Protein AF-0000000080790167 (afdb_homodimer)

Organism: Sulfurisphaera tokodaii (strain DSM 16993 / JCM 10545 / NBRC 100140 / 7) (NCBI:txid273063)

Secondary structure (DSSP, 8-state):
--EEEEEETTEEEEEETTT-SEEEE--SSSHHHHHHHHHHHHHHHHHHPPP--S---SSHHHHHHHHHHHHHHHHHHHHHHHHT---EEEEEEE-SSEEEEEEEETTEEEEEEEES---SSPPSTHHHHHHHHHHHHTT----EEEEE-TTHHHHHHHHGGGSB--SSS--S--GGGTHHHHHHHH-PBPTT-EEEETTEEEEE-TTT--EEETTEEGGGS-HHHHHHHHHHHHHHS--TTEEEEEE-TTTT--HHHHHHHHHHHHH-SSEEEEE-S-S--/--EEEEEETTEEEEEETTT-SEEEE--SSSHHHHHHHHHHHHHHHHHHPPP--S---SSHHHHHHHHHHHHHHHHHHHHHHHHT---EEEEEEE-SSEEEEEEEETTEEEEEEEES---SSPPSTHHHHHHHHHHHHHH---PEEEEE-TTHHHHHHHHGGGSB--SSS--S--GGGTHHHHHHHH-PBPTT-EEEETTEEEEE-TTT--EEETTEEGGGS-HHHHHHHHHHHHHHS--TTEEEEEE-TTTT--HHHHHHHHHHHHH-SSEEEEE-S-S--

pLDDT: mean 92.47, std 6.76, range [54.75, 98.5]

Sequence (562 aa):
MMIIKINVNQSEKVLDITNAKKIIISEKGENKYYTVRLLYYLMKSIYNIPRLYGYLKGDPIESWRQNFEKYFLQLLKSDLEISSTFFKGDFEIDQPSINISGKIDNLNISVKVILKEKPINISQGIQGNFQVDSFYFSKLERIKPYIIPSSRAGLLYAFSKFLVYQYEGAPGIPKAFGIAAEFINSMLLPQGFTDEINNHKIWVNQENNYVYVDDNILYNATSDVLSLLSLKLFLTRGTEKELLMIEDPEAHLDEEEKELVKKWINETKSKIIIVSNEKNWMMIIKINVNQSEKVLDITNAKKIIISEKGENKYYTVRLLYYLMKSIYNIPRLYGYLKGDPIESWRQNFEKYFLQLLKSDLEISSTFFKGDFEIDQPSINISGKIDNLNISVKVILKEKPINISQGIQGNFQVDSFYFSKLERIKPYIIPSSRAGLLYAFSKFLVYQYEGAPGIPKAFGIAAEFINSMLLPQGFTDEINNHKIWVNQENNYVYVDDNILYNATSDVLSLLSLKLFLTRGTEKELLMIEDPEAHLDEEEKELVKKWINETKSKIIIVSNEKNW

Radius of gyration: 27.98 Å; Cα contacts (8 Å, |Δi|>4): 1082; chains: 2; bounding box: 47×103×58 Å

Nearest PDB structures (foldseek):
  3s5u-assembly1_H  TM=6.378E-01  e=2.944E-02  Enterococcus faecalis ATCC 4200
  8v47-assembly1_A  TM=4.969E-01  e=2.181E-02  Escherichia coli B185
  3s5u-assembly2_E  TM=3.791E-01  e=3.743E-02  Enterococcus faecalis ATCC 4200
  3s5u-assembly2_B  TM=3.345E-01  e=9.205E-02  Enterococcus faecalis ATCC 4200
  8q72-assembly1_B  TM=5.142E-01  e=4.548E+00  Escherichia coli

Solvent-accessible surface area (backbone atoms only — not comparable to full-atom values): 29976 Å² total; per-residue (Å²): 100,39,38,38,36,38,28,39,84,87,46,76,44,78,44,54,62,62,80,42,54,68,46,77,47,59,54,84,72,67,57,59,58,56,44,53,52,50,49,43,48,53,38,43,25,60,45,64,56,70,87,66,40,60,96,55,66,77,56,51,67,63,29,42,50,54,48,51,40,50,50,41,49,49,46,41,49,49,54,31,58,52,24,58,51,69,49,51,35,38,41,36,39,38,40,65,45,37,35,40,34,35,39,35,51,48,90,49,67,47,73,48,65,46,74,72,63,75,89,75,89,71,53,75,68,67,62,16,25,44,52,52,38,49,57,53,58,72,50,52,85,63,46,47,59,46,51,42,56,59,32,42,26,11,39,45,39,72,46,42,68,42,23,40,65,46,93,74,66,82,71,39,59,63,60,59,52,29,67,56,18,58,31,48,52,66,51,64,38,54,85,76,38,69,50,75,56,97,90,34,44,33,34,43,39,84,87,77,49,39,42,24,44,64,93,33,46,46,58,73,52,54,43,40,58,44,33,48,51,55,50,47,56,54,32,73,66,34,41,73,59,26,34,40,36,34,30,36,83,56,49,60,47,54,74,71,54,42,53,52,51,50,51,39,62,71,66,28,51,28,27,38,37,39,34,28,86,60,77,89,115,100,40,38,38,35,39,29,36,83,88,45,76,45,78,41,54,64,62,79,42,56,68,45,78,49,58,56,84,71,67,57,60,57,56,44,53,52,50,48,45,48,53,37,41,26,60,47,65,56,69,88,66,40,61,95,55,68,78,58,51,68,61,30,42,50,52,49,51,42,50,50,41,50,49,46,41,48,49,54,31,59,53,24,57,52,70,51,49,35,38,39,34,39,39,39,66,44,37,35,42,35,36,39,33,51,49,90,50,67,49,74,46,66,45,74,73,62,75,89,75,88,72,54,76,67,67,62,14,25,42,50,53,39,49,58,53,56,74,51,53,85,63,46,46,59,45,54,42,58,58,33,41,26,10,39,44,40,72,45,42,68,40,24,40,64,47,92,75,66,83,70,40,58,62,60,58,51,28,67,58,18,57,31,48,50,67,49,65,37,54,84,76,38,70,50,74,55,97,89,33,44,34,35,43,40,85,87,79,50,38,43,24,44,64,94,31,45,46,60,74,54,54,44,41,60,45,34,48,50,55,50,48,54,54,31,73,68,34,41,74,60,27,33,41,34,34,30,34,82,56,47,59,48,54,74,69,54,44,53,52,52,50,50,39,64,71,66,28,52,29,27,37,37,38,33,28,87,58,79,89,118

Foldseek 3Di:
DKWKWKAFPRDIDIDDQQPAQEAEDADDDDVLVVRVLLVQLLLQLLQPDDQDLPDFPDDLQVSSQVSSQVSSLVSSLVLCVLQVPATFIKMWMDFPFKIKIWTGGGNDIHIHMDGNDFDDDADDDSRSSVVRSCVVVVRRQRFAEAEAALCQLVLCLVCQLLQEDDPDDDGFDGSNNRNSRRLSRVRHAYAADWDDDPNWIWHADPVRRFIDTHPHTSSPDASLRRLLVSLCRPLVPAAQRHEYEYEASCRRHDPVSVVVSVVSSVPGNYRYYYYHNDPPD/DKWKWKAFPRDIDIDDQQPAQEAEDADDDDVLVVRVLLVQLLLQLLQPDDQDLPDFPDDLQVSSQVVSQVSSLVSSLVLCVLQVPATFTKMWMDFPFKIKIWTGGGNDIHIDMDGNDADDDADDDSRSSVVRSCVVVVRRQRFAEAEAALCQLVLCLVCQLLQEDDPDDDGFDGSNNRNSRRLSRVRHAYAADWDDDPNWIWGADPVRRFIDTHPHTSSPDASLRRLLVSLCRPLVPDAQRHEYEYEASCRRHDPVSVVVSVVSSVPGNYRYYYYHNDDPD

Structure (mmCIF, N/CA/C/O backbone):
data_AF-0000000080790167-model_v1
#
loop_
_entity.id
_entity.type
_entity.pdbx_description
1 polymer 'Uncharacterized protein'
#
loop_
_atom_site.group_PDB
_atom_site.id
_atom_site.type_symbol
_atom_site.label_atom_id
_atom_site.label_alt_id
_atom_site.label_comp_id
_atom_site.label_asym_id
_atom_site.label_entity_id
_atom_site.label_seq_id
_atom_site.pdbx_PDB_ins_code
_atom_site.Cartn_x
_atom_site.Cartn_y
_atom_site.Cartn_z
_atom_site.occupancy
_atom_site.B_iso_or_equiv
_atom_site.auth_seq_id
_atom_site.auth_comp_id
_atom_site.auth_asym_id
_atom_site.auth_atom_id
_atom_site.pdbx_PDB_model_num
ATOM 1 N N . MET A 1 1 ? 8.242 29.453 20.156 1 87.88 1 MET A N 1
ATOM 2 C CA . MET A 1 1 ? 7.746 28.109 20.469 1 87.88 1 MET A CA 1
ATOM 3 C C . MET A 1 1 ? 6.387 27.859 19.828 1 87.88 1 MET A C 1
ATOM 5 O O . MET A 1 1 ? 5.543 28.766 19.781 1 87.88 1 MET A O 1
ATOM 9 N N . MET A 1 2 ? 6.27 26.625 19.219 1 93.31 2 MET A N 1
ATOM 10 C CA . MET A 1 2 ? 4.992 26.266 18.625 1 93.31 2 MET A CA 1
ATOM 11 C C . MET A 1 2 ? 4.375 25.062 19.344 1 93.31 2 MET A C 1
ATOM 13 O O . MET A 1 2 ? 4.945 23.969 19.344 1 93.31 2 MET A O 1
ATOM 17 N N . ILE A 1 3 ? 3.174 25.281 19.906 1 96.12 3 ILE A N 1
ATOM 18 C CA . ILE A 1 3 ? 2.385 24.25 20.562 1 96.12 3 ILE A CA 1
ATOM 19 C C . ILE A 1 3 ? 1.061 24.062 19.812 1 96.12 3 ILE A C 1
ATOM 21 O O . ILE A 1 3 ? 0.376 25.047 19.516 1 96.12 3 ILE A O 1
ATOM 25 N N . ILE A 1 4 ? 0.769 22.859 19.531 1 96.88 4 ILE A N 1
ATOM 26 C CA . ILE A 1 4 ? -0.46 22.578 18.797 1 96.88 4 ILE A CA 1
ATOM 27 C C . ILE A 1 4 ? -1.351 21.641 19.609 1 96.88 4 ILE A C 1
ATOM 29 O O . ILE A 1 4 ? -0.909 20.578 20.047 1 96.88 4 ILE A O 1
ATOM 33 N N . LYS A 1 5 ? -2.496 22.109 19.828 1 97.38 5 LYS A N 1
ATOM 34 C CA . LYS A 1 5 ? -3.545 21.312 20.438 1 97.38 5 LYS A CA 1
ATOM 35 C C . LYS A 1 5 ? -4.562 20.844 19.406 1 97.38 5 LYS A C 1
ATOM 37 O O . LYS A 1 5 ? -5.09 21.656 18.641 1 97.38 5 LYS A O 1
ATOM 42 N N . ILE A 1 6 ? -4.758 19.594 19.359 1 96.12 6 ILE A N 1
ATOM 43 C CA . ILE A 1 6 ? -5.684 19.016 18.391 1 96.12 6 ILE A CA 1
ATOM 44 C C . ILE A 1 6 ? -6.668 18.094 19.109 1 96.12 6 ILE A C 1
ATOM 46 O O . ILE A 1 6 ? -6.266 17.266 19.938 1 96.12 6 ILE A O 1
ATOM 50 N N . ASN A 1 7 ? -7.848 18.25 18.812 1 93.38 7 ASN A N 1
ATOM 51 C CA . ASN A 1 7 ? -8.914 17.359 19.266 1 93.38 7 ASN A CA 1
ATOM 52 C C . ASN A 1 7 ? -9.664 16.734 18.094 1 93.38 7 ASN A C 1
ATOM 54 O O . ASN A 1 7 ? -10.391 17.422 17.375 1 93.38 7 ASN A O 1
ATOM 58 N N . VAL A 1 8 ? -9.445 15.484 17.891 1 88.56 8 VAL A N 1
ATOM 59 C CA . VAL A 1 8 ? -10.156 14.734 16.844 1 88.56 8 VAL A CA 1
ATOM 60 C C . VAL A 1 8 ? -10.992 13.633 17.484 1 88.56 8 VAL A C 1
ATOM 62 O O . VAL A 1 8 ? -10.484 12.852 18.297 1 88.56 8 VAL A O 1
ATOM 65 N N . ASN A 1 9 ? -12.234 13.516 17.141 1 79.06 9 ASN A N 1
ATOM 66 C CA . ASN A 1 9 ? -13.164 12.516 17.641 1 79.06 9 ASN A CA 1
ATOM 67 C C . ASN A 1 9 ? -13.094 12.406 19.172 1 79.06 9 ASN A C 1
ATOM 69 O O . ASN A 1 9 ? -12.984 11.312 19.719 1 79.06 9 ASN A O 1
ATOM 73 N N . GLN A 1 10 ? -12.93 13.477 19.828 1 78.25 10 GLN A N 1
ATOM 74 C CA . GLN A 1 10 ? -13 13.625 21.266 1 78.25 10 GLN A CA 1
ATOM 75 C C . GLN A 1 10 ? -11.711 13.133 21.938 1 78.25 10 GLN A C 1
ATOM 77 O O . GLN A 1 10 ? -11.727 12.734 23.094 1 78.25 10 GLN A O 1
ATOM 82 N N . SER A 1 11 ? -10.656 13.039 21.297 1 83.88 11 SER A N 1
ATOM 83 C CA . SER A 1 11 ? -9.336 12.734 21.844 1 83.88 11 SER A CA 1
ATOM 84 C C . SER A 1 11 ? -8.375 13.898 21.656 1 83.88 11 SER A C 1
ATOM 86 O O . SER A 1 11 ? -8.016 14.242 20.516 1 83.88 11 SER A O 1
ATOM 88 N N . GLU A 1 12 ? -8.031 14.43 22.766 1 89.88 12 GLU A N 1
ATOM 89 C CA . GLU A 1 12 ? -7.211 15.641 22.703 1 89.88 12 GLU A CA 1
ATOM 90 C C . GLU A 1 12 ? -5.73 15.297 22.828 1 89.88 12 GLU A C 1
ATOM 92 O O . GLU A 1 12 ? -5.352 14.453 23.656 1 89.88 12 GLU A O 1
ATOM 97 N N . LYS A 1 13 ? -4.965 15.945 21.953 1 92.69 13 LYS A N 1
ATOM 98 C CA . LYS A 1 13 ? -3.51 15.859 22.031 1 92.69 13 LYS A CA 1
ATOM 99 C C . LYS A 1 13 ? -2.873 17.25 22.047 1 92.69 13 LYS A C 1
ATOM 101 O O . LYS A 1 13 ? -3.324 18.141 21.328 1 92.69 13 LYS A O 1
ATOM 106 N N . VAL A 1 14 ? -1.913 17.391 22.922 1 95 14 VAL A N 1
ATOM 107 C CA . VAL A 1 14 ? -1.109 18.609 22.953 1 95 14 VAL A CA 1
ATOM 108 C C . VAL A 1 14 ? 0.326 18.281 22.547 1 95 14 VAL A C 1
ATOM 110 O O . VAL A 1 14 ? 1.001 17.484 23.188 1 95 14 VAL A O 1
ATOM 113 N N . LEU A 1 15 ? 0.751 18.906 21.484 1 95.06 15 LEU A N 1
ATOM 114 C CA . LEU A 1 15 ? 2.051 18.594 20.906 1 95.06 15 LEU A CA 1
ATOM 115 C C . LEU A 1 15 ? 2.965 19.812 20.906 1 95.06 15 LEU A C 1
ATOM 117 O O . LEU A 1 15 ? 2.635 20.844 20.328 1 95.06 15 LEU A O 1
ATOM 121 N N . ASP A 1 16 ? 4.078 19.703 21.562 1 95.19 16 ASP A N 1
ATOM 122 C CA . ASP A 1 16 ? 5.109 20.734 21.531 1 95.19 16 ASP A CA 1
ATOM 123 C C . ASP A 1 16 ? 6.062 20.5 20.359 1 95.19 16 ASP A C 1
ATOM 125 O O . ASP A 1 16 ? 7.09 19.844 20.5 1 95.19 16 ASP A O 1
ATOM 129 N N . ILE A 1 17 ? 5.844 21.125 19.266 1 93.25 17 ILE A N 1
ATOM 130 C CA . ILE A 1 17 ? 6.52 20.844 18.016 1 93.25 17 ILE A CA 1
ATOM 131 C C . ILE A 1 17 ? 7.922 21.453 18.031 1 93.25 17 ILE A C 1
ATOM 133 O O . ILE A 1 17 ? 8.852 20.906 17.438 1 93.25 17 ILE A O 1
ATOM 137 N N . THR A 1 18 ? 8.133 22.547 18.656 1 90.75 18 THR A N 1
ATOM 138 C CA . THR A 1 18 ? 9.398 23.266 18.609 1 90.75 18 THR A CA 1
ATOM 139 C C . THR A 1 18 ? 10.43 22.625 19.531 1 90.75 18 THR A C 1
ATOM 141 O O . THR A 1 18 ? 11.586 22.438 19.156 1 90.75 18 THR A O 1
ATOM 144 N N . ASN A 1 19 ? 10.055 22.219 20.656 1 90 19 ASN A N 1
ATOM 145 C CA . ASN A 1 19 ? 11.031 21.797 21.641 1 90 19 ASN A CA 1
ATOM 146 C C . ASN A 1 19 ? 11.242 20.281 21.609 1 90 19 ASN A C 1
ATOM 148 O O . ASN A 1 19 ? 12.32 19.797 21.969 1 90 19 ASN A O 1
ATOM 152 N N . ALA A 1 20 ? 10.258 19.672 21.25 1 91.75 20 ALA A N 1
ATOM 153 C CA . ALA A 1 20 ? 10.383 18.219 21.234 1 91.75 20 ALA A CA 1
ATOM 154 C C . ALA A 1 20 ? 11.078 17.734 19.969 1 91.75 20 ALA A C 1
ATOM 156 O O . ALA A 1 20 ? 10.688 18.109 18.859 1 91.75 20 ALA A O 1
ATOM 157 N N . LYS A 1 21 ? 12.094 16.938 20.172 1 94.19 21 LYS A N 1
ATOM 158 C CA . LYS A 1 21 ? 12.75 16.312 19.031 1 94.19 21 LYS A CA 1
ATOM 159 C C . LYS A 1 21 ? 11.938 15.125 18.516 1 94.19 21 LYS A C 1
ATOM 161 O O . LYS A 1 21 ? 11.852 14.906 17.297 1 94.19 21 LYS A O 1
ATOM 166 N N . LYS A 1 22 ? 11.477 14.477 19.438 1 95.75 22 LYS A N 1
ATOM 167 C CA . LYS A 1 22 ? 10.719 13.266 19.125 1 95.75 22 LYS A CA 1
ATOM 168 C C . LYS A 1 22 ? 9.453 13.188 19.969 1 95.75 22 LYS A C 1
ATOM 170 O O . LYS A 1 22 ? 9.5 13.32 21.188 1 95.75 22 LYS A O 1
ATOM 175 N N . ILE A 1 23 ? 8.305 12.938 19.234 1 95.19 23 ILE A N 1
ATOM 176 C CA . ILE A 1 23 ? 7.012 12.734 19.891 1 95.19 23 ILE A CA 1
ATOM 177 C C . ILE A 1 23 ? 6.426 11.391 19.453 1 95.19 23 ILE A C 1
ATOM 179 O O . ILE A 1 23 ? 6.41 11.07 18.266 1 95.19 23 ILE A O 1
ATOM 183 N N . ILE A 1 24 ? 5.953 10.586 20.391 1 94.75 24 ILE A N 1
ATOM 184 C CA . ILE A 1 24 ? 5.336 9.305 20.094 1 94.75 24 ILE A CA 1
ATOM 185 C C . ILE A 1 24 ? 3.865 9.328 20.516 1 94.75 24 ILE A C 1
ATOM 187 O O . ILE A 1 24 ? 3.541 9.641 21.656 1 94.75 24 ILE A O 1
ATOM 191 N N . ILE A 1 25 ? 3.035 9.133 19.547 1 92.69 25 ILE A N 1
ATOM 192 C CA . ILE A 1 25 ? 1.606 8.984 19.812 1 92.69 25 ILE A CA 1
ATOM 193 C C . ILE A 1 25 ? 1.214 7.516 19.703 1 92.69 25 ILE A C 1
ATOM 195 O O . ILE A 1 25 ? 1.049 6.984 18.609 1 92.69 25 ILE A O 1
ATOM 199 N N . SER A 1 26 ? 1.085 6.902 20.844 1 88.44 26 SER A N 1
ATOM 200 C CA . SER A 1 26 ? 0.751 5.48 20.891 1 88.44 26 SER A CA 1
ATOM 201 C C . SER A 1 26 ? -0.536 5.246 21.688 1 88.44 26 SER A C 1
ATOM 203 O O . SER A 1 26 ? -0.535 5.293 22.906 1 88.44 26 SER A O 1
ATOM 205 N N . GLU A 1 27 ? -1.604 5.191 21.047 1 81.94 27 GLU A N 1
ATOM 206 C CA . GLU A 1 27 ? -2.9 4.902 21.641 1 81.94 27 GLU A CA 1
ATOM 207 C C . GLU A 1 27 ? -3.658 3.846 20.844 1 81.94 27 GLU A C 1
ATOM 209 O O . GLU A 1 27 ? -3.344 3.6 19.688 1 81.94 27 GLU A O 1
ATOM 214 N N . LYS A 1 28 ? -4.516 3.283 21.547 1 79.25 28 LYS A N 1
ATOM 215 C CA . LYS A 1 28 ? -5.352 2.293 20.875 1 79.25 28 LYS A CA 1
ATOM 216 C C . LYS A 1 28 ? -6.355 2.963 19.938 1 79.25 28 LYS A C 1
ATOM 218 O O . LYS A 1 28 ? -6.785 4.09 20.188 1 79.25 28 LYS A O 1
ATOM 223 N N . GLY A 1 29 ? -6.578 2.207 18.891 1 79.62 29 GLY A N 1
ATOM 224 C CA . GLY A 1 29 ? -7.609 2.699 17.984 1 79.62 29 GLY A CA 1
ATOM 225 C C . GLY A 1 29 ? -7.055 3.512 16.828 1 79.62 29 GLY A C 1
ATOM 226 O O . GLY A 1 29 ? -5.84 3.686 16.719 1 79.62 29 GLY A O 1
ATOM 227 N N . GLU A 1 30 ? -7.934 4 16.031 1 87 30 GLU A N 1
ATOM 228 C CA . GLU A 1 30 ? -7.543 4.621 14.766 1 87 30 GLU A CA 1
ATOM 229 C C . GLU A 1 30 ? -7.402 6.133 14.914 1 87 30 GLU A C 1
ATOM 231 O O . GLU A 1 30 ? -6.863 6.801 14.031 1 87 30 GLU A O 1
ATOM 236 N N . ASN A 1 31 ? -7.773 6.727 16 1 87.69 31 ASN A N 1
ATOM 237 C CA . ASN A 1 31 ? -7.816 8.172 16.172 1 87.69 31 ASN A CA 1
ATOM 238 C C . ASN A 1 31 ? -6.426 8.797 16.047 1 87.69 31 ASN A C 1
ATOM 240 O O . ASN A 1 31 ? -6.289 9.922 15.57 1 87.69 31 ASN A O 1
ATOM 244 N N . LYS A 1 32 ? -5.418 8.055 16.453 1 91.81 32 LYS A N 1
ATOM 245 C CA . LYS A 1 32 ? -4.055 8.562 16.375 1 91.81 32 LYS A CA 1
ATOM 246 C C . LYS A 1 32 ? -3.678 8.891 14.93 1 91.81 32 LYS A C 1
ATOM 248 O O . LYS A 1 32 ? -2.965 9.867 14.672 1 91.81 32 LYS A O 1
ATOM 253 N N . TYR A 1 33 ? -4.219 8.164 14 1 93 33 TYR A N 1
ATOM 254 C CA . TYR A 1 33 ? -3.908 8.406 12.594 1 93 33 TYR A CA 1
ATOM 255 C C . TYR A 1 33 ? -4.59 9.672 12.094 1 93 33 TYR A C 1
ATOM 257 O O . TYR A 1 33 ? -3.977 10.484 11.398 1 93 33 TYR A O 1
ATOM 265 N N . TYR A 1 34 ? -5.828 9.875 12.508 1 91.62 34 TYR A N 1
ATOM 266 C CA . TYR A 1 34 ? -6.559 11.078 12.109 1 91.62 34 TYR A CA 1
ATOM 267 C C . TYR A 1 34 ? -5.934 12.32 12.719 1 91.62 34 TYR A C 1
ATOM 269 O O . TYR A 1 34 ? -5.891 13.383 12.086 1 91.62 34 TYR A O 1
ATOM 277 N N . THR A 1 35 ? -5.492 12.141 13.898 1 94.56 35 THR A N 1
ATOM 278 C CA . THR A 1 35 ? -4.84 13.25 14.578 1 94.56 35 THR A CA 1
ATOM 279 C C . THR A 1 35 ? -3.592 13.695 13.82 1 94.56 35 THR A C 1
ATOM 281 O O . THR A 1 35 ? -3.424 14.883 13.539 1 94.56 35 THR A O 1
ATOM 284 N N . VAL A 1 36 ? -2.766 12.812 13.477 1 96.19 36 VAL A N 1
ATOM 285 C CA . VAL A 1 36 ? -1.499 13.164 12.844 1 96.19 36 VAL A CA 1
ATOM 286 C C . VAL A 1 36 ? -1.751 13.664 11.422 1 96.19 36 VAL A C 1
ATOM 288 O O . VAL A 1 36 ? -1.054 14.555 10.938 1 96.19 36 VAL A O 1
ATOM 291 N N . ARG A 1 37 ? -2.729 13.141 10.758 1 95.06 37 ARG A N 1
ATOM 292 C CA . ARG A 1 37 ? -3.051 13.586 9.406 1 95.06 37 ARG A CA 1
ATOM 293 C C . ARG A 1 37 ? -3.609 15.008 9.414 1 95.06 37 ARG A C 1
ATOM 295 O O . ARG A 1 37 ? -3.26 15.82 8.562 1 95.06 37 ARG A O 1
ATOM 302 N N . LEU A 1 38 ? -4.449 15.281 10.367 1 95.25 38 LEU A N 1
ATOM 303 C CA . LEU A 1 38 ? -4.91 16.656 10.508 1 95.25 38 LEU A CA 1
ATOM 304 C C . LEU A 1 38 ? -3.746 17.578 10.836 1 95.25 38 LEU A C 1
ATOM 306 O O . LEU A 1 38 ? -3.646 18.688 10.281 1 95.25 38 LEU A O 1
ATOM 310 N N . LEU A 1 39 ? -2.934 17.156 11.766 1 97.25 39 LEU A N 1
ATOM 311 C CA . LEU A 1 39 ? -1.743 17.922 12.102 1 97.25 39 LEU A CA 1
ATOM 312 C C . LEU A 1 39 ? -0.938 18.25 10.844 1 97.25 39 LEU A C 1
ATOM 314 O O . LEU A 1 39 ? -0.469 19.375 10.68 1 97.25 39 LEU A O 1
ATOM 318 N N . TYR A 1 40 ? -0.776 17.281 10.023 1 97.69 40 TYR A N 1
ATOM 319 C CA . TYR A 1 40 ? -0.028 17.469 8.789 1 97.69 40 TYR A CA 1
ATOM 320 C C . TYR A 1 40 ? -0.608 18.625 7.969 1 97.69 40 TYR A C 1
ATOM 322 O O . TYR A 1 40 ? 0.124 19.516 7.531 1 97.69 40 TYR A O 1
ATOM 330 N N . TYR A 1 41 ? -1.868 18.594 7.773 1 96.81 41 TYR A N 1
ATOM 331 C CA . TYR A 1 41 ? -2.498 19.609 6.938 1 96.81 41 TYR A CA 1
ATOM 332 C C . TYR A 1 41 ? -2.438 20.969 7.605 1 96.81 41 TYR A C 1
ATOM 334 O O . TYR A 1 41 ? -2.305 22 6.926 1 96.81 41 TYR A O 1
ATOM 342 N N . LEU A 1 42 ? -2.545 21 8.891 1 97.81 42 LEU A N 1
ATOM 343 C CA . LEU A 1 42 ? -2.41 22.266 9.609 1 97.81 42 LEU A CA 1
ATOM 344 C C . LEU A 1 42 ? -1.012 22.844 9.438 1 97.81 42 LEU A C 1
ATOM 346 O O . LEU A 1 42 ? -0.862 24.016 9.102 1 97.81 42 LEU A O 1
ATOM 350 N N . MET A 1 43 ? -0.081 22.031 9.602 1 97.81 43 MET A N 1
ATOM 351 C CA . MET A 1 43 ? 1.307 22.469 9.477 1 97.81 43 MET A CA 1
ATOM 352 C C . MET A 1 43 ? 1.622 22.875 8.039 1 97.81 43 MET A C 1
ATOM 354 O O . MET A 1 43 ? 2.342 23.844 7.812 1 97.81 43 MET A O 1
ATOM 358 N N . LYS A 1 44 ? 1.13 22.078 7.164 1 97.62 44 LYS A N 1
ATOM 359 C CA . LYS A 1 44 ? 1.307 22.422 5.754 1 97.62 44 LYS A CA 1
ATOM 360 C C . LYS A 1 44 ? 0.726 23.797 5.438 1 97.62 44 LYS A C 1
ATOM 362 O O . LYS A 1 44 ? 1.331 24.578 4.699 1 97.62 44 LYS A O 1
ATOM 367 N N . SER A 1 45 ? -0.4 24.078 5.957 1 97.75 45 SER A N 1
ATOM 368 C CA . SER A 1 45 ? -1.045 25.375 5.746 1 97.75 45 SER A CA 1
ATOM 369 C C . SER A 1 45 ? -0.19 26.516 6.293 1 97.75 45 SER A C 1
ATOM 371 O O . SER A 1 45 ? -0.025 27.531 5.637 1 97.75 45 SER A O 1
ATOM 373 N N . ILE A 1 46 ? 0.332 26.312 7.449 1 97.44 46 ILE A N 1
ATOM 374 C CA . ILE A 1 46 ? 1.193 27.312 8.047 1 97.44 46 ILE A CA 1
ATOM 375 C C . ILE A 1 46 ? 2.43 27.531 7.176 1 97.44 46 ILE A C 1
ATOM 377 O O . ILE A 1 46 ? 2.816 28.672 6.898 1 97.44 46 ILE A O 1
ATOM 381 N N . TYR A 1 47 ? 2.969 26.453 6.758 1 97.38 47 TYR A N 1
ATOM 382 C CA . TYR A 1 47 ? 4.199 26.484 5.977 1 97.38 47 TYR A CA 1
ATOM 383 C C . TYR A 1 47 ? 3.984 27.219 4.656 1 97.38 47 TYR A C 1
ATOM 385 O O . TYR A 1 47 ? 4.879 27.906 4.168 1 97.38 47 TYR A O 1
ATOM 393 N N . ASN A 1 48 ? 2.854 27.078 4.078 1 96.94 48 ASN A N 1
ATOM 394 C CA . ASN A 1 48 ? 2.615 27.547 2.717 1 96.94 48 ASN A CA 1
ATOM 395 C C . ASN A 1 48 ? 2.018 28.953 2.709 1 96.94 48 ASN A C 1
ATOM 397 O O . ASN A 1 48 ? 1.756 29.516 1.645 1 96.94 48 ASN A O 1
ATOM 401 N N . ILE A 1 49 ? 1.769 29.547 3.855 1 96.62 49 ILE A N 1
ATOM 402 C CA . ILE A 1 49 ? 1.233 30.891 3.885 1 96.62 49 ILE A CA 1
ATOM 403 C C . ILE A 1 49 ? 2.209 31.844 3.201 1 96.62 49 ILE A C 1
ATOM 405 O O . ILE A 1 49 ? 3.393 31.891 3.549 1 96.62 49 ILE A O 1
ATOM 409 N N . PRO A 1 50 ? 1.717 32.562 2.328 1 95.38 50 PRO A N 1
ATOM 410 C CA . PRO A 1 50 ? 2.602 33.531 1.683 1 95.38 50 PRO A CA 1
ATOM 411 C C . PRO A 1 50 ? 2.783 34.812 2.51 1 95.38 50 PRO A C 1
ATOM 413 O O . PRO A 1 50 ? 2.135 34.969 3.545 1 95.38 50 PRO A O 1
ATOM 416 N N . ARG A 1 51 ? 3.75 35.594 2.02 1 95 51 ARG A N 1
ATOM 417 C CA . ARG A 1 51 ? 3.85 36.938 2.604 1 95 51 ARG A CA 1
ATOM 418 C C . ARG A 1 51 ? 2.58 37.75 2.352 1 95 51 ARG A C 1
ATOM 420 O O . ARG A 1 51 ? 1.951 37.594 1.301 1 95 51 ARG A O 1
ATOM 427 N N . LEU A 1 52 ? 2.291 38.562 3.258 1 92.69 52 LEU A N 1
ATOM 428 C CA . LEU A 1 52 ? 0.99 39.219 3.207 1 92.69 52 LEU A CA 1
ATOM 429 C C . LEU A 1 52 ? 1.147 40.75 3.201 1 92.69 52 LEU A C 1
ATOM 431 O O . LEU A 1 52 ? 0.313 41.469 3.758 1 92.69 52 LEU A O 1
ATOM 435 N N . TYR A 1 53 ? 2.209 41.25 2.666 1 84.88 53 TYR A N 1
ATOM 436 C CA . TYR A 1 53 ? 2.443 42.688 2.754 1 84.88 53 TYR A CA 1
ATOM 437 C C . TYR A 1 53 ? 1.778 43.438 1.596 1 84.88 53 TYR A C 1
ATOM 439 O O . TYR A 1 53 ? 1.877 44.656 1.489 1 84.88 53 TYR A O 1
ATOM 447 N N . GLY A 1 54 ? 1.053 42.688 0.817 1 78.5 54 GLY A N 1
ATOM 448 C CA . GLY A 1 54 ? 0.347 43.406 -0.246 1 78.5 54 GLY A CA 1
ATOM 449 C C . GLY A 1 54 ? -0.61 44.438 0.268 1 78.5 54 GLY A C 1
ATOM 450 O O . GLY A 1 54 ? -0.475 44.938 1.398 1 78.5 54 GLY A O 1
ATOM 451 N N . TYR A 1 55 ? -1.573 44.812 -0.531 1 69.75 55 TYR A N 1
ATOM 452 C CA . TYR A 1 55 ? -2.484 45.906 -0.198 1 69.75 55 TYR A CA 1
ATOM 453 C C . TYR A 1 55 ? -3.357 45.562 0.996 1 69.75 55 TYR A C 1
ATOM 455 O O . TYR A 1 55 ? -4.168 44.625 0.92 1 69.75 55 TYR A O 1
ATOM 463 N N . LEU A 1 56 ? -3.053 46.188 2.09 1 75.06 56 LEU A N 1
ATOM 464 C CA . LEU A 1 56 ? -3.828 46.062 3.32 1 75.06 56 LEU A CA 1
ATOM 465 C C . LEU A 1 56 ? -4.77 47.25 3.484 1 75.06 56 LEU A C 1
ATOM 467 O O . LEU A 1 56 ? -4.332 48.406 3.426 1 75.06 56 LEU A O 1
ATOM 471 N N . LYS A 1 57 ? -5.973 47 3.545 1 76.06 57 LYS A N 1
ATOM 472 C CA . LYS A 1 57 ? -6.965 48.062 3.701 1 76.06 57 LYS A CA 1
ATOM 473 C C . LYS A 1 57 ? -7.113 48.469 5.164 1 76.06 57 LYS A C 1
ATOM 475 O O . LYS A 1 57 ? -7.246 47.625 6.039 1 76.06 57 LYS A O 1
ATOM 480 N N . GLY A 1 58 ? -7.082 49.719 5.41 1 81.44 58 GLY A N 1
ATOM 481 C CA . GLY A 1 58 ? -7.324 50.219 6.762 1 81.44 58 GLY A CA 1
ATOM 482 C C . GLY A 1 58 ? -6.117 50.062 7.672 1 81.44 58 GLY A C 1
ATOM 483 O O . GLY A 1 58 ? -5 50.438 7.293 1 81.44 58 GLY A O 1
ATOM 484 N N . ASP A 1 59 ? -6.402 49.656 8.945 1 87.81 59 ASP A N 1
ATOM 485 C CA . ASP A 1 59 ? -5.34 49.438 9.922 1 87.81 59 ASP A CA 1
ATOM 486 C C . ASP A 1 59 ? -4.445 48.281 9.484 1 87.81 59 ASP A C 1
ATOM 488 O O . ASP A 1 59 ? -4.91 47.156 9.328 1 87.81 59 ASP A O 1
ATOM 492 N N . PRO A 1 60 ? -3.219 48.594 9.297 1 91 60 PRO A N 1
ATOM 493 C CA . PRO A 1 60 ? -2.322 47.562 8.758 1 91 60 PRO A CA 1
ATOM 494 C C . PRO A 1 60 ? -2.262 46.312 9.625 1 91 60 PRO A C 1
ATOM 496 O O . PRO A 1 60 ? -2.129 45.188 9.109 1 91 60 PRO A O 1
ATOM 499 N N . ILE A 1 61 ? -2.348 46.469 10.914 1 94.19 61 ILE A N 1
ATOM 500 C CA . ILE A 1 61 ? -2.24 45.344 11.828 1 94.19 61 ILE A CA 1
ATOM 501 C C . ILE A 1 61 ? -3.492 44.469 11.727 1 94.19 61 ILE A C 1
ATOM 503 O O . ILE A 1 61 ? -3.398 43.25 11.562 1 94.19 61 ILE A O 1
ATOM 507 N N . GLU A 1 62 ? -4.621 45.125 11.758 1 93.38 62 GLU A N 1
ATOM 508 C CA . GLU A 1 62 ? -5.879 44.375 11.664 1 93.38 62 GLU A CA 1
ATOM 509 C C . GLU A 1 62 ? -6.066 43.781 10.273 1 93.38 62 GLU A C 1
ATOM 511 O O . GLU A 1 62 ? -6.566 42.656 10.133 1 93.38 62 GLU A O 1
ATOM 516 N N . SER A 1 63 ? -5.66 44.438 9.328 1 93.38 63 SER A N 1
ATOM 517 C CA . SER A 1 63 ? -5.758 43.938 7.965 1 93.38 63 SER A CA 1
ATOM 518 C C . SER A 1 63 ? -4.855 42.719 7.758 1 93.38 63 SER A C 1
ATOM 520 O O . SER A 1 63 ? -5.238 41.75 7.082 1 93.38 63 SER A O 1
ATOM 522 N N . TRP A 1 64 ? -3.674 42.781 8.266 1 95.56 64 TRP A N 1
ATOM 523 C CA . TRP A 1 64 ? -2.764 41.656 8.18 1 95.56 64 TRP A CA 1
ATOM 524 C C . TRP A 1 64 ? -3.363 40.438 8.859 1 95.56 64 TRP A C 1
ATOM 526 O O . TRP A 1 64 ? -3.326 39.344 8.305 1 95.56 64 TRP A O 1
ATOM 536 N N . ARG A 1 65 ? -3.918 40.625 10.023 1 96.31 65 ARG A N 1
ATOM 537 C CA . ARG A 1 65 ? -4.539 39.562 10.781 1 96.31 65 ARG A CA 1
ATOM 538 C C . ARG A 1 65 ? -5.645 38.875 9.969 1 96.31 65 ARG A C 1
ATOM 540 O O . ARG A 1 65 ? -5.699 37.656 9.867 1 96.31 65 ARG A O 1
ATOM 547 N N . GLN A 1 66 ? -6.469 39.688 9.398 1 95.75 66 GLN A N 1
ATOM 548 C CA . GLN A 1 66 ? -7.594 39.188 8.617 1 95.75 66 GLN A CA 1
ATOM 549 C C . GLN A 1 66 ? -7.113 38.438 7.375 1 95.75 66 GLN A C 1
ATOM 551 O O . GLN A 1 66 ? -7.68 37.406 7.012 1 95.75 66 GLN A O 1
ATOM 556 N N . ASN A 1 67 ? -6.105 38.938 6.805 1 95.75 67 ASN A N 1
ATOM 557 C CA . ASN A 1 67 ? -5.547 38.281 5.633 1 95.75 67 ASN A CA 1
ATOM 558 C C . ASN A 1 67 ? -4.93 36.938 5.992 1 95.75 67 ASN A C 1
ATOM 560 O O . ASN A 1 67 ? -5.094 35.969 5.258 1 95.75 67 ASN A O 1
ATOM 564 N N . PHE A 1 68 ? -4.195 36.969 7.059 1 96.94 68 PHE A N 1
ATOM 565 C CA . PHE A 1 68 ? -3.609 35.719 7.52 1 96.94 68 PHE A CA 1
ATOM 566 C C . PHE A 1 68 ? -4.688 34.656 7.754 1 96.94 68 PHE A C 1
ATOM 568 O O . PHE A 1 68 ? -4.562 33.531 7.305 1 96.94 68 PHE A O 1
ATOM 575 N N . GLU A 1 69 ? -5.672 35.062 8.453 1 97.69 69 GLU A N 1
ATOM 576 C CA . GLU A 1 69 ? -6.797 34.188 8.758 1 97.69 69 GLU A CA 1
ATOM 577 C C . GLU A 1 69 ? -7.445 33.656 7.484 1 97.69 69 GLU A C 1
ATOM 579 O O . GLU A 1 69 ? -7.699 32.469 7.363 1 97.69 69 GLU A O 1
ATOM 584 N N . LYS A 1 70 ? -7.668 34.469 6.57 1 96.5 70 LYS A N 1
ATOM 585 C CA . LYS A 1 70 ? -8.297 34.125 5.301 1 96.5 70 LYS A CA 1
ATOM 586 C C . LYS A 1 70 ? -7.426 33.156 4.52 1 96.5 70 LYS A C 1
ATOM 588 O O . LYS A 1 70 ? -7.922 32.125 4.004 1 96.5 70 LYS A O 1
ATOM 593 N N . TYR A 1 71 ? -6.16 33.438 4.453 1 96.81 71 TYR A N 1
ATOM 594 C CA . TYR A 1 71 ? -5.254 32.594 3.689 1 96.81 71 TYR A CA 1
ATOM 595 C C . TYR A 1 71 ? -5.102 31.234 4.348 1 96.81 71 TYR A C 1
ATOM 597 O O . TYR A 1 71 ? -5.086 30.203 3.664 1 96.81 71 TYR A O 1
ATOM 605 N N . PHE A 1 72 ? -4.984 31.266 5.621 1 98.06 72 PHE A N 1
ATOM 606 C CA . PHE A 1 72 ? -4.883 30 6.34 1 98.06 72 PHE A CA 1
ATOM 607 C C . PHE A 1 72 ? -6.105 29.125 6.074 1 98.06 72 PHE A C 1
ATOM 609 O O . PHE A 1 72 ? -5.969 27.953 5.742 1 98.06 72 PHE A O 1
ATOM 616 N N . LEU A 1 73 ? -7.219 29.703 6.207 1 98.06 73 LEU A N 1
ATOM 617 C CA . LEU A 1 73 ? -8.469 29 5.973 1 98.06 73 LEU A CA 1
ATOM 618 C C . LEU A 1 73 ? -8.547 28.484 4.539 1 98.06 73 LEU A C 1
ATOM 620 O O . LEU A 1 73 ? -8.93 27.328 4.305 1 98.06 73 LEU A O 1
ATOM 624 N N . GLN A 1 74 ? -8.172 29.281 3.605 1 97.44 74 GLN A N 1
ATOM 625 C CA . GLN A 1 74 ? -8.234 28.922 2.193 1 97.44 74 GLN A CA 1
ATOM 626 C C . GLN A 1 74 ? -7.301 27.75 1.882 1 97.44 74 GLN A C 1
ATOM 628 O O . GLN A 1 74 ? -7.676 26.828 1.167 1 97.44 74 GLN A O 1
ATOM 633 N N . LEU A 1 75 ? -6.133 27.828 2.383 1 97.38 75 LEU A N 1
ATOM 634 C CA . LEU A 1 75 ? -5.152 26.766 2.156 1 97.38 75 LEU A CA 1
ATOM 635 C C . LEU A 1 75 ? -5.629 25.453 2.756 1 97.38 75 LEU A C 1
ATOM 637 O O . LEU A 1 75 ? -5.602 24.406 2.088 1 97.38 75 LEU A O 1
ATOM 641 N N . LEU A 1 76 ? -6.082 25.516 3.963 1 97.25 76 LEU A N 1
ATOM 642 C CA . LEU A 1 76 ? -6.551 24.312 4.652 1 97.25 76 LEU A CA 1
ATOM 643 C C . LEU A 1 76 ? -7.762 23.719 3.943 1 97.25 76 LEU A C 1
ATOM 645 O O . LEU A 1 76 ? -7.793 22.516 3.664 1 97.25 76 LEU A O 1
ATOM 649 N N . LYS A 1 77 ? -8.656 24.5 3.615 1 96.62 77 LYS A N 1
ATOM 650 C CA . LYS A 1 77 ? -9.883 24.062 2.955 1 96.62 77 LYS A CA 1
ATOM 651 C C . LYS A 1 77 ? -9.586 23.484 1.575 1 96.62 77 LYS A C 1
ATOM 653 O O . LYS A 1 77 ? -10.141 22.453 1.196 1 96.62 77 LYS A O 1
ATOM 658 N N . SER A 1 78 ? -8.758 24.141 0.867 1 96.06 78 SER A N 1
ATOM 659 C CA . SER A 1 78 ? -8.406 23.688 -0.475 1 96.06 78 SER A CA 1
ATOM 660 C C . SER A 1 78 ? -7.762 22.297 -0.44 1 96.06 78 SER A C 1
ATOM 662 O O . SER A 1 78 ? -8.102 21.438 -1.239 1 96.06 78 SER A O 1
ATOM 664 N N . ASP A 1 79 ? -6.895 22.109 0.427 1 94.69 79 ASP A N 1
ATOM 665 C CA . ASP A 1 79 ? -6.211 20.812 0.54 1 94.69 79 ASP A CA 1
ATOM 666 C C . ASP A 1 79 ? -7.188 19.703 0.913 1 94.69 79 ASP A C 1
ATOM 668 O O . ASP A 1 79 ? -7.141 18.609 0.346 1 94.69 79 ASP A O 1
ATOM 672 N N . LEU A 1 80 ? -8.039 19.984 1.821 1 93.69 80 LEU A N 1
ATOM 673 C CA . LEU A 1 80 ? -8.977 18.984 2.293 1 93.69 80 LEU A CA 1
ATOM 674 C C . LEU A 1 80 ? -10.031 18.688 1.234 1 93.69 80 LEU A C 1
ATOM 676 O O . LEU A 1 80 ? -10.445 17.531 1.064 1 93.69 80 LEU A O 1
ATOM 680 N N . GLU A 1 81 ? -10.383 19.672 0.511 1 93.19 81 GLU A N 1
ATOM 681 C CA . GLU A 1 81 ? -11.367 19.5 -0.548 1 93.19 81 GLU A CA 1
ATOM 682 C C . GLU A 1 81 ? -10.805 18.672 -1.701 1 93.19 81 GLU A C 1
ATOM 684 O O . GLU A 1 81 ? -11.445 17.719 -2.16 1 93.19 81 GLU A O 1
ATOM 689 N N . ILE A 1 82 ? -9.672 19 -2.057 1 91.56 82 ILE A N 1
ATOM 690 C CA . ILE A 1 82 ? -9.055 18.344 -3.195 1 91.56 82 ILE A CA 1
ATOM 691 C C . ILE A 1 82 ? -8.789 16.875 -2.855 1 91.56 82 ILE A C 1
ATOM 693 O O . ILE A 1 82 ? -8.922 15.992 -3.713 1 91.56 82 ILE A O 1
ATOM 697 N N . SER A 1 83 ? -8.477 16.609 -1.642 1 87.44 83 SER A N 1
ATOM 698 C CA . SER A 1 83 ? -8.148 15.25 -1.217 1 87.44 83 SER A CA 1
ATOM 699 C C . SER A 1 83 ? -9.391 14.5 -0.741 1 87.44 83 SER A C 1
ATOM 701 O O . SER A 1 83 ? -9.328 13.305 -0.437 1 87.44 83 SER A O 1
ATOM 703 N N . SER A 1 84 ? -10.453 15.18 -0.652 1 86.38 84 SER A N 1
ATOM 704 C CA . SER A 1 84 ? -11.68 14.602 -0.112 1 86.38 84 SER A CA 1
ATOM 705 C C . SER A 1 84 ? -11.43 13.953 1.244 1 86.38 84 SER A C 1
ATOM 707 O O . SER A 1 84 ? -11.828 12.805 1.471 1 86.38 84 SER A O 1
ATOM 709 N N . THR A 1 85 ? -10.703 14.57 1.983 1 84.12 85 THR A N 1
ATOM 710 C CA . THR A 1 85 ? -10.406 14.125 3.342 1 84.12 85 THR A CA 1
ATOM 711 C C . THR A 1 85 ? -11.234 14.906 4.359 1 84.12 85 THR A C 1
ATOM 713 O O . THR A 1 85 ? -11.211 16.141 4.371 1 84.12 85 THR A O 1
ATOM 716 N N . PHE A 1 86 ? -11.836 14.188 5.219 1 84.56 86 PHE A N 1
ATOM 717 C CA . PHE A 1 86 ? -12.75 14.859 6.137 1 84.56 86 PHE A CA 1
ATOM 718 C C . PHE A 1 86 ? -12.414 14.523 7.582 1 84.56 86 PHE A C 1
ATOM 720 O O . PHE A 1 86 ? -12.078 13.375 7.898 1 84.56 86 PHE A O 1
ATOM 727 N N . PHE A 1 87 ? -12.398 15.57 8.312 1 88.06 87 PHE A N 1
ATOM 728 C CA . PHE A 1 87 ? -12.133 15.453 9.742 1 88.06 87 PHE A CA 1
ATOM 729 C C . PHE A 1 87 ? -13.258 16.094 10.547 1 88.06 87 PHE A C 1
ATOM 731 O O . PHE A 1 87 ? -14 16.938 10.031 1 88.06 87 PHE A O 1
ATOM 738 N N . LYS A 1 88 ? -13.352 15.633 11.781 1 89.12 88 LYS A N 1
ATOM 739 C CA . LYS A 1 88 ? -14.18 16.312 12.773 1 89.12 88 LYS A CA 1
ATOM 740 C C . LYS A 1 88 ? -13.398 16.562 14.062 1 89.12 88 LYS A C 1
ATOM 742 O O . LYS A 1 88 ? -12.883 15.633 14.68 1 89.12 88 LYS A O 1
ATOM 747 N N . GLY A 1 89 ? -13.32 17.859 14.352 1 92.44 89 GLY A N 1
ATOM 748 C CA . GLY A 1 89 ? -12.562 18.188 15.547 1 92.44 89 GLY A CA 1
ATOM 749 C C . GLY A 1 89 ? -12.219 19.672 15.641 1 92.44 89 GLY A C 1
ATOM 750 O O . GLY A 1 89 ? -12.852 20.5 14.984 1 92.44 89 GLY A O 1
ATOM 751 N N . ASP A 1 90 ? -11.391 20 16.656 1 96.69 90 ASP A N 1
ATOM 752 C CA . ASP A 1 90 ? -10.922 21.359 16.859 1 96.69 90 ASP A CA 1
ATOM 753 C C . ASP A 1 90 ? -9.406 21.406 17.016 1 96.69 90 ASP A C 1
ATOM 755 O O . ASP A 1 90 ? -8.773 20.375 17.266 1 96.69 90 ASP A O 1
ATOM 759 N N . PHE A 1 91 ? -8.898 22.578 16.766 1 97.88 91 PHE A N 1
ATOM 760 C CA . PHE A 1 91 ? -7.453 22.719 16.891 1 97.88 91 PHE A CA 1
ATOM 761 C C . PHE A 1 91 ? -7.09 24.094 17.422 1 97.88 91 PHE A C 1
ATOM 763 O O . PHE A 1 91 ? -7.891 25.031 17.344 1 97.88 91 PHE A O 1
ATOM 770 N N . GLU A 1 92 ? -5.945 24.172 18.016 1 98.38 92 GLU A N 1
ATOM 771 C CA . GLU A 1 92 ? -5.312 25.406 18.469 1 98.38 92 GLU A CA 1
ATOM 772 C C . GLU A 1 92 ? -3.805 25.375 18.234 1 98.38 92 GLU A C 1
ATOM 774 O O . GLU A 1 92 ? -3.127 24.422 18.656 1 98.38 92 GLU A O 1
ATOM 779 N N . ILE A 1 93 ? -3.328 26.328 17.562 1 98.19 93 ILE A N 1
ATOM 780 C CA . ILE A 1 93 ? -1.904 26.453 17.266 1 98.19 93 ILE A CA 1
ATOM 781 C C . ILE A 1 93 ? -1.354 27.703 17.953 1 98.19 93 ILE A C 1
ATOM 783 O O . ILE A 1 93 ? -1.682 28.828 17.562 1 98.19 93 ILE A O 1
ATOM 787 N N . ASP A 1 94 ? -0.505 27.453 18.875 1 97.81 94 ASP A N 1
ATOM 788 C CA . ASP A 1 94 ? 0.109 28.547 19.625 1 97.81 94 ASP A CA 1
ATOM 789 C C . ASP A 1 94 ? 1.498 28.875 19.078 1 97.81 94 ASP A C 1
ATOM 791 O O . ASP A 1 94 ? 2.426 28.078 19.219 1 97.81 94 ASP A O 1
ATOM 795 N N . GLN A 1 95 ? 1.603 30 18.484 1 96.31 95 GLN A N 1
ATOM 796 C CA . GLN A 1 95 ? 2.855 30.531 17.969 1 96.31 95 GLN A CA 1
ATOM 797 C C . GLN A 1 95 ? 3.352 31.688 18.828 1 96.31 95 GLN A C 1
ATOM 799 O O . GLN A 1 95 ? 2.598 32.25 19.641 1 96.31 95 GLN A O 1
ATOM 804 N N . PRO A 1 96 ? 4.602 32.031 18.703 1 94.5 96 PRO A N 1
ATOM 805 C CA . PRO A 1 96 ? 5.145 33.094 19.562 1 94.5 96 PRO A CA 1
ATOM 806 C C . PRO A 1 96 ? 4.332 34.375 19.5 1 94.5 96 PRO A C 1
ATOM 808 O O . PRO A 1 96 ? 4.07 35 20.531 1 94.5 96 PRO A O 1
ATOM 811 N N . SER A 1 97 ? 3.893 34.812 18.297 1 96.19 97 SER A N 1
ATOM 812 C CA . SER A 1 97 ? 3.279 36.125 18.188 1 96.19 97 SER A CA 1
ATOM 813 C C . SER A 1 97 ? 1.811 36.031 17.797 1 96.19 97 SER A C 1
ATOM 815 O O . SER A 1 97 ? 1.087 37.031 17.797 1 96.19 97 SER A O 1
ATOM 817 N N . ILE A 1 98 ? 1.349 34.844 17.469 1 97.19 98 ILE A N 1
ATOM 818 C CA . ILE A 1 98 ? -0.048 34.688 17.078 1 97.19 98 ILE A CA 1
ATOM 819 C C . ILE A 1 98 ? -0.594 33.375 17.609 1 97.19 98 ILE A C 1
ATOM 821 O O . ILE A 1 98 ? 0.169 32.438 17.891 1 97.19 98 ILE A O 1
ATOM 825 N N . ASN A 1 99 ? -1.883 33.375 17.766 1 98.25 99 ASN A N 1
ATOM 826 C CA . ASN A 1 99 ? -2.641 32.156 18.062 1 98.25 99 ASN A CA 1
ATOM 827 C C . ASN A 1 99 ? -3.697 31.875 17 1 98.25 99 ASN A C 1
ATOM 829 O O . ASN A 1 99 ? -4.43 32.781 16.594 1 98.25 99 ASN A O 1
ATOM 833 N N . ILE A 1 100 ? -3.674 30.656 16.5 1 98.31 100 ILE A N 1
ATOM 834 C CA . ILE A 1 100 ? -4.645 30.234 15.492 1 98.31 100 ILE A CA 1
ATOM 835 C C . ILE A 1 100 ? -5.539 29.141 16.078 1 98.31 100 ILE A C 1
ATOM 837 O O . ILE A 1 100 ? -5.051 28.109 16.562 1 98.31 100 ILE A O 1
ATOM 841 N N . SER A 1 101 ? -6.77 29.297 16.109 1 98.44 101 SER A N 1
ATOM 842 C CA . SER A 1 101 ? -7.707 28.281 16.562 1 98.44 101 SER A CA 1
ATOM 843 C C . SER A 1 101 ? -8.828 28.078 15.562 1 98.44 101 SER A C 1
ATOM 845 O O . SER A 1 101 ? -9.094 28.938 14.719 1 98.44 101 SER A O 1
ATOM 847 N N . GLY A 1 102 ? -9.414 26.875 15.633 1 97.88 102 GLY A N 1
ATOM 848 C CA . GLY A 1 102 ? -10.477 26.609 14.68 1 97.88 102 GLY A CA 1
ATOM 849 C C . GLY A 1 102 ? -11.211 25.312 14.961 1 97.88 102 GLY A C 1
ATOM 850 O O . GLY A 1 102 ? -10.875 24.594 15.898 1 97.88 102 GLY A O 1
ATOM 851 N N . LYS A 1 103 ? -12.25 25.234 14.219 1 97.12 103 LYS A N 1
ATOM 852 C CA . LYS A 1 103 ? -13.086 24.031 14.234 1 97.12 103 LYS A CA 1
ATOM 853 C C . LYS A 1 103 ? -13.273 23.469 12.828 1 97.12 103 LYS A C 1
ATOM 855 O O . LYS A 1 103 ? -13.391 24.219 11.867 1 97.12 103 LYS A O 1
ATOM 860 N N . ILE A 1 104 ? -13.18 22.172 12.781 1 95.25 104 ILE A N 1
ATOM 861 C CA . ILE A 1 104 ? -13.359 21.484 11.508 1 95.25 104 ILE A CA 1
ATOM 862 C C . ILE A 1 104 ? -14.516 20.5 11.609 1 95.25 104 ILE A C 1
ATOM 864 O O . ILE A 1 104 ? -14.539 19.656 12.516 1 95.25 104 ILE A O 1
ATOM 868 N N . ASP A 1 105 ? -15.414 20.625 10.758 1 92.81 105 ASP A N 1
ATOM 869 C CA . ASP A 1 105 ? -16.5 19.672 10.531 1 92.81 105 ASP A CA 1
ATOM 870 C C . ASP A 1 105 ? -16.672 19.375 9.039 1 92.81 105 ASP A C 1
ATOM 872 O O . ASP A 1 105 ? -17.484 20.016 8.367 1 92.81 105 ASP A O 1
ATOM 876 N N . ASN A 1 106 ? -15.875 18.359 8.656 1 87.88 106 ASN A N 1
ATOM 877 C CA . ASN A 1 106 ? -15.758 18.078 7.23 1 87.88 106 ASN A CA 1
ATOM 878 C C . ASN A 1 106 ? -15.32 19.312 6.445 1 87.88 106 ASN A C 1
ATOM 880 O O . ASN A 1 106 ? -14.273 19.891 6.723 1 87.88 106 ASN A O 1
ATOM 884 N N . LEU A 1 107 ? -16.188 19.766 5.594 1 87.94 107 LEU A N 1
ATOM 885 C CA . LEU A 1 107 ? -15.766 20.891 4.762 1 87.94 107 LEU A CA 1
ATOM 886 C C . LEU A 1 107 ? -16.172 22.219 5.391 1 87.94 107 LEU A C 1
ATOM 888 O O . LEU A 1 107 ? -15.773 23.281 4.906 1 87.94 107 LEU A O 1
ATOM 892 N N . ASN A 1 108 ? -16.781 22.172 6.5 1 94.06 108 ASN A N 1
ATOM 893 C CA . ASN A 1 108 ? -17.062 23.375 7.277 1 94.06 108 ASN A CA 1
ATOM 894 C C . ASN A 1 108 ? -15.938 23.672 8.273 1 94.06 108 ASN A C 1
ATOM 896 O O . ASN A 1 108 ? -15.875 23.062 9.344 1 94.06 108 ASN A O 1
ATOM 900 N N . ILE A 1 109 ? -15.195 24.672 7.914 1 96.75 109 ILE A N 1
ATOM 901 C CA . ILE A 1 109 ? -14.016 25 8.711 1 96.75 109 ILE A CA 1
ATOM 902 C C . ILE A 1 109 ? -14.078 26.453 9.172 1 96.75 109 ILE A C 1
ATOM 904 O O . ILE A 1 109 ? -14.391 27.344 8.375 1 96.75 109 ILE A O 1
ATOM 908 N N . SER A 1 110 ? -13.883 26.672 10.422 1 97.62 110 SER A N 1
ATOM 909 C CA . SER A 1 110 ? -13.75 28.016 10.969 1 97.62 110 SER A CA 1
ATOM 910 C C . SER A 1 110 ? -12.375 28.234 11.586 1 97.62 110 SER A C 1
ATOM 912 O O . SER A 1 110 ? -11.812 27.312 12.195 1 97.62 110 SER A O 1
ATOM 914 N N . VAL A 1 111 ? -11.914 29.391 11.398 1 98.19 111 VAL A N 1
ATOM 915 C CA . VAL A 1 111 ? -10.594 29.734 11.906 1 98.19 111 VAL A CA 1
ATOM 916 C C . VAL A 1 111 ? -10.625 31.109 12.555 1 98.19 111 VAL A C 1
ATOM 918 O O . VAL A 1 111 ? -11.32 32 12.078 1 98.19 111 VAL A O 1
ATOM 921 N N . LYS A 1 112 ? -9.969 31.234 13.602 1 98.44 112 LYS A N 1
ATOM 922 C CA . LYS A 1 112 ? -9.781 32.5 14.297 1 98.44 112 LYS A CA 1
ATOM 923 C C . LYS A 1 112 ? -8.312 32.75 14.625 1 98.44 112 LYS A C 1
ATOM 925 O O . LYS A 1 112 ? -7.633 31.859 15.133 1 98.44 112 LYS A O 1
ATOM 930 N N . VAL A 1 113 ? -7.883 33.938 14.305 1 98.25 113 VAL A N 1
ATOM 931 C CA . VAL A 1 113 ? -6.5 34.312 14.586 1 98.25 113 VAL A CA 1
ATOM 932 C C . VAL A 1 113 ? -6.461 35.438 15.625 1 98.25 113 VAL A C 1
ATOM 934 O O . VAL A 1 113 ? -7.168 36.438 15.492 1 98.25 113 VAL A O 1
ATOM 937 N N . ILE A 1 114 ? -5.648 35.219 16.641 1 98.25 114 ILE A N 1
ATOM 938 C CA . ILE A 1 114 ? -5.445 36.25 17.672 1 98.25 114 ILE A CA 1
ATOM 939 C C . ILE A 1 114 ? -3.98 36.688 17.688 1 98.25 114 ILE A C 1
ATOM 941 O O . ILE A 1 114 ? -3.078 35.844 17.75 1 98.25 114 ILE A O 1
ATOM 945 N N . LEU A 1 115 ? -3.789 38 17.625 1 97.81 115 LEU A N 1
ATOM 946 C CA . LEU A 1 115 ? -2.438 38.531 17.734 1 97.81 115 LEU A CA 1
ATOM 947 C C . LEU A 1 115 ? -2.033 38.688 19.188 1 97.81 115 LEU A C 1
ATOM 949 O O . LEU A 1 115 ? -2.717 39.375 19.969 1 97.81 115 LEU A O 1
ATOM 953 N N . LYS A 1 116 ? -0.938 38.125 19.547 1 96.62 116 LYS A N 1
ATOM 954 C CA . LYS A 1 116 ? -0.482 38.156 20.922 1 96.62 116 LYS A CA 1
ATOM 955 C C . LYS A 1 116 ? 0.322 39.438 21.203 1 96.62 116 LYS A C 1
ATOM 957 O O . LYS A 1 116 ? 0.445 39.844 22.359 1 96.62 116 LYS A O 1
ATOM 962 N N . GLU A 1 117 ? 1.015 39.875 20.219 1 95.31 117 GLU A N 1
ATOM 963 C CA . GLU A 1 117 ? 1.796 41.094 20.297 1 95.31 117 GLU A CA 1
ATOM 964 C C . GLU A 1 117 ? 1.59 41.938 19.047 1 95.31 117 GLU A C 1
ATOM 966 O O . GLU A 1 117 ? 1.219 41.438 17.984 1 95.31 117 GLU A O 1
ATOM 971 N N . LYS A 1 118 ? 1.85 43.281 19.25 1 94.19 118 LYS A N 1
ATOM 972 C CA . LYS A 1 118 ? 1.711 44.219 18.141 1 94.19 118 LYS A CA 1
ATOM 973 C C . LYS A 1 118 ? 2.984 45.031 17.953 1 94.19 118 LYS A C 1
ATOM 975 O O . LYS A 1 118 ? 3.635 45.406 18.938 1 94.19 118 LYS A O 1
ATOM 980 N N . PRO A 1 119 ? 3.293 45.062 16.703 1 93.5 119 PRO A N 1
ATOM 981 C CA . PRO A 1 119 ? 4.438 45.938 16.469 1 93.5 119 PRO A CA 1
ATOM 982 C C . PRO A 1 119 ? 4.148 47.406 16.859 1 93.5 119 PRO A C 1
ATOM 984 O O . PRO A 1 119 ? 3.002 47.844 16.766 1 93.5 119 PRO A O 1
ATOM 987 N N . ILE A 1 120 ? 5.238 48 17.219 1 90.06 120 ILE A N 1
ATOM 988 C CA . ILE A 1 120 ? 5.133 49.406 17.625 1 90.06 120 ILE A CA 1
ATOM 989 C C . ILE A 1 120 ? 5.699 50.312 16.531 1 90.06 120 ILE A C 1
ATOM 991 O O . ILE A 1 120 ? 6.57 49.875 15.758 1 90.06 120 ILE A O 1
ATOM 995 N N . ASN A 1 121 ? 5.258 51.562 16.391 1 87.06 121 ASN A N 1
ATOM 996 C CA . ASN A 1 121 ? 5.777 52.594 15.508 1 87.06 121 ASN A CA 1
ATOM 997 C C . ASN A 1 121 ? 5.703 52.188 14.039 1 87.06 121 ASN A C 1
ATOM 999 O O . ASN A 1 121 ? 6.715 52.188 13.336 1 87.06 121 ASN A O 1
ATOM 1003 N N . ILE A 1 122 ? 4.562 51.906 13.57 1 89.81 122 ILE A N 1
ATOM 1004 C CA . ILE A 1 122 ? 4.352 51.469 12.195 1 89.81 122 ILE A CA 1
ATOM 1005 C C . ILE A 1 122 ? 4.211 52.688 11.297 1 89.81 122 ILE A C 1
ATOM 1007 O O . ILE A 1 122 ? 3.443 53.625 11.594 1 89.81 122 ILE A O 1
ATOM 1011 N N . SER A 1 123 ? 5.035 52.625 10.258 1 87.38 123 SER A N 1
ATOM 1012 C CA . SER A 1 123 ? 4.938 53.719 9.273 1 87.38 123 SER A CA 1
ATOM 1013 C C . SER A 1 123 ? 3.6 53.656 8.539 1 87.38 123 SER A C 1
ATOM 1015 O O . SER A 1 123 ? 2.891 52.656 8.586 1 87.38 123 SER A O 1
ATOM 1017 N N . GLN A 1 124 ? 3.365 54.812 7.855 1 83.56 124 GLN A N 1
ATOM 1018 C CA . GLN A 1 124 ? 2.146 54.844 7.055 1 83.56 124 GLN A CA 1
ATOM 1019 C C . GLN A 1 124 ? 2.385 54.281 5.66 1 83.56 124 GLN A C 1
ATOM 1021 O O . GLN A 1 124 ? 3.516 54.281 5.172 1 83.56 124 GLN A O 1
ATOM 1026 N N . GLY A 1 125 ? 1.364 53.719 5.055 1 82.12 125 GLY A N 1
ATOM 1027 C CA . GLY A 1 125 ? 1.41 53.25 3.674 1 82.12 125 GLY A CA 1
ATOM 1028 C C . GLY A 1 125 ? 2.07 51.906 3.512 1 82.12 125 GLY A C 1
ATOM 1029 O O . GLY A 1 125 ? 1.942 51.031 4.379 1 82.12 125 GLY A O 1
ATOM 1030 N N . ILE A 1 126 ? 2.693 51.688 2.432 1 87.38 126 ILE A N 1
ATOM 1031 C CA . ILE A 1 126 ? 3.254 50.406 2.01 1 87.38 126 ILE A CA 1
ATOM 1032 C C . ILE A 1 126 ? 4.391 50 2.947 1 87.38 126 ILE A C 1
ATOM 1034 O O . ILE A 1 126 ? 4.582 48.812 3.23 1 87.38 126 ILE A O 1
ATOM 1038 N N . GLN A 1 127 ? 5.09 50.969 3.348 1 89.56 127 GLN A N 1
ATOM 1039 C CA . GLN A 1 127 ? 6.188 50.688 4.27 1 89.56 127 GLN A CA 1
ATOM 1040 C C . GLN A 1 127 ? 5.672 50.094 5.574 1 89.56 127 GLN A C 1
ATOM 1042 O O . GLN A 1 127 ? 6.297 49.188 6.145 1 89.56 127 GLN A O 1
ATOM 1047 N N . GLY A 1 128 ? 4.598 50.625 6.059 1 90.38 128 GLY A N 1
ATOM 1048 C CA . GLY A 1 128 ? 3.973 50.062 7.25 1 90.38 128 GLY A CA 1
ATOM 1049 C C . GLY A 1 128 ? 3.518 48.625 7.078 1 90.38 128 GLY A C 1
ATOM 1050 O O . GLY A 1 128 ? 3.684 47.812 7.98 1 90.38 128 GLY A O 1
ATOM 1051 N N . ASN A 1 129 ? 2.992 48.375 5.898 1 92 129 ASN A N 1
ATOM 1052 C CA . ASN A 1 129 ? 2.57 47.031 5.59 1 92 129 ASN A CA 1
ATOM 1053 C C . ASN A 1 129 ? 3.74 46.062 5.652 1 92 129 ASN A C 1
ATOM 1055 O O . ASN A 1 129 ? 3.607 44.938 6.195 1 92 129 ASN A O 1
ATOM 1059 N N . PHE A 1 130 ? 4.793 46.438 5.09 1 93.69 130 PHE A N 1
ATOM 1060 C CA . PHE A 1 130 ? 5.996 45.625 5.09 1 93.69 130 PHE A CA 1
ATOM 1061 C C . PHE A 1 130 ? 6.5 45.375 6.508 1 93.69 130 PHE A C 1
ATOM 1063 O O . PHE A 1 130 ? 6.949 44.281 6.844 1 93.69 130 PHE A O 1
ATOM 1070 N N . GLN A 1 131 ? 6.461 46.469 7.316 1 94.25 131 GLN A N 1
ATOM 1071 C CA . GLN A 1 131 ? 6.922 46.375 8.703 1 94.25 131 GLN A CA 1
ATOM 1072 C C . GLN A 1 131 ? 6.078 45.375 9.492 1 94.25 131 GLN A C 1
ATOM 1074 O O . GLN A 1 131 ? 6.613 44.562 10.25 1 94.25 131 GLN A O 1
ATOM 1079 N N . VAL A 1 132 ? 4.82 45.469 9.297 1 94.75 132 VAL A N 1
ATOM 1080 C CA . VAL A 1 132 ? 3.896 44.594 10 1 94.75 132 VAL A CA 1
ATOM 1081 C C . VAL A 1 132 ? 4.129 43.156 9.562 1 94.75 132 VAL A C 1
ATOM 1083 O O . VAL A 1 132 ? 4.254 42.25 10.406 1 94.75 132 VAL A O 1
ATOM 1086 N N . ASP A 1 133 ? 4.172 42.906 8.289 1 95.88 133 ASP A N 1
ATOM 1087 C CA . ASP A 1 133 ? 4.391 41.562 7.75 1 95.88 133 ASP A CA 1
ATOM 1088 C C . ASP A 1 133 ? 5.711 41 8.25 1 95.88 133 ASP A C 1
ATOM 1090 O O . ASP A 1 133 ? 5.758 39.844 8.695 1 95.88 133 ASP A O 1
ATOM 1094 N N . SER A 1 134 ? 6.711 41.781 8.156 1 95.5 134 SER A N 1
ATOM 1095 C CA . SER A 1 134 ? 8.031 41.344 8.602 1 95.5 134 SER A CA 1
ATOM 1096 C C . SER A 1 134 ? 8.023 41 10.086 1 95.5 134 SER A C 1
ATOM 1098 O O . SER A 1 134 ? 8.664 40.031 10.508 1 95.5 134 SER A O 1
ATOM 1100 N N . PHE A 1 135 ? 7.363 41.781 10.883 1 96 135 PHE A N 1
ATOM 1101 C CA . PHE A 1 135 ? 7.285 41.562 12.328 1 96 135 PHE A CA 1
ATOM 1102 C C . PHE A 1 135 ? 6.707 40.188 12.641 1 96 135 PHE A C 1
ATOM 1104 O O . PHE A 1 135 ? 7.301 39.406 13.391 1 96 135 PHE A O 1
ATOM 1111 N N . TYR A 1 136 ? 5.645 39.844 12.039 1 96.25 136 TYR A N 1
ATOM 1112 C CA . TYR A 1 136 ? 4.977 38.594 12.375 1 96.25 136 TYR A CA 1
ATOM 1113 C C . TYR A 1 136 ? 5.676 37.406 11.711 1 96.25 136 TYR A C 1
ATOM 1115 O O . TYR A 1 136 ? 5.836 36.344 12.328 1 96.25 136 TYR A O 1
ATOM 1123 N N . PHE A 1 137 ? 6.094 37.469 10.516 1 96.06 137 PHE A N 1
ATOM 1124 C CA . PHE A 1 137 ? 6.711 36.375 9.797 1 96.06 137 PHE A CA 1
ATOM 1125 C C . PHE A 1 137 ? 8.07 36.031 10.398 1 96.06 137 PHE A C 1
ATOM 1127 O O . PHE A 1 137 ? 8.516 34.875 10.328 1 96.06 137 PHE A O 1
ATOM 1134 N N . SER A 1 138 ? 8.734 37.031 10.969 1 95.38 138 SER A N 1
ATOM 1135 C CA . SER A 1 138 ? 10.031 36.781 11.578 1 95.38 138 SER A CA 1
ATOM 1136 C C . SER A 1 138 ? 9.883 35.875 12.82 1 95.38 138 SER A C 1
ATOM 1138 O O . SER A 1 138 ? 10.836 35.25 13.242 1 95.38 138 SER A O 1
ATOM 1140 N N . LYS A 1 139 ? 8.703 35.875 13.375 1 95.06 139 LYS A N 1
ATOM 1141 C CA . LYS A 1 139 ? 8.477 35.125 14.617 1 95.06 139 LYS A CA 1
ATOM 1142 C C . LYS A 1 139 ? 7.684 33.844 14.359 1 95.06 139 LYS A C 1
ATOM 1144 O O . LYS A 1 139 ? 7.531 33 15.25 1 95.06 139 LYS A O 1
ATOM 1149 N N . LEU A 1 140 ? 7.172 33.719 13.148 1 94.94 140 LEU A N 1
ATOM 1150 C CA . LEU A 1 140 ? 6.355 32.562 12.781 1 94.94 140 LEU A CA 1
ATOM 1151 C C . LEU A 1 140 ? 7.219 31.328 12.578 1 94.94 140 LEU A C 1
ATOM 1153 O O . LEU A 1 140 ? 8.133 31.344 11.75 1 94.94 140 LEU A O 1
ATOM 1157 N N . GLU A 1 141 ? 6.945 30.328 13.359 1 94.12 141 GLU A N 1
ATOM 1158 C CA . GLU A 1 141 ? 7.609 29.047 13.148 1 94.12 141 GLU A CA 1
ATOM 1159 C C . GLU A 1 141 ? 7.016 28.297 11.953 1 94.12 141 GLU A C 1
ATOM 1161 O O . GLU A 1 141 ? 5.859 27.875 11.992 1 94.12 141 GLU A O 1
ATOM 1166 N N . ARG A 1 142 ? 7.812 28.203 10.93 1 93.94 142 ARG A N 1
ATOM 1167 C CA . ARG A 1 142 ? 7.398 27.5 9.727 1 93.94 142 ARG A CA 1
ATOM 1168 C C . ARG A 1 142 ? 8.258 26.25 9.5 1 93.94 142 ARG A C 1
ATOM 1170 O O . ARG A 1 142 ? 9.352 26.344 8.93 1 93.94 142 ARG A O 1
ATOM 1177 N N . ILE A 1 143 ? 7.77 25.141 9.891 1 95.75 143 ILE A N 1
ATOM 1178 C CA . ILE A 1 143 ? 8.438 23.859 9.75 1 95.75 143 ILE A CA 1
ATOM 1179 C C . ILE A 1 143 ? 7.797 23.062 8.609 1 95.75 143 ILE A C 1
ATOM 1181 O O . ILE A 1 143 ? 6.57 22.969 8.531 1 95.75 143 ILE A O 1
ATOM 1185 N N . LYS A 1 144 ? 8.633 22.562 7.699 1 97.06 144 LYS A N 1
ATOM 1186 C CA . LYS A 1 144 ? 8.102 21.797 6.574 1 97.06 144 LYS A CA 1
ATOM 1187 C C . LYS A 1 144 ? 7.676 20.391 7.02 1 97.06 144 LYS A C 1
ATOM 1189 O O . LYS A 1 144 ? 8.508 19.609 7.48 1 97.06 144 LYS A O 1
ATOM 1194 N N . PRO A 1 145 ? 6.43 20.109 6.828 1 98 145 PRO A N 1
ATOM 1195 C CA . PRO A 1 145 ? 5.969 18.781 7.246 1 98 145 PRO A CA 1
ATOM 1196 C C . PRO A 1 145 ? 6.082 17.734 6.137 1 98 145 PRO A C 1
ATOM 1198 O O . PRO A 1 145 ? 5.918 18.062 4.961 1 98 145 PRO A O 1
ATOM 1201 N N . TYR A 1 146 ? 6.379 16.531 6.477 1 98.12 146 TYR A N 1
ATOM 1202 C CA . TYR A 1 146 ? 6.285 15.336 5.648 1 98.12 146 TYR A CA 1
ATOM 1203 C C . TYR A 1 146 ? 5.477 14.25 6.344 1 98.12 146 TYR A C 1
ATOM 1205 O O . TYR A 1 146 ? 5.52 14.117 7.57 1 98.12 146 TYR A O 1
ATOM 1213 N N . ILE A 1 147 ? 4.762 13.555 5.555 1 97.94 147 ILE A N 1
ATOM 1214 C CA . ILE A 1 147 ? 4 12.453 6.129 1 97.94 147 ILE A CA 1
ATOM 1215 C C . ILE A 1 147 ? 4.359 11.148 5.418 1 97.94 147 ILE A C 1
ATOM 1217 O O . ILE A 1 147 ? 4.406 11.102 4.188 1 97.94 147 ILE A O 1
ATOM 1221 N N . ILE A 1 148 ? 4.68 10.148 6.168 1 98.25 148 ILE A N 1
ATOM 1222 C CA . ILE A 1 148 ? 4.949 8.789 5.699 1 98.25 148 ILE A CA 1
ATOM 1223 C C . ILE A 1 148 ? 3.861 7.848 6.199 1 98.25 148 ILE A C 1
ATOM 1225 O O . ILE A 1 148 ? 3.914 7.375 7.34 1 98.25 148 ILE A O 1
ATOM 1229 N N . PRO A 1 149 ? 2.941 7.598 5.363 1 97.44 149 PRO A N 1
ATOM 1230 C CA . PRO A 1 149 ? 1.773 6.84 5.816 1 97.44 149 PRO A CA 1
ATOM 1231 C C . PRO A 1 149 ? 2.094 5.375 6.098 1 97.44 149 PRO A C 1
ATOM 1233 O O . PRO A 1 149 ? 3.119 4.863 5.641 1 97.44 149 PRO A O 1
ATOM 1236 N N . SER A 1 150 ? 1.204 4.738 6.82 1 96.31 150 SER A N 1
ATOM 1237 C CA . SER A 1 150 ? 1.372 3.332 7.164 1 96.31 150 SER A CA 1
ATOM 1238 C C . SER A 1 150 ? 1.302 2.449 5.922 1 96.31 150 SER A C 1
ATOM 1240 O O . SER A 1 150 ? 1.909 1.376 5.879 1 96.31 150 SER A O 1
ATOM 1242 N N . SER A 1 151 ? 0.646 2.885 4.926 1 96.38 151 SER A N 1
ATOM 1243 C CA . SER A 1 151 ? 0.427 2.129 3.695 1 96.38 151 SER A CA 1
ATOM 1244 C C . SER A 1 151 ? 1.55 2.373 2.691 1 96.38 151 SER A C 1
ATOM 1246 O O . SER A 1 151 ? 1.391 2.105 1.498 1 96.38 151 SER A O 1
ATOM 1248 N N . ARG A 1 152 ? 2.643 2.785 3.125 1 97.44 152 ARG A N 1
ATOM 1249 C CA . ARG A 1 152 ? 3.715 3.289 2.271 1 97.44 152 ARG A CA 1
ATOM 1250 C C . ARG A 1 152 ? 4.199 2.211 1.308 1 97.44 152 ARG A C 1
ATOM 1252 O O . ARG A 1 152 ? 4.492 2.498 0.145 1 97.44 152 ARG A O 1
ATOM 1259 N N . ALA A 1 153 ? 4.27 0.98 1.705 1 97 153 ALA A N 1
ATOM 1260 C CA . ALA A 1 153 ? 4.777 -0.075 0.832 1 97 153 ALA A CA 1
ATOM 1261 C C . ALA A 1 153 ? 3.883 -0.253 -0.392 1 97 153 ALA A C 1
ATOM 1263 O O . ALA A 1 153 ? 4.371 -0.3 -1.523 1 97 153 ALA A O 1
ATOM 1264 N N . GLY A 1 154 ? 2.625 -0.318 -0.153 1 96.94 154 GLY A N 1
ATOM 1265 C CA . GLY A 1 154 ? 1.688 -0.444 -1.258 1 96.94 154 GLY A CA 1
ATOM 1266 C C . GLY A 1 154 ? 1.654 0.78 -2.154 1 96.94 154 GLY A C 1
ATOM 1267 O O . GLY A 1 154 ? 1.507 0.66 -3.373 1 96.94 154 GLY A O 1
ATOM 1268 N N . LEU A 1 155 ? 1.765 1.88 -1.566 1 96.81 155 LEU A N 1
ATOM 1269 C CA . LEU A 1 155 ? 1.772 3.115 -2.344 1 96.81 155 LEU A CA 1
ATOM 1270 C C . LEU A 1 155 ? 3.008 3.188 -3.234 1 96.81 155 LEU A C 1
ATOM 1272 O O . LEU A 1 155 ? 2.92 3.609 -4.391 1 96.81 155 LEU A O 1
ATOM 1276 N N . LEU A 1 156 ? 4.117 2.777 -2.695 1 96.25 156 LEU A N 1
ATOM 1277 C CA . LEU A 1 156 ? 5.328 2.744 -3.508 1 96.25 156 LEU A CA 1
ATOM 1278 C C . LEU A 1 156 ? 5.199 1.725 -4.637 1 96.25 156 LEU A C 1
ATOM 1280 O O . LEU A 1 156 ? 5.641 1.976 -5.758 1 96.25 156 LEU A O 1
ATOM 1284 N N . TYR A 1 157 ? 4.602 0.638 -4.316 1 94.75 157 TYR A N 1
ATOM 1285 C CA . TYR A 1 157 ? 4.328 -0.362 -5.34 1 94.75 157 TYR A CA 1
ATOM 1286 C C . TYR A 1 157 ? 3.508 0.234 -6.48 1 94.75 157 TYR A C 1
ATOM 1288 O O . TYR A 1 157 ? 3.891 0.131 -7.648 1 94.75 157 TYR A O 1
ATOM 1296 N N . ALA A 1 158 ? 2.508 0.901 -6.145 1 94.12 158 ALA A N 1
ATOM 1297 C CA . ALA A 1 158 ? 1.513 1.377 -7.105 1 94.12 158 ALA A CA 1
ATOM 1298 C C . ALA A 1 158 ? 2.049 2.559 -7.906 1 94.12 158 ALA A C 1
ATOM 1300 O O . ALA A 1 158 ? 1.754 2.691 -9.102 1 94.12 158 ALA A O 1
ATOM 1301 N N . PHE A 1 159 ? 2.875 3.332 -7.25 1 92.69 159 PHE A N 1
ATOM 1302 C CA . PHE A 1 159 ? 3.201 4.609 -7.871 1 92.69 159 PHE A CA 1
ATOM 1303 C C . PHE A 1 159 ? 4.703 4.73 -8.102 1 92.69 159 PHE A C 1
ATOM 1305 O O . PHE A 1 159 ? 5.234 5.84 -8.188 1 92.69 159 PHE A O 1
ATOM 1312 N N . SER A 1 160 ? 5.371 3.666 -8.219 1 90.12 160 SER A N 1
ATOM 1313 C CA . SER A 1 160 ? 6.824 3.65 -8.352 1 90.12 160 SER A CA 1
ATOM 1314 C C . SER A 1 160 ? 7.281 4.453 -9.562 1 90.12 160 SER A C 1
ATOM 1316 O O . SER A 1 160 ? 8.359 5.055 -9.547 1 90.12 160 SER A O 1
ATOM 1318 N N . LYS A 1 161 ? 6.477 4.523 -10.555 1 86.81 161 LYS A N 1
ATOM 1319 C CA . LYS A 1 161 ? 6.836 5.199 -11.805 1 86.81 161 LYS A CA 1
ATOM 1320 C C . LYS A 1 161 ? 6.922 6.711 -11.602 1 86.81 161 LYS A C 1
ATOM 1322 O O . LYS A 1 161 ? 7.52 7.418 -12.414 1 86.81 161 LYS A O 1
ATOM 1327 N N . PHE A 1 162 ? 6.363 7.168 -10.57 1 88 162 PHE A N 1
ATOM 1328 C CA . PHE A 1 162 ? 6.281 8.609 -10.344 1 88 162 PHE A CA 1
ATOM 1329 C C . PHE A 1 162 ? 7.371 9.07 -9.383 1 88 162 PHE A C 1
ATOM 1331 O O . PHE A 1 162 ? 7.465 10.258 -9.07 1 88 162 PHE A O 1
ATOM 1338 N N . LEU A 1 163 ? 8.203 8.164 -9 1 90.88 163 LEU A N 1
ATOM 1339 C CA . LEU A 1 163 ? 9.219 8.5 -8.008 1 90.88 163 LEU A CA 1
ATOM 1340 C C . LEU A 1 163 ? 10.406 9.188 -8.656 1 90.88 163 LEU A C 1
ATOM 1342 O O . LEU A 1 163 ? 11.18 9.875 -7.98 1 90.88 163 LEU A O 1
ATOM 1346 N N . VAL A 1 164 ? 10.555 8.961 -9.898 1 86.44 164 VAL A N 1
ATOM 1347 C CA . VAL A 1 164 ? 11.75 9.477 -10.547 1 86.44 164 VAL A CA 1
ATOM 1348 C C . VAL A 1 164 ? 11.477 10.867 -11.109 1 86.44 164 VAL A C 1
ATOM 1350 O O . VAL A 1 164 ? 10.461 11.094 -11.766 1 86.44 164 VAL A O 1
ATOM 1353 N N . TYR A 1 165 ? 12.398 11.734 -10.82 1 79.44 165 TYR A N 1
ATOM 1354 C CA . TYR A 1 165 ? 12.312 13.102 -11.336 1 79.44 165 TYR A CA 1
ATOM 1355 C C . TYR A 1 165 ? 12.344 13.109 -12.859 1 79.44 165 TYR A C 1
ATOM 1357 O O . TYR A 1 165 ? 13.203 12.484 -13.477 1 79.44 165 TYR A O 1
ATOM 1365 N N . GLN A 1 166 ? 11.266 13.719 -13.375 1 73.12 166 GLN A N 1
ATOM 1366 C CA . GLN A 1 166 ? 11.242 13.828 -14.836 1 73.12 166 GLN A CA 1
ATOM 1367 C C . GLN A 1 166 ? 11.492 15.266 -15.281 1 73.12 166 GLN A C 1
ATOM 1369 O O . GLN A 1 166 ? 11.031 16.219 -14.641 1 73.12 166 GLN A O 1
ATOM 1374 N N . TYR A 1 167 ? 12.422 15.336 -16.156 1 62.66 167 TYR A N 1
ATOM 1375 C CA . TYR A 1 167 ? 12.727 16.656 -16.688 1 62.66 167 TYR A CA 1
ATOM 1376 C C . TYR A 1 167 ? 11.531 17.25 -17.422 1 62.66 167 TYR A C 1
ATOM 1378 O O . TYR A 1 167 ? 11.289 18.453 -17.375 1 62.66 167 TYR A O 1
ATOM 1386 N N . GLU A 1 168 ? 10.898 16.391 -18.172 1 59.97 168 GLU A N 1
ATOM 1387 C CA . GLU A 1 168 ? 9.711 16.844 -18.891 1 59.97 168 GLU A CA 1
ATOM 1388 C C . GLU A 1 168 ? 8.438 16.25 -18.297 1 59.97 168 GLU A C 1
ATOM 1390 O O . GLU A 1 168 ? 8.398 15.055 -17.969 1 59.97 168 GLU A O 1
ATOM 1395 N N . GLY A 1 169 ? 7.461 17.125 -18.016 1 56 169 GLY A N 1
ATOM 1396 C CA . GLY A 1 169 ? 6.16 16.688 -17.516 1 56 169 GLY A CA 1
ATOM 1397 C C . GLY A 1 169 ? 5.988 16.891 -16.031 1 56 169 GLY A C 1
ATOM 1398 O O . GLY A 1 169 ? 6.957 17.188 -15.32 1 56 169 GLY A O 1
ATOM 1399 N N . ALA A 1 170 ? 4.863 17.062 -15.648 1 54.84 170 ALA A N 1
ATOM 1400 C CA . ALA A 1 170 ? 4.586 17.359 -14.242 1 54.84 170 ALA A CA 1
ATOM 1401 C C . ALA A 1 170 ? 4.883 16.141 -13.367 1 54.84 170 ALA A C 1
ATOM 1403 O O . ALA A 1 170 ? 4.348 15.055 -13.602 1 54.84 170 ALA A O 1
ATOM 1404 N N . PRO A 1 171 ? 5.957 16.203 -12.516 1 65.56 171 PRO A N 1
ATOM 1405 C CA . PRO A 1 171 ? 6.289 15.102 -11.617 1 65.56 171 PRO A CA 1
ATOM 1406 C C . PRO A 1 171 ? 5.227 14.867 -10.547 1 65.56 171 PRO A C 1
ATOM 1408 O O . PRO A 1 171 ? 4.473 15.781 -10.211 1 65.56 171 PRO A O 1
ATOM 1411 N N . GLY A 1 172 ? 4.871 13.617 -10.312 1 81.38 172 GLY A N 1
ATOM 1412 C CA . GLY A 1 172 ? 4.094 13.258 -9.133 1 81.38 172 GLY A CA 1
ATOM 1413 C C . GLY A 1 172 ? 2.695 12.773 -9.469 1 81.38 172 GLY A C 1
ATOM 1414 O O . GLY A 1 172 ? 2.355 12.602 -10.641 1 81.38 172 GLY A O 1
ATOM 1415 N N . ILE A 1 173 ? 2.018 12.422 -8.547 1 89.75 173 ILE A N 1
ATOM 1416 C CA . ILE A 1 173 ? 0.645 11.961 -8.719 1 89.75 173 ILE A CA 1
ATOM 1417 C C . ILE A 1 173 ? -0.329 13.062 -8.32 1 89.75 173 ILE A C 1
ATOM 1419 O O . ILE A 1 173 ? 0.04 13.992 -7.602 1 89.75 173 ILE A O 1
ATOM 1423 N N . PRO A 1 174 ? -1.506 13.055 -8.898 1 89.62 174 PRO A N 1
ATOM 1424 C CA . PRO A 1 174 ? -2.486 14.109 -8.625 1 89.62 174 PRO A CA 1
ATOM 1425 C C . PRO A 1 174 ? -2.75 14.289 -7.129 1 89.62 174 PRO A C 1
ATOM 1427 O O . PRO A 1 174 ? -2.814 13.312 -6.383 1 89.62 174 PRO A O 1
ATOM 1430 N N . LYS A 1 175 ? -3.051 15.508 -6.77 1 90.56 175 LYS A N 1
ATOM 1431 C CA . LYS A 1 175 ? -3.311 15.875 -5.379 1 90.56 175 LYS A CA 1
ATOM 1432 C C . LYS A 1 175 ? -4.609 15.242 -4.879 1 90.56 175 LYS A C 1
ATOM 1434 O O . LYS A 1 175 ? -4.832 15.148 -3.672 1 90.56 175 LYS A O 1
ATOM 1439 N N . ALA A 1 176 ? -5.398 14.836 -5.781 1 88.81 176 ALA A N 1
ATOM 1440 C CA . ALA A 1 176 ? -6.684 14.227 -5.445 1 88.81 176 ALA A CA 1
ATOM 1441 C C . ALA A 1 176 ? -6.488 12.922 -4.688 1 88.81 176 ALA A C 1
ATOM 1443 O O . ALA A 1 176 ? -7.422 12.422 -4.051 1 88.81 176 ALA A O 1
ATOM 1444 N N . PHE A 1 177 ? -5.227 12.438 -4.668 1 89.94 177 PHE A N 1
ATOM 1445 C CA . PHE A 1 177 ? -4.93 11.203 -3.953 1 89.94 177 PHE A CA 1
ATOM 1446 C C . PHE A 1 177 ? -4.613 11.484 -2.49 1 89.94 177 PHE A C 1
ATOM 1448 O O . PHE A 1 177 ? -4.207 10.586 -1.751 1 89.94 177 PHE A O 1
ATOM 1455 N N . GLY A 1 178 ? -4.742 12.703 -2.086 1 91.12 178 GLY A N 1
ATOM 1456 C CA . GLY A 1 178 ? -4.633 13.07 -0.683 1 91.12 178 GLY A CA 1
ATOM 1457 C C . GLY A 1 178 ? -3.266 12.766 -0.093 1 91.12 178 GLY A C 1
ATOM 1458 O O . GLY A 1 178 ? -2.242 13.172 -0.646 1 91.12 178 GLY A O 1
ATOM 1459 N N . ILE A 1 179 ? -3.254 12.016 0.913 1 93.25 179 ILE A N 1
ATOM 1460 C CA . ILE A 1 179 ? -2.051 11.711 1.678 1 93.25 179 ILE A CA 1
ATOM 1461 C C . ILE A 1 179 ? -1.072 10.922 0.808 1 93.25 179 ILE A C 1
ATOM 1463 O O . ILE A 1 179 ? 0.143 11.109 0.905 1 93.25 179 ILE A O 1
ATOM 1467 N N . ALA A 1 180 ? -1.603 10.117 -0.041 1 94.44 180 ALA A N 1
ATOM 1468 C CA . ALA A 1 180 ? -0.727 9.383 -0.949 1 94.44 180 ALA A CA 1
ATOM 1469 C C . ALA A 1 180 ? 0.065 10.336 -1.84 1 94.44 180 ALA A C 1
ATOM 1471 O O . ALA A 1 180 ? 1.26 10.133 -2.068 1 94.44 180 ALA A O 1
ATOM 1472 N N . ALA A 1 181 ? -0.605 11.32 -2.322 1 93.94 181 ALA A N 1
ATOM 1473 C CA . ALA A 1 181 ? 0.062 12.297 -3.178 1 93.94 181 ALA A CA 1
ATOM 1474 C C . ALA A 1 181 ? 1.117 13.078 -2.398 1 93.94 181 ALA A C 1
ATOM 1476 O O . ALA A 1 181 ? 2.217 13.32 -2.9 1 93.94 181 ALA A O 1
ATOM 1477 N N . GLU A 1 182 ? 0.748 13.453 -1.186 1 94.81 182 GLU A N 1
ATOM 1478 C CA . GLU A 1 182 ? 1.7 14.172 -0.341 1 94.81 182 GLU A CA 1
ATOM 1479 C C . GLU A 1 182 ? 2.959 13.336 -0.103 1 94.81 182 GLU A C 1
ATOM 1481 O O . GLU A 1 182 ? 4.074 13.859 -0.148 1 94.81 182 GLU A O 1
ATOM 1486 N N . PHE A 1 183 ? 2.811 12.094 0.107 1 96.5 183 PHE A N 1
ATOM 1487 C CA . PHE A 1 183 ? 3.891 11.156 0.373 1 96.5 183 PHE A CA 1
ATOM 1488 C C . PHE A 1 183 ? 4.719 10.914 -0.885 1 96.5 183 PHE A C 1
ATOM 1490 O O . PHE A 1 183 ? 5.922 11.172 -0.903 1 96.5 183 PHE A O 1
ATOM 1497 N N . ILE A 1 184 ? 4.062 10.508 -1.953 1 96.06 184 ILE A N 1
ATOM 1498 C CA . ILE A 1 184 ? 4.734 10.102 -3.184 1 96.06 184 ILE A CA 1
ATOM 1499 C C . ILE A 1 184 ? 5.453 11.297 -3.799 1 96.06 184 ILE A C 1
ATOM 1501 O O . ILE A 1 184 ? 6.609 11.195 -4.219 1 96.06 184 ILE A O 1
ATOM 1505 N N . ASN A 1 185 ? 4.816 12.43 -3.797 1 94.12 185 ASN A N 1
ATOM 1506 C CA . ASN A 1 185 ? 5.375 13.609 -4.445 1 94.12 185 ASN A CA 1
ATOM 1507 C C . ASN A 1 185 ? 6.535 14.195 -3.645 1 94.12 185 ASN A C 1
ATOM 1509 O O . ASN A 1 185 ? 7.301 15.008 -4.16 1 94.12 185 ASN A O 1
ATOM 1513 N N . SER A 1 186 ? 6.633 13.82 -2.426 1 93.94 186 SER A N 1
ATOM 1514 C CA . SER A 1 186 ? 7.727 14.305 -1.589 1 93.94 186 SER A CA 1
ATOM 1515 C C . SER A 1 186 ? 8.938 13.383 -1.682 1 93.94 186 SER A C 1
ATOM 1517 O O . SER A 1 186 ? 10.023 13.727 -1.22 1 93.94 186 SER A O 1
ATOM 1519 N N . MET A 1 187 ? 8.742 12.18 -2.186 1 92.38 187 MET A N 1
ATOM 1520 C CA . MET A 1 187 ? 9.82 11.195 -2.293 1 92.38 187 MET A CA 1
ATOM 1521 C C . MET A 1 187 ? 10.406 11.188 -3.699 1 92.38 187 MET A C 1
ATOM 1523 O O . MET A 1 187 ? 10.344 10.172 -4.395 1 92.38 187 MET A O 1
ATOM 1527 N N . LEU A 1 188 ? 11.008 12.164 -4.121 1 87.69 188 LEU A N 1
ATOM 1528 C CA . LEU A 1 188 ? 11.555 12.227 -5.473 1 87.69 188 LEU A CA 1
ATOM 1529 C C . LEU A 1 188 ? 13 11.742 -5.504 1 87.69 188 LEU A C 1
ATOM 1531 O O . LEU A 1 188 ? 13.82 12.172 -4.688 1 87.69 188 LEU A O 1
ATOM 1535 N N . LEU A 1 189 ? 13.18 10.836 -6.398 1 91.19 189 LEU A N 1
ATOM 1536 C CA . LEU A 1 189 ? 14.523 10.289 -6.578 1 91.19 189 LEU A CA 1
ATOM 1537 C C . LEU A 1 189 ? 15.211 10.922 -7.781 1 91.19 189 LEU A C 1
ATOM 1539 O O . LEU A 1 189 ? 14.664 10.93 -8.883 1 91.19 189 LEU A O 1
ATOM 1543 N N . PRO A 1 190 ? 16.328 11.484 -7.598 1 87.88 190 PRO A N 1
ATOM 1544 C CA . PRO A 1 190 ? 17.047 12.086 -8.727 1 87.88 190 PRO A CA 1
ATOM 1545 C C . PRO A 1 190 ? 17.562 11.047 -9.711 1 87.88 190 PRO A C 1
ATOM 1547 O O . PRO A 1 190 ? 17.672 9.859 -9.375 1 87.88 190 PRO A O 1
ATOM 1550 N N . GLN A 1 191 ? 17.906 11.602 -10.867 1 87 191 GLN A N 1
ATOM 1551 C CA . GLN A 1 191 ? 18.594 10.742 -11.828 1 87 191 GLN A CA 1
ATOM 1552 C C . GLN A 1 191 ? 19.938 10.281 -11.281 1 87 191 GLN A C 1
ATOM 1554 O O . GLN A 1 191 ? 20.656 11.047 -10.633 1 87 191 GLN A O 1
ATOM 1559 N N . GLY A 1 192 ? 20.297 9.023 -11.508 1 88.69 192 GLY A N 1
ATOM 1560 C CA . GLY A 1 192 ? 21.547 8.477 -11.008 1 88.69 192 GLY A CA 1
ATOM 1561 C C . GLY A 1 192 ? 21.469 8 -9.57 1 88.69 192 GLY A C 1
ATOM 1562 O O . GLY A 1 192 ? 22.453 7.516 -9.016 1 88.69 192 GLY A O 1
ATOM 1563 N N . PHE A 1 193 ? 20.297 8.109 -9.023 1 92.94 193 PHE A N 1
ATOM 1564 C CA . PHE A 1 193 ? 20.094 7.668 -7.648 1 92.94 193 PHE A CA 1
ATOM 1565 C C . PHE A 1 193 ? 20.5 6.211 -7.48 1 92.94 193 PHE A C 1
ATOM 1567 O O . PHE A 1 193 ? 20.188 5.371 -8.328 1 92.94 193 PHE A O 1
ATOM 1574 N N . THR A 1 194 ? 21.266 5.957 -6.414 1 95.12 194 THR A N 1
ATOM 1575 C CA . THR A 1 194 ? 21.609 4.605 -5.992 1 95.12 194 THR A CA 1
ATOM 1576 C C . THR A 1 194 ? 21.656 4.504 -4.473 1 95.12 194 THR A C 1
ATOM 1578 O O . THR A 1 194 ? 22.062 5.457 -3.795 1 95.12 194 THR A O 1
ATOM 1581 N N . ASP A 1 195 ? 21.188 3.393 -3.955 1 95.12 195 ASP A N 1
ATOM 1582 C CA . ASP A 1 195 ? 21.203 3.105 -2.523 1 95.12 195 ASP A CA 1
ATOM 1583 C C . ASP A 1 195 ? 21.188 1.601 -2.266 1 95.12 195 ASP A C 1
ATOM 1585 O O . ASP A 1 195 ? 21.109 0.806 -3.205 1 95.12 195 ASP A O 1
ATOM 1589 N N . GLU A 1 196 ? 21.359 1.274 -1.028 1 96 196 GLU A N 1
ATOM 1590 C CA . GLU A 1 196 ? 21.344 -0.135 -0.65 1 96 196 GLU A CA 1
ATOM 1591 C C . GLU A 1 196 ? 20.469 -0.369 0.577 1 96 196 GLU A C 1
ATOM 1593 O O . GLU A 1 196 ? 20.578 0.351 1.572 1 96 196 GLU A O 1
ATOM 1598 N N . ILE A 1 197 ? 19.562 -1.304 0.435 1 93.56 197 ILE A N 1
ATOM 1599 C CA . ILE A 1 197 ? 18.688 -1.709 1.523 1 93.56 197 ILE A CA 1
ATOM 1600 C C . ILE A 1 197 ? 18.703 -3.229 1.669 1 93.56 197 ILE A C 1
ATOM 1602 O O . ILE A 1 197 ? 18.391 -3.955 0.722 1 93.56 197 ILE A O 1
ATOM 1606 N N . ASN A 1 198 ? 18.984 -3.779 2.838 1 91.31 198 ASN A N 1
ATOM 1607 C CA . ASN A 1 198 ? 19 -5.215 3.102 1 91.31 198 ASN A CA 1
ATOM 1608 C C . ASN A 1 198 ? 19.797 -5.969 2.043 1 91.31 198 ASN A C 1
ATOM 1610 O O . ASN A 1 198 ? 19.312 -6.969 1.498 1 91.31 198 ASN A O 1
ATOM 1614 N N . ASN A 1 199 ? 20.859 -5.383 1.645 1 90.62 199 ASN A N 1
ATOM 1615 C CA . ASN A 1 199 ? 21.797 -5.973 0.702 1 90.62 199 ASN A CA 1
ATOM 1616 C C . ASN A 1 199 ? 21.234 -5.98 -0.719 1 90.62 199 ASN A C 1
ATOM 1618 O O . ASN A 1 199 ? 21.734 -6.707 -1.581 1 90.62 199 ASN A O 1
ATOM 1622 N N . HIS A 1 200 ? 20.188 -5.262 -0.911 1 94.88 200 HIS A N 1
ATOM 1623 C CA . HIS A 1 200 ? 19.672 -5.051 -2.26 1 94.88 200 HIS A CA 1
ATOM 1624 C C . HIS A 1 200 ? 20.062 -3.682 -2.797 1 94.88 200 HIS A C 1
ATOM 1626 O O . HIS A 1 200 ? 19.922 -2.672 -2.1 1 94.88 200 HIS A O 1
ATOM 1632 N N . LYS A 1 201 ? 20.484 -3.711 -4.004 1 96.75 201 LYS A N 1
ATOM 1633 C CA . LYS A 1 201 ? 20.781 -2.439 -4.656 1 96.75 201 LYS A CA 1
ATOM 1634 C C . LYS A 1 201 ? 19.516 -1.796 -5.207 1 96.75 201 LYS A C 1
ATOM 1636 O O . LYS A 1 201 ? 18.766 -2.438 -5.938 1 96.75 201 LYS A O 1
ATOM 1641 N N . ILE A 1 202 ? 19.297 -0.605 -4.84 1 96.75 202 ILE A N 1
ATOM 1642 C CA . ILE A 1 202 ? 18.203 0.192 -5.383 1 96.75 202 ILE A CA 1
ATOM 1643 C C . ILE A 1 202 ? 18.766 1.272 -6.309 1 96.75 202 ILE A C 1
ATOM 1645 O O . ILE A 1 202 ? 19.672 2.016 -5.926 1 96.75 202 ILE A O 1
ATOM 1649 N N . TRP A 1 203 ? 18.203 1.326 -7.5 1 96.38 203 TRP A N 1
ATOM 1650 C CA . TRP A 1 203 ? 18.781 2.279 -8.438 1 96.38 203 TRP A CA 1
ATOM 1651 C C . TRP A 1 203 ? 17.781 2.693 -9.5 1 96.38 203 TRP A C 1
ATOM 1653 O O . TRP A 1 203 ? 16.812 1.969 -9.766 1 96.38 203 TRP A O 1
ATOM 1663 N N . VAL A 1 204 ? 17.969 3.883 -10.031 1 93.94 204 VAL A N 1
ATOM 1664 C CA . VAL A 1 204 ? 17.125 4.406 -11.102 1 93.94 204 VAL A CA 1
ATOM 1665 C C . VAL A 1 204 ? 17.766 4.094 -12.453 1 93.94 204 VAL A C 1
ATOM 1667 O O . VAL A 1 204 ? 18.922 4.422 -12.695 1 93.94 204 VAL A O 1
ATOM 1670 N N . ASN A 1 205 ? 16.984 3.404 -13.242 1 91.38 205 ASN A N 1
ATOM 1671 C CA . ASN A 1 205 ? 17.438 3.17 -14.609 1 91.38 205 ASN A CA 1
ATOM 1672 C C . ASN A 1 205 ? 17.266 4.41 -15.477 1 91.38 205 ASN A C 1
ATOM 1674 O O . ASN A 1 205 ? 16.141 4.844 -15.727 1 91.38 205 ASN A O 1
ATOM 1678 N N . GLN A 1 206 ? 18.266 4.867 -16.078 1 87.12 206 GLN A N 1
ATOM 1679 C CA . GLN A 1 206 ? 18.266 6.129 -16.812 1 87.12 206 GLN A CA 1
ATOM 1680 C C . GLN A 1 206 ? 17.578 5.98 -18.172 1 87.12 206 GLN A C 1
ATOM 1682 O O . GLN A 1 206 ? 17.094 6.965 -18.734 1 87.12 206 GLN A O 1
ATOM 1687 N N . GLU A 1 207 ? 17.484 4.797 -18.609 1 87 207 GLU A N 1
ATOM 1688 C CA . GLU A 1 207 ? 16.906 4.562 -19.938 1 87 207 GLU A CA 1
ATOM 1689 C C . GLU A 1 207 ? 15.375 4.574 -19.875 1 87 207 GLU A C 1
ATOM 1691 O O . GLU A 1 207 ? 14.719 5.172 -20.734 1 87 207 GLU A O 1
ATOM 1696 N N . ASN A 1 208 ? 14.852 3.988 -18.828 1 86.94 208 ASN A N 1
ATOM 1697 C CA . ASN A 1 208 ? 13.398 3.865 -18.812 1 86.94 208 ASN A CA 1
ATOM 1698 C C . ASN A 1 208 ? 12.781 4.605 -17.625 1 86.94 208 ASN A C 1
ATOM 1700 O O . ASN A 1 208 ? 11.555 4.664 -17.5 1 86.94 208 ASN A O 1
ATOM 1704 N N . ASN A 1 209 ? 13.547 5.152 -16.766 1 86.06 209 ASN A N 1
ATOM 1705 C CA . ASN A 1 209 ? 13.156 5.977 -15.625 1 86.06 209 ASN A CA 1
ATOM 1706 C C . ASN A 1 209 ? 12.375 5.168 -14.586 1 86.06 209 ASN A C 1
ATOM 1708 O O . ASN A 1 209 ? 11.469 5.695 -13.938 1 86.06 209 ASN A O 1
ATOM 1712 N N . TYR A 1 210 ? 12.703 3.846 -14.531 1 89.62 210 TYR A N 1
ATOM 1713 C CA . TYR A 1 210 ? 12.141 3.01 -13.477 1 89.62 210 TYR A CA 1
ATOM 1714 C C . TYR A 1 210 ? 13.133 2.83 -12.336 1 89.62 210 TYR A C 1
ATOM 1716 O O . TYR A 1 210 ? 14.344 2.936 -12.539 1 89.62 210 TYR A O 1
ATOM 1724 N N . VAL A 1 211 ? 12.594 2.668 -11.266 1 93.69 211 VAL A N 1
ATOM 1725 C CA . VAL A 1 211 ? 13.406 2.318 -10.109 1 93.69 211 VAL A CA 1
ATOM 1726 C C . VAL A 1 211 ? 13.523 0.799 -10 1 93.69 211 VAL A C 1
ATOM 1728 O O . VAL A 1 211 ? 12.531 0.083 -10.141 1 93.69 211 VAL A O 1
ATOM 1731 N N . TYR A 1 212 ? 14.703 0.324 -9.789 1 94.19 212 TYR A N 1
ATOM 1732 C CA . TYR A 1 212 ? 14.969 -1.109 -9.727 1 94.19 212 TYR A CA 1
ATOM 1733 C C . TYR A 1 212 ? 15.484 -1.516 -8.352 1 94.19 212 TYR A C 1
ATOM 1735 O O . TYR A 1 212 ? 16.141 -0.726 -7.672 1 94.19 212 TYR A O 1
ATOM 1743 N N . VAL A 1 213 ? 15.102 -2.615 -7.922 1 94.12 213 VAL A N 1
ATOM 1744 C CA . VAL A 1 213 ? 15.742 -3.359 -6.844 1 94.12 213 VAL A CA 1
ATOM 1745 C C . VAL A 1 213 ? 16.484 -4.562 -7.414 1 94.12 213 VAL A C 1
ATOM 1747 O O . VAL A 1 213 ? 15.867 -5.547 -7.828 1 94.12 213 VAL A O 1
ATOM 1750 N N . ASP A 1 214 ? 17.766 -4.398 -7.398 1 91.69 214 ASP A N 1
ATOM 1751 C CA . ASP A 1 214 ? 18.609 -5.352 -8.117 1 91.69 214 ASP A CA 1
ATOM 1752 C C . ASP A 1 214 ? 18.188 -5.445 -9.586 1 91.69 214 ASP A C 1
ATOM 1754 O O . ASP A 1 214 ? 18.281 -4.465 -10.328 1 91.69 214 ASP A O 1
ATOM 1758 N N . ASP A 1 215 ? 17.578 -6.645 -9.953 1 85.88 215 ASP A N 1
ATOM 1759 C CA . ASP A 1 215 ? 17.234 -6.832 -11.367 1 85.88 215 ASP A CA 1
ATOM 1760 C C . ASP A 1 215 ? 15.742 -6.664 -11.602 1 85.88 215 ASP A C 1
ATOM 1762 O O . ASP A 1 215 ? 15.273 -6.73 -12.742 1 85.88 215 ASP A O 1
ATOM 1766 N N . ASN A 1 216 ? 15.07 -6.379 -10.586 1 88.44 216 ASN A N 1
ATOM 1767 C CA . ASN A 1 216 ? 13.617 -6.289 -10.695 1 88.44 216 ASN A CA 1
ATOM 1768 C C . ASN A 1 216 ? 13.133 -4.852 -10.531 1 88.44 216 ASN A C 1
ATOM 1770 O O . ASN A 1 216 ? 13.734 -4.07 -9.797 1 88.44 216 ASN A O 1
ATOM 1774 N N . ILE A 1 217 ? 12.086 -4.625 -11.188 1 90.25 217 ILE A N 1
ATOM 1775 C CA . ILE A 1 217 ? 11.453 -3.324 -10.984 1 90.25 217 ILE A CA 1
ATOM 1776 C C . ILE A 1 217 ? 10.977 -3.205 -9.539 1 90.25 217 ILE A C 1
ATOM 1778 O O . ILE A 1 217 ? 10.547 -4.195 -8.938 1 90.25 217 ILE A O 1
ATOM 1782 N N . LEU A 1 218 ? 10.945 -2.066 -9.008 1 92.94 218 LEU A N 1
ATOM 1783 C CA . LEU A 1 218 ? 10.688 -1.775 -7.605 1 92.94 218 LEU A CA 1
ATOM 1784 C C . LEU A 1 218 ? 9.352 -2.361 -7.168 1 92.94 218 LEU A C 1
ATOM 1786 O O . LEU A 1 218 ? 9.211 -2.816 -6.027 1 92.94 218 LEU A O 1
ATOM 1790 N N . TYR A 1 219 ? 8.383 -2.377 -8.016 1 87.25 219 TYR A N 1
ATOM 1791 C CA . TYR A 1 219 ? 7.062 -2.799 -7.566 1 87.25 219 TYR A CA 1
ATOM 1792 C C . TYR A 1 219 ? 7.012 -4.312 -7.375 1 87.25 219 TYR A C 1
ATOM 1794 O O . TYR A 1 219 ? 6.023 -4.844 -6.855 1 87.25 219 TYR A O 1
ATOM 1802 N N . ASN A 1 220 ? 8.039 -5.051 -7.656 1 86.44 220 ASN A N 1
ATOM 1803 C CA . ASN A 1 220 ? 8.117 -6.484 -7.395 1 86.44 220 ASN A CA 1
ATOM 1804 C C . ASN A 1 220 ? 8.867 -6.777 -6.094 1 86.44 220 ASN A C 1
ATOM 1806 O O . ASN A 1 220 ? 8.938 -7.926 -5.664 1 86.44 220 ASN A O 1
ATOM 1810 N N . ALA A 1 221 ? 9.312 -5.715 -5.52 1 92.19 221 ALA A N 1
ATOM 1811 C CA . ALA A 1 221 ? 10.055 -5.887 -4.273 1 92.19 221 ALA A CA 1
ATOM 1812 C C . ALA A 1 221 ? 9.125 -6.27 -3.125 1 92.19 221 ALA A C 1
ATOM 1814 O O . ALA A 1 221 ? 7.914 -6.066 -3.207 1 92.19 221 ALA A O 1
ATOM 1815 N N . THR A 1 222 ? 9.727 -6.809 -2.127 1 93.12 222 THR A N 1
ATOM 1816 C CA . THR A 1 222 ? 8.969 -7.164 -0.933 1 93.12 222 THR A CA 1
ATOM 1817 C C . THR A 1 222 ? 8.602 -5.914 -0.134 1 93.12 222 THR A C 1
ATOM 1819 O O . THR A 1 222 ? 9.234 -4.867 -0.287 1 93.12 222 THR A O 1
ATOM 1822 N N . SER A 1 223 ? 7.609 -6.086 0.667 1 94.88 223 SER A N 1
ATOM 1823 C CA . SER A 1 223 ? 7.047 -4.934 1.365 1 94.88 223 SER A CA 1
ATOM 1824 C C . SER A 1 223 ? 8.047 -4.352 2.361 1 94.88 223 SER A C 1
ATOM 1826 O O . SER A 1 223 ? 8.039 -3.146 2.623 1 94.88 223 SER A O 1
ATOM 1828 N N . ASP A 1 224 ? 8.859 -5.207 2.977 1 94.94 224 ASP A N 1
ATOM 1829 C CA . ASP A 1 224 ? 9.859 -4.703 3.91 1 94.94 224 ASP A CA 1
ATOM 1830 C C . ASP A 1 224 ? 10.859 -3.791 3.203 1 94.94 224 ASP A C 1
ATOM 1832 O O . ASP A 1 224 ? 11.188 -2.715 3.703 1 94.94 224 ASP A O 1
ATOM 1836 N N . VAL A 1 225 ? 11.273 -4.164 1.99 1 95.75 225 VAL A N 1
ATOM 1837 C CA . VAL A 1 225 ? 12.219 -3.365 1.216 1 95.75 225 VAL A CA 1
ATOM 1838 C C . VAL A 1 225 ? 11.578 -2.025 0.849 1 95.75 225 VAL A C 1
ATOM 1840 O O . VAL A 1 225 ? 12.211 -0.974 0.987 1 95.75 225 VAL A O 1
ATOM 1843 N N . LEU A 1 226 ? 10.367 -2.082 0.43 1 96.62 226 LEU A N 1
ATOM 1844 C CA . LEU A 1 226 ? 9.656 -0.867 0.049 1 96.62 226 LEU A CA 1
ATOM 1845 C C . LEU A 1 226 ? 9.484 0.061 1.247 1 96.62 226 LEU A C 1
ATOM 1847 O O . LEU A 1 226 ? 9.711 1.269 1.139 1 96.62 226 LEU A O 1
ATOM 1851 N N . SER A 1 227 ? 9.102 -0.485 2.346 1 97.06 227 SER A N 1
ATOM 1852 C CA . SER A 1 227 ? 8.922 0.299 3.562 1 97.06 227 SER A CA 1
ATOM 1853 C C . SER A 1 227 ? 10.242 0.926 4.016 1 97.06 227 SER A C 1
ATOM 1855 O O . SER A 1 227 ? 10.289 2.119 4.32 1 97.06 227 SER A O 1
ATOM 1857 N N . LEU A 1 228 ? 11.266 0.159 3.984 1 97.56 228 LEU A N 1
ATOM 1858 C CA . LEU A 1 228 ? 12.578 0.624 4.434 1 97.56 228 LEU A CA 1
ATOM 1859 C C . LEU A 1 228 ? 13.117 1.707 3.508 1 97.56 228 LEU A C 1
ATOM 1861 O O . LEU A 1 228 ? 13.75 2.662 3.965 1 97.56 228 LEU A O 1
ATOM 1865 N N . LEU A 1 229 ? 12.906 1.562 2.256 1 96.94 229 LEU A N 1
ATOM 1866 C CA . LEU A 1 229 ? 13.367 2.562 1.3 1 96.94 229 LEU A CA 1
ATOM 1867 C C . LEU A 1 229 ? 12.797 3.938 1.636 1 96.94 229 LEU A C 1
ATOM 1869 O O . LEU A 1 229 ? 13.531 4.922 1.69 1 96.94 229 LEU A O 1
ATOM 1873 N N . SER A 1 230 ? 11.484 3.975 1.84 1 97.06 230 SER A N 1
ATOM 1874 C CA . SER A 1 230 ? 10.828 5.234 2.162 1 97.06 230 SER A CA 1
ATOM 1875 C C . SER A 1 230 ? 11.352 5.816 3.469 1 97.06 230 SER A C 1
ATOM 1877 O O . SER A 1 230 ? 11.703 6.996 3.531 1 97.06 230 SER A O 1
ATOM 1879 N N . LEU A 1 231 ? 11.391 4.992 4.48 1 98.25 231 LEU A N 1
ATOM 1880 C CA . LEU A 1 231 ? 11.836 5.449 5.793 1 98.25 231 LEU A CA 1
ATOM 1881 C C . LEU A 1 231 ? 13.273 5.949 5.738 1 98.25 231 LEU A C 1
ATOM 1883 O O . LEU A 1 231 ? 13.586 7.023 6.258 1 98.25 231 LEU A O 1
ATOM 1887 N N . LYS A 1 232 ? 14.117 5.227 5.109 1 97.75 232 LYS A N 1
ATOM 1888 C CA . LYS A 1 232 ? 15.523 5.598 5.004 1 97.75 232 LYS A CA 1
ATOM 1889 C C . LYS A 1 232 ? 15.688 6.941 4.305 1 97.75 232 LYS A C 1
ATOM 1891 O O . LYS A 1 232 ? 16.406 7.82 4.797 1 97.75 232 LYS A O 1
ATOM 1896 N N . LEU A 1 233 ? 15.039 7.082 3.211 1 96.62 233 LEU A N 1
ATOM 1897 C CA . LEU A 1 233 ? 15.156 8.297 2.414 1 96.62 233 LEU A CA 1
ATOM 1898 C C . LEU A 1 233 ? 14.797 9.531 3.24 1 96.62 233 LEU A C 1
ATOM 1900 O O . LEU A 1 233 ? 15.547 10.508 3.26 1 96.62 233 LEU A O 1
ATOM 1904 N N . PHE A 1 234 ? 13.688 9.516 3.932 1 97.75 234 PHE A N 1
ATOM 1905 C CA . PHE A 1 234 ? 13.211 10.672 4.68 1 97.75 234 PHE A CA 1
ATOM 1906 C C . PHE A 1 234 ? 14.055 10.891 5.93 1 97.75 234 PHE A C 1
ATOM 1908 O O . PHE A 1 234 ? 14.375 12.031 6.281 1 97.75 234 PHE A O 1
ATOM 1915 N N . LEU A 1 235 ? 14.391 9.82 6.574 1 98.06 235 LEU A N 1
ATOM 1916 C CA . LEU A 1 235 ? 15.047 9.93 7.871 1 98.06 235 LEU A CA 1
ATOM 1917 C C . LEU A 1 235 ? 16.516 10.312 7.703 1 98.06 235 LEU A C 1
ATOM 1919 O O . LEU A 1 235 ? 17.062 11.062 8.516 1 98.06 235 LEU A O 1
ATOM 1923 N N . THR A 1 236 ? 17.156 9.812 6.738 1 96.56 236 THR A N 1
ATOM 1924 C CA . THR A 1 236 ? 18.594 10.047 6.605 1 96.56 236 THR A CA 1
ATOM 1925 C C . THR A 1 236 ? 18.859 11.375 5.902 1 96.56 236 THR A C 1
ATOM 1927 O O . THR A 1 236 ? 19.938 11.945 6.027 1 96.56 236 THR A O 1
ATOM 1930 N N . ARG A 1 237 ? 17.891 11.922 5.191 1 94.38 237 ARG A N 1
ATOM 1931 C CA . ARG A 1 237 ? 18.078 13.172 4.465 1 94.38 237 ARG A CA 1
ATOM 1932 C C . ARG A 1 237 ? 17.375 14.328 5.172 1 94.38 237 ARG A C 1
ATOM 1934 O O . ARG A 1 237 ? 17.344 15.445 4.656 1 94.38 237 ARG A O 1
ATOM 1941 N N . GLY A 1 238 ?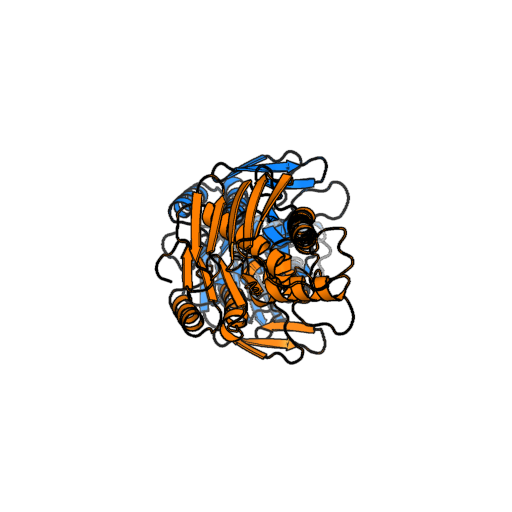 16.859 14.023 6.277 1 93.75 238 GLY A N 1
ATOM 1942 C CA . GLY A 1 238 ? 16.094 15.016 7.02 1 93.75 238 GLY A CA 1
ATOM 1943 C C . GLY A 1 238 ? 16.938 16.188 7.492 1 93.75 238 GLY A C 1
ATOM 1944 O O . GLY A 1 238 ? 18.141 16.031 7.746 1 93.75 238 GLY A O 1
ATOM 1945 N N . THR A 1 239 ? 16.297 17.312 7.598 1 95.38 239 THR A N 1
ATOM 1946 C CA . THR A 1 239 ? 16.969 18.5 8.109 1 95.38 239 THR A CA 1
ATOM 1947 C C . THR A 1 239 ? 16.266 19.016 9.359 1 95.38 239 THR A C 1
ATOM 1949 O O . THR A 1 239 ? 15.148 18.594 9.68 1 95.38 239 THR A O 1
ATOM 1952 N N . GLU A 1 240 ? 16.844 20.016 9.984 1 93.5 240 GLU A N 1
ATOM 1953 C CA . GLU A 1 240 ? 16.328 20.547 11.242 1 93.5 240 GLU A CA 1
ATOM 1954 C C . GLU A 1 240 ? 15.055 21.344 11.031 1 93.5 240 GLU A C 1
ATOM 1956 O O . GLU A 1 240 ? 14.312 21.594 11.984 1 93.5 240 GLU A O 1
ATOM 1961 N N . LYS A 1 241 ? 14.766 21.703 9.867 1 93.69 241 LYS A N 1
ATOM 1962 C CA . LYS A 1 241 ? 13.609 22.547 9.578 1 93.69 241 LYS A CA 1
ATOM 1963 C C . LYS A 1 241 ? 12.438 21.703 9.07 1 93.69 241 LYS A C 1
ATOM 1965 O O . LYS A 1 241 ? 11.492 22.25 8.484 1 93.69 241 LYS A O 1
ATOM 1970 N N . GLU A 1 242 ? 12.602 20.438 9.289 1 97.06 242 GLU A N 1
ATOM 1971 C CA . GLU A 1 242 ? 11.562 19.531 8.805 1 97.06 242 GLU A CA 1
ATOM 1972 C C . GLU A 1 242 ? 10.961 18.719 9.945 1 97.06 242 GLU A C 1
ATOM 1974 O O . GLU A 1 242 ? 11.617 18.484 10.961 1 97.06 242 GLU A O 1
ATOM 1979 N N . LEU A 1 243 ? 9.719 18.422 9.805 1 98.12 243 LEU A N 1
ATOM 1980 C CA . LEU A 1 243 ? 9.008 17.531 10.719 1 98.12 243 LEU A CA 1
ATOM 1981 C C . LEU A 1 243 ? 8.484 16.312 9.977 1 98.12 243 LEU A C 1
ATOM 1983 O O . LEU A 1 243 ? 7.66 16.422 9.07 1 98.12 243 LEU A O 1
ATOM 1987 N N . LEU A 1 244 ? 9.008 15.18 10.359 1 98.44 244 LEU A N 1
ATOM 1988 C CA . LEU A 1 244 ? 8.555 13.922 9.773 1 98.44 244 LEU A CA 1
ATOM 1989 C C . LEU A 1 244 ? 7.457 13.289 10.625 1 98.44 244 LEU A C 1
ATOM 1991 O O . LEU A 1 244 ? 7.633 13.086 11.828 1 98.44 244 LEU A O 1
ATOM 1995 N N . MET A 1 245 ? 6.336 13.047 10.008 1 98.5 245 MET A N 1
ATOM 1996 C CA . MET A 1 245 ? 5.246 12.305 10.633 1 98.5 245 MET A CA 1
ATOM 1997 C C . MET A 1 245 ? 5.152 10.898 10.062 1 98.5 245 MET A C 1
ATOM 1999 O O . MET A 1 245 ? 4.75 10.711 8.906 1 98.5 245 MET A O 1
ATOM 2003 N N . ILE A 1 246 ? 5.438 9.914 10.891 1 98.31 246 ILE A N 1
ATOM 2004 C CA . ILE A 1 246 ? 5.547 8.539 10.414 1 98.31 246 ILE A CA 1
ATOM 2005 C C . ILE A 1 246 ? 4.473 7.676 11.07 1 98.31 246 ILE A C 1
ATOM 2007 O O . ILE A 1 246 ? 4.418 7.566 12.297 1 98.31 246 ILE A O 1
ATOM 2011 N N . GLU A 1 247 ? 3.693 7.105 10.227 1 96.81 247 GLU A N 1
ATOM 2012 C CA . GLU A 1 247 ? 2.695 6.156 10.703 1 96.81 247 GLU A CA 1
ATOM 2013 C C . GLU A 1 247 ? 3.246 4.73 10.703 1 96.81 247 GLU A C 1
ATOM 2015 O O . GLU A 1 247 ? 3.775 4.266 9.688 1 96.81 247 GLU A O 1
ATOM 2020 N N . ASP A 1 248 ? 3.148 4.012 11.781 1 94.94 248 ASP A N 1
ATOM 2021 C CA . ASP A 1 248 ? 3.453 2.594 11.93 1 94.94 248 ASP A CA 1
ATOM 2022 C C . ASP A 1 248 ? 4.801 2.25 11.297 1 94.94 248 ASP A C 1
ATOM 2024 O O . ASP A 1 248 ? 4.867 1.438 10.375 1 94.94 248 ASP A O 1
ATOM 2028 N N . PRO A 1 249 ? 5.844 2.799 11.867 1 96.38 249 PRO A N 1
ATOM 2029 C CA . PRO A 1 249 ? 7.148 2.482 11.281 1 96.38 249 PRO A CA 1
ATOM 2030 C C . PRO A 1 249 ? 7.453 0.987 11.297 1 96.38 249 PRO A C 1
ATOM 2032 O O . PRO A 1 249 ? 8.281 0.516 10.508 1 96.38 249 PRO A O 1
ATOM 2035 N N . GLU A 1 250 ? 6.727 0.235 12.086 1 93.25 250 GLU A N 1
ATOM 2036 C CA . GLU A 1 250 ? 6.992 -1.192 12.242 1 93.25 250 GLU A CA 1
ATOM 2037 C C . GLU A 1 250 ? 6.34 -2.002 11.125 1 93.25 250 GLU A C 1
ATOM 2039 O O . GLU A 1 250 ? 6.652 -3.178 10.938 1 93.25 250 GLU A O 1
ATOM 2044 N N . ALA A 1 251 ? 5.492 -1.425 10.406 1 91.75 251 ALA A N 1
ATOM 2045 C CA . ALA A 1 251 ? 4.734 -2.172 9.406 1 91.75 251 ALA A CA 1
ATOM 2046 C C . ALA A 1 251 ? 5.668 -2.9 8.438 1 91.75 251 ALA A C 1
ATOM 2048 O O . ALA A 1 251 ? 6.59 -2.299 7.883 1 91.75 251 ALA A O 1
ATOM 2049 N N . HIS A 1 252 ? 5.48 -4.203 8.273 1 91.75 252 HIS A N 1
ATOM 2050 C CA . HIS A 1 252 ? 6.133 -5.098 7.324 1 91.75 252 HIS A CA 1
ATOM 2051 C C . HIS A 1 252 ? 7.559 -5.418 7.762 1 91.75 252 HIS A C 1
ATOM 2053 O O . HIS A 1 252 ? 8.32 -6.035 7.012 1 91.75 252 HIS A O 1
ATOM 2059 N N . LEU A 1 253 ? 7.938 -4.996 8.938 1 92.19 253 LEU A N 1
ATOM 2060 C CA . LEU A 1 253 ? 9.336 -5.137 9.328 1 92.19 253 LEU A CA 1
ATOM 2061 C C . LEU A 1 253 ? 9.5 -6.238 10.375 1 92.19 253 LEU A C 1
ATOM 2063 O O . LEU A 1 253 ? 8.641 -6.414 11.234 1 92.19 253 LEU A O 1
ATOM 2067 N N . ASP A 1 254 ? 10.594 -6.91 10.242 1 88.94 254 ASP A N 1
ATOM 2068 C CA . ASP A 1 254 ? 10.961 -7.812 11.328 1 88.94 254 ASP A CA 1
ATOM 2069 C C . ASP A 1 254 ? 11.727 -7.074 12.422 1 88.94 254 ASP A C 1
ATOM 2071 O O . ASP A 1 254 ? 11.93 -5.859 12.336 1 88.94 254 ASP A O 1
ATOM 2075 N N . GLU A 1 255 ? 12.156 -7.816 13.422 1 89.62 255 GLU A N 1
ATOM 2076 C CA . GLU A 1 255 ? 12.742 -7.184 14.602 1 89.62 255 GLU A CA 1
ATOM 2077 C C . GLU A 1 255 ? 14.062 -6.508 14.266 1 89.62 255 GLU A C 1
ATOM 2079 O O . GLU A 1 255 ? 14.359 -5.418 14.758 1 89.62 255 GLU A O 1
ATOM 2084 N N . GLU A 1 256 ? 14.867 -7.137 13.477 1 92.62 256 GLU A N 1
ATOM 2085 C CA . GLU A 1 256 ? 16.156 -6.559 13.102 1 92.62 256 GLU A CA 1
ATOM 2086 C C . GLU A 1 256 ? 15.969 -5.277 12.289 1 92.62 256 GLU A C 1
ATOM 2088 O O . GLU A 1 256 ? 16.688 -4.297 12.5 1 92.62 256 GLU A O 1
ATOM 2093 N N . GLU A 1 257 ? 15.062 -5.301 11.453 1 93.69 257 GLU A N 1
ATOM 2094 C CA . GLU A 1 257 ? 14.758 -4.137 10.625 1 93.69 257 GLU A CA 1
ATOM 2095 C C . GLU A 1 257 ? 14.203 -2.99 11.469 1 93.69 257 GLU A C 1
ATOM 2097 O O . GLU A 1 257 ? 14.5 -1.822 11.203 1 93.69 257 GLU A O 1
ATOM 2102 N N . LYS A 1 258 ? 13.453 -3.295 12.445 1 95.06 258 LYS A N 1
ATOM 2103 C CA . LYS A 1 258 ? 12.953 -2.275 13.359 1 95.06 258 LYS A CA 1
ATOM 2104 C C . LYS A 1 258 ? 14.102 -1.563 14.07 1 95.06 258 LYS A C 1
ATOM 2106 O O . LYS A 1 258 ? 14.078 -0.341 14.227 1 95.06 258 LYS A O 1
ATOM 2111 N N . GLU A 1 259 ? 15.016 -2.348 14.469 1 96.44 259 GLU A N 1
ATOM 2112 C CA . GLU A 1 259 ? 16.172 -1.758 15.141 1 96.44 259 GLU A CA 1
ATOM 2113 C C . GLU A 1 259 ? 16.938 -0.824 14.211 1 96.44 259 GLU A C 1
ATOM 2115 O O . GLU A 1 259 ? 17.438 0.218 14.633 1 96.44 259 GLU A O 1
ATOM 2120 N N . LEU A 1 260 ? 17 -1.209 13.023 1 96.81 260 LEU A N 1
ATOM 2121 C CA . LEU A 1 260 ? 17.641 -0.363 12.023 1 96.81 260 LEU A CA 1
ATOM 2122 C C . LEU A 1 260 ? 16.906 0.967 11.883 1 96.81 260 LEU A C 1
ATOM 2124 O O . LEU A 1 260 ? 17.547 2.027 11.844 1 96.81 260 LEU A O 1
ATOM 2128 N N . VAL A 1 261 ? 15.633 0.965 11.797 1 97.81 261 VAL A N 1
ATOM 2129 C CA . VAL A 1 261 ? 14.812 2.166 11.664 1 97.81 261 VAL A CA 1
ATOM 2130 C C . VAL A 1 261 ? 14.961 3.031 12.914 1 97.81 261 VAL A C 1
ATOM 2132 O O . VAL A 1 261 ? 15.055 4.258 12.82 1 97.81 261 VAL A O 1
ATOM 2135 N N . LYS A 1 262 ? 15.016 2.385 14.039 1 97.62 262 LYS A N 1
ATOM 2136 C CA . LYS A 1 262 ? 15.242 3.119 15.281 1 97.62 262 LYS A CA 1
ATOM 2137 C C . LYS A 1 262 ? 16.547 3.904 15.219 1 97.62 262 LYS A C 1
ATOM 2139 O O . LYS A 1 262 ? 16.609 5.051 15.664 1 97.62 262 LYS A O 1
ATOM 2144 N N . LYS A 1 263 ? 17.516 3.252 14.742 1 97.62 263 LYS A N 1
ATOM 2145 C CA . LYS A 1 263 ? 18.797 3.926 14.594 1 97.62 263 LYS A CA 1
ATOM 2146 C C . LYS A 1 263 ? 18.672 5.16 13.703 1 97.62 263 LYS A C 1
ATOM 2148 O O . LYS A 1 263 ? 19.172 6.234 14.047 1 97.62 263 LYS A O 1
ATOM 2153 N N . TRP A 1 264 ? 18 5.023 12.547 1 98.06 264 TRP A N 1
ATO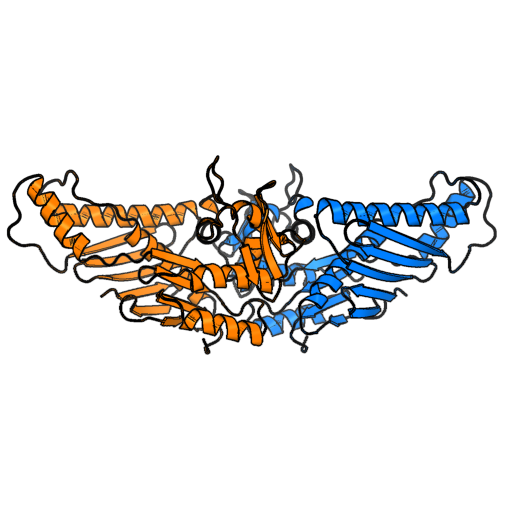M 2154 C CA . TRP A 1 264 ? 17.797 6.16 11.656 1 98.06 264 TRP A CA 1
ATOM 2155 C C . TRP A 1 264 ? 17.016 7.273 12.352 1 98.06 264 TRP A C 1
ATOM 2157 O O . TRP A 1 264 ? 17.312 8.453 12.164 1 98.06 264 TRP A O 1
ATOM 2167 N N . ILE A 1 265 ? 16.016 6.918 13.148 1 97.94 265 ILE A N 1
ATOM 2168 C CA . ILE A 1 265 ? 15.188 7.871 13.875 1 97.94 265 ILE A CA 1
ATOM 2169 C C . ILE A 1 265 ? 16.047 8.641 14.8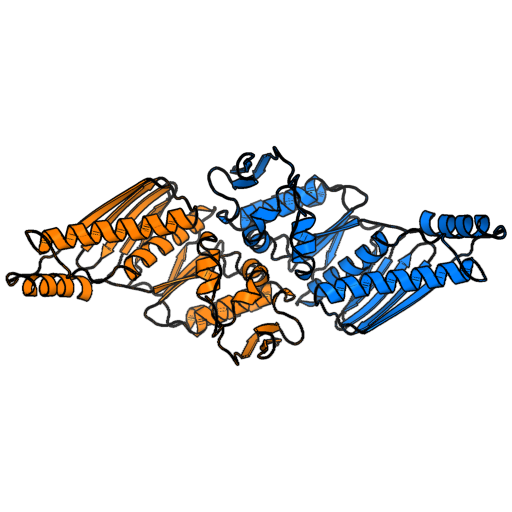75 1 97.94 265 ILE A C 1
ATOM 2171 O O . ILE A 1 265 ? 15.906 9.859 15.008 1 97.94 265 ILE A O 1
ATOM 2175 N N . ASN A 1 266 ? 16.906 7.973 15.492 1 96.81 266 ASN A N 1
ATOM 2176 C CA . ASN A 1 266 ? 17.75 8.594 16.5 1 96.81 266 ASN A CA 1
ATOM 2177 C C . ASN A 1 266 ? 18.797 9.516 15.883 1 96.81 266 ASN A C 1
ATOM 2179 O O . ASN A 1 266 ? 19.203 10.5 16.5 1 96.81 266 ASN A O 1
ATOM 2183 N N . GLU A 1 267 ? 19.156 9.258 14.703 1 97.44 267 GLU A N 1
ATOM 2184 C CA . GLU A 1 267 ? 20.25 9.984 14.078 1 97.44 267 GLU A CA 1
ATOM 2185 C C . GLU A 1 267 ? 19.734 11.125 13.203 1 97.44 267 GLU A C 1
ATOM 2187 O O . GLU A 1 267 ? 20.5 12.016 12.82 1 97.44 267 GLU A O 1
ATOM 2192 N N . THR A 1 268 ? 18.5 11.125 12.867 1 98 268 THR A N 1
ATOM 2193 C CA . THR A 1 268 ? 17.969 12.117 11.938 1 98 268 THR A CA 1
ATOM 2194 C C . THR A 1 268 ? 18.062 13.516 12.531 1 98 268 THR A C 1
ATOM 2196 O O . THR A 1 268 ? 17.984 13.688 13.75 1 98 268 THR A O 1
ATOM 2199 N N . LYS A 1 269 ? 18.188 14.438 11.711 1 97.31 269 LYS A N 1
ATOM 2200 C CA . LYS A 1 269 ? 18.234 15.836 12.125 1 97.31 269 LYS A CA 1
ATOM 2201 C C . LYS A 1 269 ? 16.812 16.422 12.211 1 97.31 269 LYS A C 1
ATOM 2203 O O . LYS A 1 269 ? 16.609 17.453 12.844 1 97.31 269 LYS A O 1
ATOM 2208 N N . SER A 1 270 ? 15.914 15.758 11.578 1 97.69 270 SER A N 1
ATOM 2209 C CA . SER A 1 270 ? 14.539 16.234 11.547 1 97.69 270 SER A CA 1
ATOM 2210 C C . SER A 1 270 ? 13.836 15.992 12.883 1 97.69 270 SER A C 1
ATOM 2212 O O . SER A 1 270 ? 14.242 15.109 13.648 1 97.69 270 SER A O 1
ATOM 2214 N N . LYS A 1 271 ? 12.883 16.797 13.148 1 97.31 271 LYS A N 1
ATOM 2215 C CA . LYS A 1 271 ? 11.922 16.438 14.188 1 97.31 271 LYS A CA 1
ATOM 2216 C C . LYS A 1 271 ? 11 15.312 13.719 1 97.31 271 LYS A C 1
ATOM 2218 O O . LYS A 1 271 ? 10.75 15.164 12.523 1 97.31 271 LYS A O 1
ATOM 2223 N N . ILE A 1 272 ? 10.539 14.547 14.734 1 98 272 ILE A N 1
ATOM 2224 C CA . ILE A 1 272 ? 9.773 13.375 14.305 1 98 272 ILE A CA 1
ATOM 2225 C C . ILE A 1 272 ? 8.555 13.203 15.203 1 98 272 ILE A C 1
ATOM 2227 O O . ILE A 1 272 ? 8.633 13.406 16.422 1 98 272 ILE A O 1
ATOM 2231 N N . ILE A 1 273 ? 7.477 12.898 14.586 1 97.94 273 ILE A N 1
ATOM 2232 C CA . ILE A 1 273 ? 6.289 12.391 15.258 1 97.94 273 ILE A CA 1
ATOM 2233 C C . ILE A 1 273 ? 6.004 10.961 14.789 1 97.94 273 ILE A C 1
ATOM 2235 O O . ILE A 1 273 ? 5.848 10.719 13.586 1 97.94 273 ILE A O 1
ATOM 2239 N N . ILE A 1 274 ? 5.914 10.039 15.711 1 97.75 274 ILE A N 1
ATOM 2240 C CA . ILE A 1 274 ? 5.66 8.641 15.398 1 97.75 274 ILE A CA 1
ATOM 2241 C C . ILE A 1 274 ? 4.281 8.234 15.922 1 97.75 274 ILE A C 1
ATOM 2243 O O . ILE A 1 274 ? 3.959 8.477 17.078 1 97.75 274 ILE A O 1
ATOM 2247 N N . VAL A 1 275 ? 3.566 7.75 15.008 1 95.75 275 VAL A N 1
ATOM 2248 C CA . VAL A 1 275 ? 2.279 7.152 15.352 1 95.75 275 VAL A CA 1
ATOM 2249 C C . VAL A 1 275 ? 2.371 5.633 15.25 1 95.75 275 VAL A C 1
ATOM 2251 O O . VAL A 1 275 ? 2.68 5.094 14.18 1 95.75 275 VAL A O 1
ATOM 2254 N N . SER A 1 276 ? 2.102 4.891 16.312 1 92.81 276 SER A N 1
ATOM 2255 C CA . SER A 1 276 ? 2.297 3.447 16.312 1 92.81 276 SER A CA 1
ATOM 2256 C C . SER A 1 276 ? 1.503 2.781 17.438 1 92.81 276 SER A C 1
ATOM 2258 O O . SER A 1 276 ? 1.111 3.439 18.391 1 92.81 276 SER A O 1
ATOM 2260 N N . ASN A 1 277 ? 1.239 1.51 17.234 1 84.88 277 ASN A N 1
ATOM 2261 C CA . ASN A 1 277 ? 0.693 0.713 18.328 1 84.88 277 ASN A CA 1
ATOM 2262 C C . ASN A 1 277 ? 1.779 0.295 19.328 1 84.88 277 ASN A C 1
ATOM 2264 O O . ASN A 1 277 ? 1.479 -0.127 20.438 1 84.88 277 ASN A O 1
ATOM 2268 N N . GLU A 1 278 ? 2.947 0.41 18.891 1 84.56 278 GLU A N 1
ATOM 2269 C CA . GLU A 1 278 ? 4.082 0.047 19.734 1 84.56 278 GLU A CA 1
ATOM 2270 C C . GLU A 1 278 ? 4.629 1.263 20.484 1 84.56 278 GLU A C 1
ATOM 2272 O O . GLU A 1 278 ? 4.703 2.359 19.922 1 84.56 278 GLU A O 1
ATOM 2277 N N . LYS A 1 279 ? 5.035 1.069 21.719 1 82.56 279 LYS A N 1
ATOM 2278 C CA . LYS A 1 279 ? 5.48 2.193 22.547 1 82.56 279 LYS A CA 1
ATOM 2279 C C . LYS A 1 279 ? 7 2.334 22.5 1 82.56 279 LYS A C 1
ATOM 2281 O O . LYS A 1 279 ? 7.539 3.383 22.859 1 82.56 279 LYS A O 1
ATOM 2286 N N . ASN A 1 280 ? 7.613 1.292 21.953 1 83.88 280 ASN A N 1
ATOM 2287 C CA . ASN A 1 280 ? 9.062 1.26 22.109 1 83.88 280 ASN A CA 1
ATOM 2288 C C . ASN A 1 280 ? 9.773 1.857 20.891 1 83.88 280 ASN A C 1
ATOM 2290 O O . ASN A 1 280 ? 10.617 1.206 20.281 1 83.88 280 ASN A O 1
ATOM 2294 N N . TRP A 1 281 ? 9.383 2.963 20.562 1 90.25 281 TRP A N 1
ATOM 2295 C CA . TRP A 1 281 ? 10.086 3.684 19.516 1 90.25 281 TRP A CA 1
ATOM 2296 C C . TRP A 1 281 ? 10.891 4.848 20.094 1 90.25 281 TRP A C 1
ATOM 2298 O O . TRP A 1 281 ? 10.445 5.5 21.047 1 90.25 281 TRP A O 1
ATOM 2308 N N . MET B 1 1 ? -4.145 -36.094 -5.992 1 87.81 1 MET B N 1
ATOM 2309 C CA . MET B 1 1 ? -3.305 -35.312 -5.07 1 87.81 1 MET B CA 1
ATOM 2310 C C . MET B 1 1 ? -2.312 -34.438 -5.828 1 87.81 1 MET B C 1
ATOM 2312 O O . MET B 1 1 ? -1.752 -34.875 -6.84 1 87.81 1 MET B O 1
ATOM 2316 N N . MET B 1 2 ? -2.205 -33.188 -5.344 1 93.44 2 MET B N 1
ATOM 2317 C CA . MET B 1 2 ? -1.241 -32.281 -5.961 1 93.44 2 MET B CA 1
ATOM 2318 C C . MET B 1 2 ? -0.174 -31.844 -4.957 1 93.44 2 MET B C 1
ATOM 2320 O O . MET B 1 2 ? -0.482 -31.203 -3.949 1 93.44 2 MET B O 1
ATOM 2324 N N . ILE B 1 3 ? 1.087 -32.188 -5.258 1 96.25 3 ILE B N 1
ATOM 2325 C CA . ILE B 1 3 ? 2.246 -31.781 -4.473 1 96.25 3 ILE B CA 1
ATOM 2326 C C . ILE B 1 3 ? 3.162 -30.906 -5.316 1 96.25 3 ILE B C 1
ATOM 2328 O O . ILE B 1 3 ? 3.469 -31.234 -6.465 1 96.25 3 ILE B O 1
ATOM 2332 N N . ILE B 1 4 ? 3.523 -29.812 -4.762 1 96.94 4 ILE B N 1
ATOM 2333 C CA . ILE B 1 4 ? 4.375 -28.875 -5.492 1 96.94 4 ILE B CA 1
ATOM 2334 C C . ILE B 1 4 ? 5.68 -28.672 -4.727 1 96.94 4 ILE B C 1
ATOM 2336 O O . ILE B 1 4 ? 5.66 -28.328 -3.541 1 96.94 4 ILE B O 1
ATOM 2340 N N . LYS B 1 5 ? 6.707 -28.938 -5.402 1 97.44 5 LYS B N 1
ATOM 2341 C CA . LYS B 1 5 ? 8.047 -28.625 -4.91 1 97.44 5 LYS B CA 1
ATOM 2342 C C . LYS B 1 5 ? 8.617 -27.391 -5.598 1 97.44 5 LYS B C 1
ATOM 2344 O O . LYS B 1 5 ? 8.625 -27.297 -6.828 1 97.44 5 LYS B O 1
ATOM 2349 N N . ILE B 1 6 ? 8.977 -26.453 -4.82 1 96.19 6 ILE B N 1
ATOM 2350 C CA . ILE B 1 6 ? 9.508 -25.203 -5.352 1 96.19 6 ILE B CA 1
ATOM 2351 C C . ILE B 1 6 ? 10.844 -24.891 -4.688 1 96.19 6 ILE B C 1
ATOM 2353 O O . ILE B 1 6 ? 10.977 -25 -3.465 1 96.19 6 ILE B O 1
ATOM 2357 N N . ASN B 1 7 ? 11.75 -24.578 -5.457 1 93.56 7 ASN B N 1
ATOM 2358 C CA . ASN B 1 7 ? 13.055 -24.094 -5.004 1 93.56 7 ASN B CA 1
ATOM 2359 C C . ASN B 1 7 ? 13.352 -22.703 -5.551 1 93.56 7 ASN B C 1
ATOM 2361 O O . ASN B 1 7 ? 13.578 -22.531 -6.754 1 93.56 7 ASN B O 1
ATOM 2365 N N . VAL B 1 8 ? 13.297 -21.734 -4.703 1 89.12 8 VAL B N 1
ATOM 2366 C CA . VAL B 1 8 ? 13.633 -20.359 -5.074 1 89.12 8 VAL B CA 1
ATOM 2367 C C . VAL B 1 8 ? 14.844 -19.891 -4.266 1 89.12 8 VAL B C 1
ATOM 2369 O O . VAL B 1 8 ? 14.859 -20.016 -3.039 1 89.12 8 VAL B O 1
ATOM 2372 N N . ASN B 1 9 ? 15.836 -19.344 -4.898 1 79.56 9 ASN B N 1
ATOM 2373 C CA . ASN B 1 9 ? 17.062 -18.828 -4.273 1 79.56 9 ASN B CA 1
ATOM 2374 C C . ASN B 1 9 ? 17.641 -19.844 -3.293 1 79.56 9 ASN B C 1
ATOM 2376 O O . ASN B 1 9 ? 17.969 -19.5 -2.156 1 79.56 9 ASN B O 1
ATOM 2380 N N . GLN B 1 10 ? 17.578 -21.062 -3.602 1 78.56 10 GLN B N 1
ATOM 2381 C CA . GLN B 1 10 ? 18.203 -22.172 -2.895 1 78.56 10 GLN B CA 1
ATOM 2382 C C . GLN B 1 10 ? 17.422 -22.531 -1.638 1 78.56 10 GLN B C 1
ATOM 2384 O O . GLN B 1 10 ? 17.984 -23.078 -0.685 1 78.56 10 GLN B O 1
ATOM 2389 N N . SER B 1 11 ? 16.234 -22.219 -1.518 1 84.44 11 SER B N 1
ATOM 2390 C CA . SER B 1 11 ? 15.336 -22.625 -0.448 1 84.44 11 SER B CA 1
ATOM 2391 C C . SER B 1 11 ? 14.188 -23.484 -0.988 1 84.44 11 SER B C 1
ATOM 2393 O O . SER B 1 11 ? 13.344 -23 -1.739 1 84.44 11 SER B O 1
ATOM 2395 N N . GLU B 1 12 ? 14.25 -24.688 -0.577 1 90.38 12 GLU B N 1
ATOM 2396 C CA . GLU B 1 12 ? 13.273 -25.625 -1.123 1 90.38 12 GLU B CA 1
ATOM 2397 C C . GLU B 1 12 ? 12.07 -25.766 -0.195 1 90.38 12 GLU B C 1
ATOM 2399 O O . GLU B 1 12 ? 12.227 -25.828 1.026 1 90.38 12 GLU B O 1
ATOM 2404 N N . LYS B 1 13 ? 10.906 -25.734 -0.852 1 92.75 13 LYS B N 1
ATOM 2405 C CA . LYS B 1 13 ? 9.656 -26 -0.141 1 92.75 13 LYS B CA 1
ATOM 2406 C C . LYS B 1 13 ? 8.836 -27.078 -0.849 1 92.75 13 LYS B C 1
ATOM 2408 O O . LYS B 1 13 ? 8.781 -27.109 -2.08 1 92.75 13 LYS B O 1
ATOM 2413 N N . VAL B 1 14 ? 8.328 -27.953 -0.04 1 94.94 14 VAL B N 1
ATOM 2414 C CA . VAL B 1 14 ? 7.402 -28.969 -0.545 1 94.94 14 VAL B CA 1
ATOM 2415 C C . VAL B 1 14 ? 6.008 -28.719 0.027 1 94.94 14 VAL B C 1
ATOM 2417 O O . VAL B 1 14 ? 5.82 -28.734 1.246 1 94.94 14 VAL B O 1
ATOM 2420 N N . LEU B 1 15 ? 5.074 -28.5 -0.855 1 95.06 15 LEU B N 1
ATOM 2421 C CA . LEU B 1 15 ? 3.734 -28.109 -0.438 1 95.06 15 LEU B CA 1
ATOM 2422 C C . LEU B 1 15 ? 2.699 -29.125 -0.913 1 95.06 15 LEU B C 1
ATOM 2424 O O . LEU B 1 15 ? 2.561 -29.359 -2.115 1 95.06 15 LEU B O 1
ATOM 2428 N N . ASP B 1 16 ? 1.996 -29.688 0.004 1 95.25 16 ASP B N 1
ATOM 2429 C CA . ASP B 1 16 ? 0.868 -30.562 -0.32 1 95.25 16 ASP B CA 1
ATOM 2430 C C . ASP B 1 16 ? -0.423 -29.75 -0.456 1 95.25 16 ASP B C 1
ATOM 2432 O O . ASP B 1 16 ? -1.149 -29.562 0.522 1 95.25 16 ASP B O 1
ATOM 2436 N N . ILE B 1 17 ? -0.784 -29.391 -1.604 1 93.38 17 ILE B N 1
ATOM 2437 C CA . ILE B 1 17 ? -1.856 -28.438 -1.87 1 93.38 17 ILE B CA 1
ATOM 2438 C C . ILE B 1 17 ? -3.211 -29.125 -1.711 1 93.38 17 ILE B C 1
ATOM 2440 O O . ILE B 1 17 ? -4.188 -28.5 -1.291 1 93.38 17 ILE B O 1
ATOM 2444 N N . THR B 1 18 ? -3.334 -30.344 -2.029 1 90.69 18 THR B N 1
ATOM 2445 C CA . THR B 1 18 ? -4.617 -31.047 -2.055 1 90.69 18 THR B CA 1
ATOM 2446 C C . THR B 1 18 ? -5.039 -31.453 -0.646 1 90.69 18 THR B C 1
ATOM 2448 O O . THR B 1 18 ? -6.191 -31.266 -0.257 1 90.69 18 THR B O 1
ATOM 2451 N N . ASN B 1 19 ? -4.164 -31.891 0.132 1 90.19 19 ASN B N 1
ATOM 2452 C CA . ASN B 1 19 ? -4.555 -32.469 1.406 1 90.19 19 ASN B CA 1
ATOM 2453 C C . ASN B 1 19 ? -4.48 -31.469 2.543 1 90.19 19 ASN B C 1
ATOM 2455 O O . ASN B 1 19 ? -5.211 -31.578 3.531 1 90.19 19 ASN B O 1
ATOM 2459 N N . ALA B 1 20 ? -3.639 -30.609 2.379 1 92.06 20 ALA B N 1
ATOM 2460 C CA . ALA B 1 20 ? -3.492 -29.641 3.453 1 92.06 20 ALA B CA 1
ATOM 2461 C C . ALA B 1 20 ? -4.547 -28.531 3.344 1 92.06 20 ALA B C 1
ATOM 2463 O O . ALA B 1 20 ? -4.719 -27.938 2.281 1 92.06 20 ALA B O 1
ATOM 2464 N N . LYS B 1 21 ? -5.238 -28.312 4.426 1 94.44 21 LYS B N 1
ATOM 2465 C CA . LYS B 1 21 ? -6.184 -27.203 4.477 1 94.44 21 LYS B CA 1
ATOM 2466 C C . LYS B 1 21 ? -5.461 -25.875 4.688 1 94.44 21 LYS B C 1
ATOM 2468 O O . LYS B 1 21 ? -5.844 -24.844 4.113 1 94.44 21 LYS B O 1
ATOM 2473 N N . LYS B 1 22 ? -4.555 -26 5.473 1 95.75 22 LYS B N 1
ATOM 2474 C CA . LYS B 1 22 ? -3.787 -24.812 5.844 1 95.75 22 LYS B CA 1
ATOM 2475 C C . LYS B 1 22 ? -2.291 -25.109 5.867 1 95.75 22 LYS B C 1
ATOM 2477 O O . LYS B 1 22 ? -1.854 -26.078 6.5 1 95.75 22 LYS B O 1
ATOM 2482 N N . ILE B 1 23 ? -1.523 -24.219 5.152 1 95.25 23 ILE B N 1
ATOM 2483 C CA . ILE B 1 23 ? -0.066 -24.297 5.145 1 95.25 23 ILE B CA 1
ATOM 2484 C C . ILE B 1 23 ? 0.524 -22.969 5.602 1 95.25 23 ILE B C 1
ATOM 2486 O O . ILE B 1 23 ? 0.111 -21.906 5.133 1 95.25 23 ILE B O 1
ATOM 2490 N N . ILE B 1 24 ? 1.471 -23.016 6.535 1 94.88 24 ILE B N 1
ATOM 2491 C CA . ILE B 1 24 ? 2.137 -21.812 7.02 1 94.88 24 ILE B CA 1
ATOM 2492 C C . ILE B 1 24 ? 3.615 -21.844 6.641 1 94.88 24 ILE B C 1
ATOM 2494 O O . ILE B 1 24 ? 4.316 -22.812 6.953 1 94.88 24 ILE B O 1
ATOM 2498 N N . ILE B 1 25 ? 4.012 -20.891 5.879 1 92.81 25 ILE B N 1
ATOM 2499 C CA . ILE B 1 25 ? 5.418 -20.719 5.551 1 92.81 25 ILE B CA 1
ATOM 2500 C C . ILE B 1 25 ? 5.992 -19.562 6.367 1 92.81 25 ILE B C 1
ATOM 2502 O O . ILE B 1 25 ? 5.793 -18.391 6.023 1 92.81 25 ILE B O 1
ATOM 2506 N N . SER B 1 26 ? 6.664 -19.891 7.414 1 88.69 26 SER B N 1
ATOM 2507 C CA . SER B 1 26 ? 7.238 -18.906 8.312 1 88.69 26 SER B CA 1
ATOM 2508 C C . SER B 1 26 ? 8.75 -19.047 8.406 1 88.69 26 SER B C 1
ATOM 2510 O O . SER B 1 26 ? 9.25 -19.969 9.07 1 88.69 26 SER B O 1
ATOM 2512 N N . GLU B 1 27 ? 9.461 -18.359 7.633 1 82.25 27 GLU B N 1
ATOM 2513 C CA . GLU B 1 27 ? 10.914 -18.359 7.66 1 82.25 27 GLU B CA 1
ATOM 2514 C C . GLU B 1 27 ? 11.461 -16.938 7.617 1 82.25 27 GLU B C 1
ATOM 2516 O O . GLU B 1 27 ? 10.75 -16 7.227 1 82.25 27 GLU B O 1
ATOM 2521 N N . LYS B 1 28 ? 12.609 -16.875 8.07 1 80.12 28 LYS B N 1
ATOM 2522 C CA . LYS B 1 28 ? 13.258 -15.57 8.023 1 80.12 28 LYS B CA 1
ATOM 2523 C C . LYS B 1 28 ? 13.656 -15.203 6.598 1 80.12 28 LYS B C 1
ATOM 2525 O O . LYS B 1 28 ? 13.93 -16.078 5.781 1 80.12 28 LYS B O 1
ATOM 2530 N N . GLY B 1 29 ? 13.578 -13.906 6.41 1 80.62 29 GLY B N 1
ATOM 2531 C CA . GLY B 1 29 ? 14.039 -13.43 5.113 1 80.62 29 GLY B CA 1
ATOM 2532 C C . GLY B 1 29 ? 12.922 -13.281 4.098 1 80.62 29 GLY B C 1
ATOM 2533 O O . GLY B 1 29 ? 11.758 -13.555 4.402 1 80.62 29 GLY B O 1
ATOM 2534 N N . GLU B 1 30 ? 13.281 -12.891 2.938 1 87.44 30 GLU B N 1
ATOM 2535 C CA . GLU B 1 30 ? 12.305 -12.492 1.93 1 87.44 30 GLU B CA 1
ATOM 2536 C C . GLU B 1 30 ? 11.961 -13.656 1.008 1 87.44 30 GLU B C 1
ATOM 2538 O O . GLU B 1 30 ? 10.992 -13.586 0.244 1 87.44 30 GLU B O 1
ATOM 2543 N N . ASN B 1 31 ? 12.633 -14.758 1.062 1 88.12 31 ASN B N 1
ATOM 2544 C CA . ASN B 1 31 ? 12.477 -15.867 0.125 1 88.12 31 ASN B CA 1
ATOM 2545 C C . ASN B 1 31 ? 11.062 -16.453 0.182 1 88.12 31 ASN B C 1
ATOM 2547 O O . ASN B 1 31 ? 10.539 -16.922 -0.831 1 88.12 31 ASN B O 1
ATOM 2551 N N . LYS B 1 32 ? 10.477 -16.422 1.354 1 92.06 32 LYS B N 1
ATOM 2552 C CA . LYS B 1 32 ? 9.125 -16.953 1.51 1 92.06 32 LYS B CA 1
ATOM 2553 C C . LYS B 1 32 ? 8.141 -16.234 0.6 1 92.06 32 LYS B C 1
ATOM 2555 O O . LYS B 1 32 ? 7.219 -16.844 0.058 1 92.06 32 LYS B O 1
ATOM 2560 N N . TYR B 1 33 ? 8.367 -14.977 0.361 1 93.19 33 TYR B N 1
ATOM 2561 C CA . TYR B 1 33 ? 7.469 -14.211 -0.494 1 93.19 33 TYR B CA 1
ATOM 2562 C C . TYR B 1 33 ? 7.641 -14.602 -1.957 1 93.19 33 TYR B C 1
ATOM 2564 O O . TYR B 1 33 ? 6.656 -14.781 -2.678 1 93.19 33 TYR B O 1
ATOM 2572 N N . TYR B 1 34 ? 8.883 -14.805 -2.367 1 91.88 34 TYR B N 1
ATOM 2573 C CA . TYR B 1 34 ? 9.148 -15.211 -3.744 1 91.88 34 TYR B CA 1
ATOM 2574 C C . TYR B 1 34 ? 8.609 -16.609 -4.012 1 91.88 34 TYR B C 1
ATOM 2576 O O . TYR B 1 34 ? 8.117 -16.891 -5.105 1 91.88 34 TYR B O 1
ATOM 2584 N N . THR B 1 35 ? 8.719 -17.391 -3.023 1 94.62 35 THR B N 1
ATOM 2585 C CA . THR B 1 35 ? 8.211 -18.75 -3.141 1 94.62 35 THR B CA 1
ATOM 2586 C C . THR B 1 35 ? 6.707 -18.75 -3.389 1 94.62 35 THR B C 1
ATOM 2588 O O . THR B 1 35 ? 6.227 -19.391 -4.324 1 94.62 35 THR B O 1
ATOM 2591 N N . VAL B 1 36 ? 6 -18.062 -2.621 1 96.31 36 VAL B N 1
ATOM 2592 C CA . VAL B 1 36 ? 4.543 -18.078 -2.717 1 96.31 36 VAL B CA 1
ATOM 2593 C C . VAL B 1 36 ? 4.098 -17.375 -3.994 1 96.31 36 VAL B C 1
ATOM 2595 O O . VAL B 1 36 ? 3.113 -17.766 -4.621 1 96.31 36 VAL B O 1
ATOM 2598 N N . ARG B 1 37 ? 4.789 -16.375 -4.41 1 95.19 37 ARG B N 1
ATOM 2599 C CA . ARG B 1 37 ? 4.449 -15.664 -5.637 1 95.19 37 ARG B CA 1
ATOM 2600 C C . ARG B 1 37 ? 4.691 -16.531 -6.859 1 95.19 37 ARG B C 1
ATOM 2602 O O . ARG B 1 37 ? 3.881 -16.562 -7.789 1 95.19 37 ARG B O 1
ATOM 2609 N N . LEU B 1 38 ? 5.793 -17.234 -6.852 1 95.25 38 LEU B N 1
ATOM 2610 C CA . LEU B 1 38 ? 6.012 -18.188 -7.934 1 95.25 38 LEU B CA 1
ATOM 2611 C C . LEU B 1 38 ? 4.938 -19.281 -7.93 1 95.25 38 LEU B C 1
ATOM 2613 O O . LEU B 1 38 ? 4.418 -19.656 -8.984 1 95.25 38 LEU B O 1
ATOM 2617 N N . LEU B 1 39 ? 4.672 -19.781 -6.75 1 97.25 39 LEU B N 1
ATOM 2618 C CA . LEU B 1 39 ? 3.604 -20.766 -6.621 1 97.25 39 LEU B CA 1
ATOM 2619 C C . LEU B 1 39 ? 2.312 -20.25 -7.25 1 97.25 39 LEU B C 1
ATOM 2621 O O . LEU B 1 39 ? 1.621 -21 -7.953 1 97.25 39 LEU B O 1
ATOM 2625 N N . TYR B 1 40 ? 2.008 -19.031 -6.969 1 97.75 40 TYR B N 1
ATOM 2626 C CA . TYR B 1 40 ? 0.796 -18.438 -7.516 1 97.75 40 TYR B CA 1
ATOM 2627 C C . TYR B 1 40 ? 0.771 -18.531 -9.031 1 97.75 40 TYR B C 1
ATOM 2629 O O . TYR B 1 40 ? -0.224 -18.969 -9.617 1 97.75 40 TYR B O 1
ATOM 2637 N N . TYR B 1 41 ? 1.82 -18.125 -9.641 1 96.81 41 TYR B N 1
ATOM 2638 C CA . TYR B 1 41 ? 1.856 -18.125 -11.102 1 96.81 41 TYR B CA 1
ATOM 2639 C C . TYR B 1 41 ? 1.821 -19.547 -11.656 1 96.81 41 TYR B C 1
ATOM 2641 O O . TYR B 1 41 ? 1.235 -19.781 -12.711 1 96.81 41 TYR B O 1
ATOM 2649 N N . LEU B 1 42 ? 2.445 -20.453 -10.969 1 97.75 42 LEU B N 1
ATOM 2650 C CA . LEU B 1 42 ? 2.389 -21.859 -11.383 1 97.75 42 LEU B CA 1
ATOM 2651 C C . LEU B 1 42 ? 0.959 -22.375 -11.328 1 97.75 42 LEU B C 1
ATOM 2653 O O . LEU B 1 42 ? 0.472 -22.984 -12.289 1 97.75 42 LEU B O 1
ATOM 2657 N N . MET B 1 43 ? 0.351 -22.109 -10.266 1 97.81 43 MET B N 1
ATOM 2658 C CA . MET B 1 43 ? -1.02 -22.578 -10.078 1 97.81 43 MET B CA 1
ATOM 2659 C C . MET B 1 43 ? -1.965 -21.891 -11.062 1 97.81 43 MET B C 1
ATOM 2661 O O . MET B 1 43 ? -2.881 -22.531 -11.594 1 97.81 43 MET B O 1
ATOM 2665 N N . LYS B 1 44 ? -1.744 -20.641 -11.227 1 97.56 44 LYS B N 1
ATOM 2666 C CA . LYS B 1 44 ? -2.541 -19.906 -12.203 1 97.56 44 LYS B CA 1
ATOM 2667 C C . LYS B 1 44 ? -2.404 -20.516 -13.594 1 97.56 44 LYS B C 1
ATOM 2669 O O . LYS B 1 44 ? -3.391 -20.656 -14.32 1 97.56 44 LYS B O 1
ATOM 2674 N N . SER B 1 45 ? -1.227 -20.859 -13.961 1 97.75 45 SER B N 1
ATOM 2675 C CA . SER B 1 45 ? -0.974 -21.484 -15.258 1 97.75 45 SER B CA 1
ATOM 2676 C C . SER B 1 45 ? -1.721 -22.812 -15.398 1 97.75 45 SER B C 1
ATOM 2678 O O . SER B 1 45 ? -2.326 -23.078 -16.438 1 97.75 45 SER B O 1
ATOM 2680 N N . ILE B 1 46 ? -1.68 -23.578 -14.359 1 97.44 46 ILE B N 1
ATOM 2681 C CA . ILE B 1 46 ? -2.389 -24.844 -14.375 1 97.44 46 ILE B CA 1
ATOM 2682 C C . ILE B 1 46 ? -3.889 -24.609 -14.516 1 97.44 46 ILE B C 1
ATOM 2684 O O . ILE B 1 46 ? -4.559 -25.25 -15.32 1 97.44 46 ILE B O 1
ATOM 2688 N N . TYR B 1 47 ? -4.352 -23.672 -13.789 1 97.31 47 TYR B N 1
ATOM 2689 C CA . TYR B 1 47 ? -5.777 -23.375 -13.766 1 97.31 47 TYR B CA 1
ATOM 2690 C C . TYR B 1 47 ? -6.262 -22.906 -15.125 1 97.31 47 TYR B C 1
ATOM 2692 O O . TYR B 1 47 ? -7.391 -23.188 -15.531 1 97.31 47 TYR B O 1
ATOM 2700 N N . ASN B 1 48 ? -5.457 -22.203 -15.828 1 96.94 48 ASN B N 1
ATOM 2701 C CA . ASN B 1 48 ? -5.891 -21.531 -17.047 1 96.94 48 ASN B CA 1
ATOM 2702 C C . ASN B 1 48 ? -5.613 -22.375 -18.281 1 96.94 48 ASN B C 1
ATOM 2704 O O . ASN B 1 48 ? -5.918 -21.953 -19.406 1 96.94 48 ASN B O 1
ATOM 2708 N N . ILE B 1 49 ? -5.035 -23.531 -18.141 1 96.5 49 ILE B N 1
ATOM 2709 C CA . ILE B 1 49 ? -4.797 -24.391 -19.297 1 96.5 49 ILE B CA 1
ATOM 2710 C C . ILE B 1 49 ? -6.129 -24.734 -19.953 1 96.5 49 ILE B C 1
ATOM 2712 O O . ILE B 1 49 ? -7.051 -25.219 -19.297 1 96.5 49 ILE B O 1
ATOM 2716 N N . PRO B 1 50 ? -6.172 -24.5 -21.172 1 95.25 50 PRO B N 1
ATOM 2717 C CA . PRO B 1 50 ? -7.41 -24.859 -21.875 1 95.25 50 PRO B CA 1
ATOM 2718 C C . PRO B 1 50 ? -7.469 -26.344 -22.219 1 95.25 50 PRO B C 1
ATOM 2720 O O . PRO B 1 50 ? -6.496 -27.078 -22.016 1 95.25 50 PRO B O 1
ATOM 2723 N N . ARG B 1 51 ? -8.688 -26.719 -22.656 1 94.94 51 ARG B N 1
ATOM 2724 C CA . ARG B 1 51 ? -8.781 -28.062 -23.219 1 94.94 51 ARG B CA 1
ATOM 2725 C C . ARG B 1 51 ? -7.898 -28.188 -24.453 1 94.94 51 ARG B C 1
ATOM 2727 O O . ARG B 1 51 ? -7.746 -27.25 -25.219 1 94.94 51 ARG B O 1
ATOM 2734 N N . LEU B 1 52 ? -7.41 -29.344 -24.641 1 92.44 52 LEU B N 1
ATOM 2735 C CA . LEU B 1 52 ? -6.387 -29.516 -25.656 1 92.44 52 LEU B CA 1
ATOM 2736 C C . LEU B 1 52 ? -6.809 -30.578 -26.672 1 92.44 52 LEU B C 1
ATOM 2738 O O . LEU B 1 52 ? -5.961 -31.266 -27.234 1 92.44 52 LEU B O 1
ATOM 2742 N N . TYR B 1 53 ? -8.062 -30.766 -26.922 1 84.38 53 TYR B N 1
ATOM 2743 C CA . TYR B 1 53 ? -8.5 -31.859 -27.797 1 84.38 53 TYR B CA 1
ATOM 2744 C C . TYR B 1 53 ? -8.523 -31.406 -29.25 1 84.38 53 TYR B C 1
ATOM 2746 O O . TYR B 1 53 ? -8.875 -32.188 -30.141 1 84.38 53 TYR B O 1
ATOM 2754 N N . GLY B 1 54 ? -8.07 -30.203 -29.484 1 78 54 GLY B N 1
ATOM 2755 C CA . GLY B 1 54 ? -8.016 -29.797 -30.891 1 78 54 GLY B CA 1
ATOM 2756 C C . GLY B 1 54 ? -7.148 -30.719 -31.734 1 78 54 GLY B C 1
ATOM 2757 O O . GLY B 1 54 ? -6.871 -31.859 -31.359 1 78 54 GLY B O 1
ATOM 2758 N N . TYR B 1 55 ? -6.719 -30.234 -32.875 1 68.62 55 TYR B N 1
ATOM 2759 C CA . TYR B 1 55 ? -5.977 -31.047 -33.844 1 68.62 55 TYR B CA 1
ATOM 2760 C C . TYR B 1 55 ? -4.625 -31.453 -33.281 1 68.62 55 TYR B C 1
ATOM 2762 O O . TYR B 1 55 ? -3.77 -30.609 -33 1 68.62 55 TYR B O 1
ATOM 2770 N N . LEU B 1 56 ? -4.555 -32.719 -32.938 1 74.06 56 LEU B N 1
ATOM 2771 C CA . LEU B 1 56 ? -3.32 -33.344 -32.469 1 74.06 56 LEU B CA 1
ATOM 2772 C C . LEU B 1 56 ? -2.645 -34.125 -33.594 1 74.06 56 LEU B C 1
ATOM 2774 O O . LEU B 1 56 ? -3.291 -34.906 -34.281 1 74.06 56 LEU B O 1
ATOM 2778 N N . LYS B 1 57 ? -1.494 -33.781 -33.875 1 75.75 57 LYS B N 1
ATOM 2779 C CA . LYS B 1 57 ? -0.74 -34.469 -34.938 1 75.75 57 LYS B CA 1
ATOM 2780 C C . LYS B 1 57 ? -0.073 -35.719 -34.438 1 75.75 57 LYS B C 1
ATOM 2782 O O . LYS B 1 57 ? 0.562 -35.719 -33.375 1 75.75 57 LYS B O 1
ATOM 2787 N N . GLY B 1 58 ? -0.205 -36.781 -35.156 1 81.12 58 GLY B N 1
ATOM 2788 C CA . GLY B 1 58 ? 0.49 -38 -34.812 1 81.12 58 GLY B CA 1
ATOM 2789 C C . GLY B 1 58 ? -0.184 -38.781 -33.688 1 81.12 58 GLY B C 1
ATOM 2790 O O . GLY B 1 58 ? -1.401 -38.969 -33.688 1 81.12 58 GLY B O 1
ATOM 2791 N N . ASP B 1 59 ? 0.659 -39.344 -32.781 1 87.75 59 ASP B N 1
ATOM 2792 C CA . ASP B 1 59 ? 0.162 -40.094 -31.609 1 87.75 59 ASP B CA 1
ATOM 2793 C C . ASP B 1 59 ? -0.608 -39.156 -30.672 1 87.75 59 ASP B C 1
ATOM 2795 O O . ASP B 1 59 ? -0.055 -38.188 -30.156 1 87.75 59 ASP B O 1
ATOM 2799 N N . PRO B 1 60 ? -1.833 -39.469 -30.484 1 90.81 60 PRO B N 1
ATOM 2800 C CA . PRO B 1 60 ? -2.676 -38.562 -29.703 1 90.81 60 PRO B CA 1
ATOM 2801 C C . PRO B 1 60 ? -2.141 -38.344 -28.297 1 90.81 60 PRO B C 1
ATOM 2803 O O . PRO B 1 60 ? -2.275 -37.25 -27.75 1 90.81 60 PRO B O 1
ATOM 2806 N N . ILE B 1 61 ? -1.561 -39.344 -27.703 1 94.06 61 ILE B N 1
ATOM 2807 C CA . ILE B 1 61 ? -1.071 -39.219 -26.328 1 94.06 61 ILE B CA 1
ATOM 2808 C C . ILE B 1 61 ? 0.16 -38.312 -26.297 1 94.06 61 ILE B C 1
ATOM 2810 O O . ILE B 1 61 ? 0.228 -37.406 -25.484 1 94.06 61 ILE B O 1
ATOM 2814 N N . GLU B 1 62 ? 1.058 -38.594 -27.188 1 93.31 62 GLU B N 1
ATOM 2815 C CA . GLU B 1 62 ? 2.275 -37.781 -27.234 1 93.31 62 GLU B CA 1
ATOM 2816 C C . GLU B 1 62 ? 1.979 -36.344 -27.688 1 93.31 62 GLU B C 1
ATOM 2818 O O . GLU B 1 62 ? 2.572 -35.406 -27.188 1 93.31 62 GLU B O 1
ATOM 2823 N N . SER B 1 63 ? 1.113 -36.219 -28.531 1 93.12 63 SER B N 1
ATOM 2824 C CA . SER B 1 63 ? 0.728 -34.875 -29 1 93.12 63 SER B CA 1
ATOM 2825 C C . SER B 1 63 ? 0.06 -34.062 -27.891 1 93.12 63 SER B C 1
ATOM 2827 O O . SER B 1 63 ? 0.299 -32.875 -27.766 1 93.12 63 SER B O 1
ATOM 2829 N N . TRP B 1 64 ? -0.79 -34.688 -27.172 1 95.38 64 TRP B N 1
ATOM 2830 C CA . TRP B 1 64 ? -1.429 -34.031 -26.047 1 95.38 64 TRP B CA 1
ATOM 2831 C C . TRP B 1 64 ? -0.389 -33.562 -25.031 1 95.38 64 TRP B C 1
ATOM 2833 O O . TRP B 1 64 ? -0.447 -32.406 -24.562 1 95.38 64 TRP B O 1
ATOM 2843 N N . ARG B 1 65 ? 0.546 -34.438 -24.734 1 96.19 65 ARG B N 1
ATOM 2844 C CA . ARG B 1 65 ? 1.608 -34.094 -23.781 1 96.19 65 ARG B CA 1
ATOM 2845 C C . ARG B 1 65 ? 2.385 -32.875 -24.234 1 96.19 65 ARG B C 1
ATOM 2847 O O . ARG B 1 65 ? 2.617 -31.953 -23.453 1 96.19 65 ARG B O 1
ATOM 2854 N N . GLN B 1 66 ? 2.738 -32.844 -25.469 1 95.69 66 GLN B N 1
ATOM 2855 C CA . GLN B 1 66 ? 3.512 -31.75 -26.031 1 95.69 66 GLN B CA 1
ATOM 2856 C C . GLN B 1 66 ? 2.709 -30.453 -26.031 1 95.69 66 GLN B C 1
ATOM 2858 O O . GLN B 1 66 ? 3.252 -29.391 -25.734 1 95.69 66 GLN B O 1
ATOM 2863 N N . ASN B 1 67 ? 1.483 -30.578 -26.297 1 95.62 67 ASN B N 1
ATOM 2864 C CA . ASN B 1 67 ? 0.623 -29.406 -26.281 1 95.62 67 ASN B CA 1
ATOM 2865 C C . ASN B 1 67 ? 0.461 -28.844 -24.875 1 95.62 67 ASN B C 1
ATOM 2867 O O . ASN B 1 67 ? 0.489 -27.641 -24.672 1 95.62 67 ASN B O 1
ATOM 2871 N N . PHE B 1 68 ? 0.2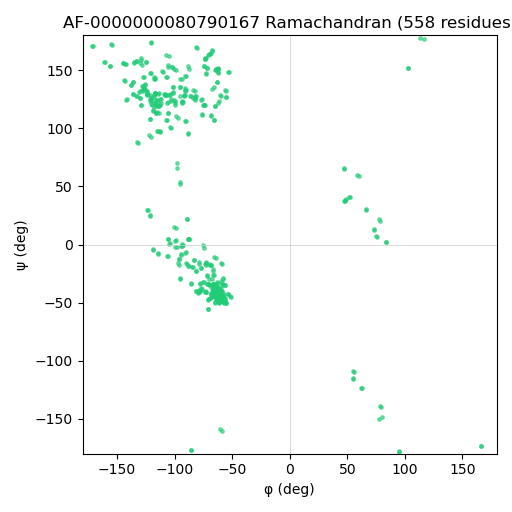41 -29.75 -23.969 1 96.88 68 PHE B N 1
ATOM 2872 C CA . PHE B 1 68 ? 0.134 -29.328 -22.578 1 96.88 68 PHE B CA 1
ATOM 2873 C C . PHE B 1 68 ? 1.387 -28.578 -22.141 1 96.88 68 PHE B C 1
ATOM 2875 O O . PHE B 1 68 ? 1.296 -27.5 -21.547 1 96.88 68 PHE B O 1
ATOM 2882 N N . GLU B 1 69 ? 2.48 -29.188 -22.422 1 97.75 69 GLU B N 1
ATOM 2883 C CA . GLU B 1 69 ? 3.77 -28.594 -22.094 1 97.75 69 GLU B CA 1
ATOM 2884 C C . GLU B 1 69 ? 3.926 -27.219 -22.719 1 97.75 69 GLU B C 1
ATOM 2886 O O . GLU B 1 69 ? 4.324 -26.266 -22.047 1 97.75 69 GLU B O 1
ATOM 2891 N N . LYS B 1 70 ? 3.594 -27.094 -23.922 1 96.5 70 LYS B N 1
ATOM 2892 C CA . LYS B 1 70 ? 3.699 -25.844 -24.672 1 96.5 70 LYS B CA 1
ATOM 2893 C C . LYS B 1 70 ? 2.783 -24.781 -24.078 1 96.5 70 LYS B C 1
ATOM 2895 O O . LYS B 1 70 ? 3.201 -23.641 -23.859 1 96.5 70 LYS B O 1
ATOM 2900 N N . TYR B 1 71 ? 1.577 -25.156 -23.812 1 96.88 71 TYR B N 1
ATOM 2901 C CA . TYR B 1 71 ? 0.609 -24.203 -23.281 1 96.88 71 TYR B CA 1
ATOM 2902 C C . TYR B 1 71 ? 0.994 -23.766 -21.875 1 96.88 71 TYR B C 1
ATOM 2904 O O . TYR B 1 71 ? 0.896 -22.578 -21.547 1 96.88 71 TYR B O 1
ATOM 2912 N N . PHE B 1 72 ? 1.401 -24.719 -21.109 1 98.06 72 PHE B N 1
ATOM 2913 C CA . PHE B 1 72 ? 1.838 -24.375 -19.766 1 98.06 72 PHE B CA 1
ATOM 2914 C C . PHE B 1 72 ? 2.982 -23.359 -19.797 1 98.06 72 PHE B C 1
ATOM 2916 O O . PHE B 1 72 ? 2.945 -22.344 -19.109 1 98.06 72 PHE B O 1
ATOM 2923 N N . LEU B 1 73 ? 3.93 -23.641 -20.578 1 98 73 LEU B N 1
ATOM 2924 C CA . LEU B 1 73 ? 5.086 -22.766 -20.734 1 98 73 LEU B CA 1
ATOM 2925 C C . LEU B 1 73 ? 4.66 -21.391 -21.234 1 98 73 LEU B C 1
ATOM 2927 O O . LEU B 1 73 ? 5.125 -20.375 -20.719 1 98 73 LEU B O 1
ATOM 2931 N N . GLN B 1 74 ? 3.797 -21.359 -22.188 1 97.44 74 GLN B N 1
ATOM 2932 C CA . GLN B 1 74 ? 3.344 -20.109 -22.766 1 97.44 74 GLN B CA 1
ATOM 2933 C C . GLN B 1 74 ? 2.594 -19.25 -21.75 1 97.44 74 GLN B C 1
ATOM 2935 O O . GLN B 1 74 ? 2.812 -18.047 -21.656 1 97.44 74 GLN B O 1
ATOM 2940 N N . LEU B 1 75 ? 1.741 -19.875 -21.031 1 97.31 75 LEU B N 1
ATOM 2941 C CA . LEU B 1 75 ? 0.968 -19.172 -20.016 1 97.31 75 LEU B CA 1
ATOM 2942 C C . LEU B 1 75 ? 1.88 -18.609 -18.922 1 97.31 75 LEU B C 1
ATOM 2944 O O . LEU B 1 75 ? 1.771 -17.438 -18.562 1 97.31 75 LEU B O 1
ATOM 2948 N N . LEU B 1 76 ? 2.768 -19.422 -18.469 1 97.19 76 LEU B N 1
ATOM 2949 C CA . LEU B 1 76 ? 3.688 -19 -17.406 1 97.19 76 LEU B CA 1
ATOM 2950 C C . LEU B 1 76 ? 4.59 -17.875 -17.891 1 97.19 76 LEU B C 1
ATOM 2952 O O . LEU B 1 76 ? 4.723 -16.844 -17.219 1 97.19 76 LEU B O 1
ATOM 2956 N N . LYS B 1 77 ? 5.109 -18 -19 1 96.62 77 LYS B N 1
ATOM 2957 C CA . LYS B 1 77 ? 6.012 -17.016 -19.578 1 96.62 77 LYS B CA 1
ATOM 2958 C C . LYS B 1 77 ? 5.289 -15.695 -19.844 1 96.62 77 LYS B C 1
ATOM 2960 O O . LYS B 1 77 ? 5.816 -14.617 -19.547 1 96.62 77 LYS B O 1
ATOM 2965 N N . SER B 1 78 ? 4.141 -15.805 -20.375 1 96.12 78 SER B N 1
ATOM 2966 C CA . SER B 1 78 ? 3.359 -14.609 -20.688 1 96.12 78 SER B CA 1
ATOM 2967 C C . SER B 1 78 ? 3.049 -13.805 -19.438 1 96.12 78 SER B C 1
ATOM 2969 O O . SER B 1 78 ? 3.188 -12.578 -19.422 1 96.12 78 SER B O 1
ATOM 2971 N N . ASP B 1 79 ? 2.67 -14.445 -18.438 1 94.62 79 ASP B N 1
ATOM 2972 C CA . ASP B 1 79 ? 2.338 -13.773 -17.188 1 94.62 79 ASP B CA 1
ATOM 2973 C C . ASP B 1 79 ? 3.566 -13.094 -16.578 1 94.62 79 ASP B C 1
ATOM 2975 O O . ASP B 1 79 ? 3.492 -11.953 -16.125 1 94.62 79 ASP B O 1
ATOM 2979 N N . LEU B 1 80 ? 4.641 -13.773 -16.609 1 93.75 80 LEU B N 1
ATOM 2980 C CA . LEU B 1 80 ? 5.859 -13.242 -16 1 93.75 80 LEU B CA 1
ATOM 2981 C C . LEU B 1 80 ? 6.426 -12.102 -16.828 1 93.75 80 LEU B C 1
ATOM 2983 O O . LEU B 1 80 ? 6.93 -11.117 -16.281 1 93.75 80 LEU B O 1
ATOM 2987 N N . GLU B 1 81 ? 6.27 -12.203 -18.094 1 93.25 81 GLU B N 1
ATOM 2988 C CA . GLU B 1 81 ? 6.754 -11.156 -18.984 1 93.25 81 GLU B CA 1
ATOM 2989 C C . GLU B 1 81 ? 5.934 -9.875 -18.844 1 93.25 81 GLU B C 1
ATOM 2991 O O . GLU B 1 81 ? 6.488 -8.789 -18.703 1 93.25 81 GLU B O 1
ATOM 2996 N N . ILE B 1 82 ? 4.707 -10.055 -18.828 1 91.62 82 ILE B N 1
ATOM 2997 C CA . ILE B 1 82 ? 3.812 -8.906 -18.766 1 91.62 82 ILE B CA 1
ATOM 2998 C C . ILE B 1 82 ? 3.986 -8.195 -17.422 1 91.62 82 ILE B C 1
ATOM 3000 O O . ILE B 1 82 ? 3.926 -6.965 -17.359 1 91.62 82 ILE B O 1
ATOM 3004 N N . SER B 1 83 ? 4.25 -8.938 -16.391 1 87.62 83 SER B N 1
ATOM 3005 C CA . SER B 1 83 ? 4.371 -8.375 -15.055 1 87.62 83 SER B CA 1
ATOM 3006 C C . SER B 1 83 ? 5.809 -7.965 -14.758 1 87.62 83 SER B C 1
ATOM 3008 O O . SER B 1 83 ? 6.086 -7.367 -13.719 1 87.62 83 SER B O 1
ATOM 3010 N N . SER B 1 84 ? 6.668 -8.281 -15.617 1 86.56 84 SER B N 1
ATOM 3011 C CA . SER B 1 84 ? 8.094 -8.039 -15.391 1 86.56 84 SER B CA 1
ATOM 3012 C C . SER B 1 84 ? 8.539 -8.594 -14.047 1 86.56 84 SER B C 1
ATOM 3014 O O . SER B 1 84 ? 9.195 -7.895 -13.266 1 86.56 84 SER B O 1
ATOM 3016 N N . THR B 1 85 ? 8.07 -9.68 -13.758 1 83.94 85 THR B N 1
ATOM 3017 C CA . THR B 1 85 ? 8.445 -10.391 -12.531 1 83.94 85 THR B CA 1
ATOM 3018 C C . THR B 1 85 ? 9.453 -11.492 -12.828 1 83.94 85 THR B C 1
ATOM 3020 O O . THR B 1 85 ? 9.211 -12.352 -13.68 1 83.94 85 THR B O 1
ATOM 3023 N N . PHE B 1 86 ? 10.477 -11.484 -12.07 1 84.56 86 PHE B N 1
ATOM 3024 C CA . PHE B 1 86 ? 11.547 -12.422 -12.391 1 84.56 86 PHE B CA 1
ATOM 3025 C C . PHE B 1 86 ? 11.898 -13.273 -11.18 1 84.56 86 PHE B C 1
ATOM 3027 O O . PHE B 1 86 ? 11.93 -12.781 -10.055 1 84.56 86 PHE B O 1
ATOM 3034 N N . PHE B 1 87 ? 11.992 -14.516 -11.5 1 88 87 PHE B N 1
ATOM 3035 C CA . PHE B 1 87 ? 12.367 -15.492 -10.484 1 88 87 PHE B CA 1
ATOM 3036 C C . PHE B 1 87 ? 13.578 -16.297 -10.938 1 88 87 PHE B C 1
ATOM 3038 O O . PHE B 1 87 ? 13.883 -16.359 -12.125 1 88 87 PHE B O 1
ATOM 3045 N N . LYS B 1 88 ? 14.258 -16.828 -9.922 1 89.12 88 LYS B N 1
ATOM 3046 C CA . LYS B 1 88 ? 15.281 -17.844 -10.172 1 89.12 88 LYS B CA 1
ATOM 3047 C C . LYS B 1 88 ? 15.07 -19.062 -9.289 1 89.12 88 LYS B C 1
ATOM 3049 O O . LYS B 1 88 ? 15.039 -18.953 -8.062 1 89.12 88 LYS B O 1
ATOM 3054 N N . GLY B 1 89 ? 14.875 -20.172 -10.008 1 92.62 89 GLY B N 1
ATOM 3055 C CA . GLY B 1 89 ? 14.633 -21.391 -9.25 1 92.62 89 GLY B CA 1
ATOM 3056 C C . GLY B 1 89 ? 14.086 -22.531 -10.094 1 92.62 89 GLY B C 1
ATOM 3057 O O . GLY B 1 89 ? 14.219 -22.516 -11.32 1 92.62 89 GLY B O 1
ATOM 3058 N N . ASP B 1 90 ? 13.719 -23.609 -9.398 1 96.75 90 ASP B N 1
ATOM 3059 C CA . ASP B 1 90 ? 13.117 -24.766 -10.062 1 96.75 90 ASP B CA 1
ATOM 3060 C C . ASP B 1 90 ? 11.828 -25.188 -9.367 1 96.75 90 ASP B C 1
ATOM 3062 O O . ASP B 1 90 ? 11.547 -24.766 -8.242 1 96.75 90 ASP B O 1
ATOM 3066 N N . PHE B 1 91 ? 11.07 -25.906 -10.125 1 97.88 91 PHE B N 1
ATOM 3067 C CA . PHE B 1 91 ? 9.805 -26.359 -9.57 1 97.88 91 PHE B CA 1
ATOM 3068 C C . PHE B 1 91 ? 9.453 -27.75 -10.078 1 97.88 91 PHE B C 1
ATOM 3070 O O . PHE B 1 91 ? 9.969 -28.188 -11.102 1 97.88 91 PHE B O 1
ATOM 3077 N N . GLU B 1 92 ? 8.656 -28.422 -9.32 1 98.38 92 GLU B N 1
ATOM 3078 C CA . GLU B 1 92 ? 8.047 -29.703 -9.672 1 98.38 92 GLU B CA 1
ATOM 3079 C C . GLU B 1 92 ? 6.613 -29.797 -9.164 1 98.38 92 GLU B C 1
ATOM 3081 O O . GLU B 1 92 ? 6.355 -29.578 -7.977 1 98.38 92 GLU B O 1
ATOM 3086 N N . ILE B 1 93 ? 5.738 -30.047 -10.039 1 98.19 93 ILE B N 1
ATOM 3087 C CA . ILE B 1 93 ? 4.32 -30.203 -9.711 1 98.19 93 ILE B CA 1
ATOM 3088 C C . ILE B 1 93 ? 3.883 -31.641 -9.969 1 98.19 93 ILE B C 1
ATOM 3090 O O . ILE B 1 93 ? 3.809 -32.094 -11.117 1 98.19 93 ILE B O 1
ATOM 3094 N N . ASP B 1 94 ? 3.562 -32.281 -8.891 1 97.75 94 ASP B N 1
ATOM 3095 C CA . ASP B 1 94 ? 3.117 -33.656 -8.969 1 97.75 94 ASP B CA 1
ATOM 3096 C C . ASP B 1 94 ? 1.593 -33.75 -8.953 1 97.75 94 ASP B C 1
ATOM 3098 O O . ASP B 1 94 ? 0.96 -33.469 -7.934 1 97.75 94 ASP B O 1
ATOM 3102 N N . GLN B 1 95 ? 1.059 -34.094 -10.055 1 96.38 95 GLN B N 1
ATOM 3103 C CA . GLN B 1 95 ? -0.371 -34.344 -10.227 1 96.38 95 GLN B CA 1
ATOM 3104 C C . GLN B 1 95 ? -0.675 -35.812 -10.336 1 96.38 95 GLN B C 1
ATOM 3106 O O . GLN B 1 95 ? 0.229 -36.625 -10.555 1 96.38 95 GLN B O 1
ATOM 3111 N N . PRO B 1 96 ? -1.909 -36.188 -10.141 1 94.5 96 PRO B N 1
ATOM 3112 C CA . PRO B 1 96 ? -2.24 -37.625 -10.164 1 94.5 96 PRO B CA 1
ATOM 3113 C C . PRO B 1 96 ? -1.775 -38.312 -11.438 1 94.5 96 PRO B C 1
ATOM 3115 O O . PRO B 1 96 ? -1.221 -39.406 -11.383 1 94.5 96 PRO B O 1
ATOM 3118 N N . SER B 1 97 ? -1.96 -37.688 -12.617 1 96.19 97 SER B N 1
ATOM 3119 C CA . SER B 1 97 ? -1.698 -38.406 -13.859 1 96.19 97 SER B CA 1
ATOM 3120 C C . SER B 1 97 ? -0.527 -37.781 -14.617 1 96.19 97 SER B C 1
ATOM 3122 O O . SER B 1 97 ? -0.061 -38.344 -15.617 1 96.19 97 SER B O 1
ATOM 3124 N N . ILE B 1 98 ? -0.038 -36.656 -14.18 1 97.12 98 ILE B N 1
ATOM 3125 C CA . ILE B 1 98 ? 1.075 -36.031 -14.875 1 97.12 98 ILE B CA 1
ATOM 3126 C C . ILE B 1 98 ? 2.025 -35.406 -13.859 1 97.12 98 ILE B C 1
ATOM 3128 O O . ILE B 1 98 ? 1.625 -35.094 -12.734 1 97.12 98 ILE B O 1
ATOM 3132 N N . ASN B 1 99 ? 3.238 -35.281 -14.273 1 98.25 99 ASN B N 1
ATOM 3133 C CA . ASN B 1 99 ? 4.262 -34.531 -13.555 1 98.25 99 ASN B CA 1
ATOM 3134 C C . ASN B 1 99 ? 4.824 -33.375 -14.406 1 98.25 99 ASN B C 1
ATOM 3136 O O . ASN B 1 99 ? 5.152 -33.594 -15.578 1 98.25 99 ASN B O 1
ATOM 3140 N N . ILE B 1 100 ? 4.797 -32.188 -13.852 1 98.31 100 ILE B N 1
ATOM 3141 C CA . ILE B 1 100 ? 5.336 -31.016 -14.523 1 98.31 100 ILE B CA 1
ATOM 3142 C C . ILE B 1 100 ? 6.578 -30.531 -13.789 1 98.31 100 ILE B C 1
ATOM 3144 O O . ILE B 1 100 ? 6.52 -30.234 -12.586 1 98.31 100 ILE B O 1
ATOM 3148 N N . SER B 1 101 ? 7.664 -30.453 -14.375 1 98.44 101 SER B N 1
ATOM 3149 C CA . SER B 1 101 ? 8.875 -29.906 -13.781 1 98.44 101 SER B CA 1
ATOM 3150 C C . SER B 1 101 ? 9.508 -28.844 -14.672 1 98.44 101 SER B C 1
ATOM 3152 O O . SER B 1 101 ? 9.234 -28.781 -15.875 1 98.44 101 SER B O 1
ATOM 3154 N N . GLY B 1 102 ? 10.258 -27.953 -14.031 1 97.88 102 GLY B N 1
ATOM 3155 C CA . GLY B 1 102 ? 10.867 -26.906 -14.828 1 97.88 102 GLY B CA 1
ATOM 3156 C C . GLY B 1 102 ? 11.875 -26.078 -14.055 1 97.88 102 GLY B C 1
ATOM 3157 O O . GLY B 1 102 ? 12.102 -26.312 -12.859 1 97.88 102 GLY B O 1
ATOM 3158 N N . LYS B 1 103 ? 12.516 -25.297 -14.844 1 97.12 103 LYS B N 1
ATOM 3159 C CA . LYS B 1 103 ? 13.484 -24.344 -14.336 1 97.12 103 LYS B CA 1
ATOM 3160 C C . LYS B 1 103 ? 13.172 -22.922 -14.82 1 97.12 103 LYS B C 1
ATOM 3162 O O . LYS B 1 103 ? 12.727 -22.734 -15.961 1 97.12 103 LYS B O 1
ATOM 3167 N N . ILE B 1 104 ? 13.312 -22.031 -13.891 1 95.31 104 ILE B N 1
ATOM 3168 C CA . ILE B 1 104 ? 13.07 -20.625 -14.219 1 95.31 104 ILE B CA 1
ATOM 3169 C C . ILE B 1 104 ? 14.328 -19.812 -13.93 1 95.31 104 ILE B C 1
ATOM 3171 O O . ILE B 1 104 ? 14.875 -19.875 -12.828 1 95.31 104 ILE B O 1
ATOM 3175 N N . ASP B 1 105 ? 14.773 -19.141 -14.875 1 93 105 ASP B N 1
ATOM 3176 C CA . ASP B 1 105 ? 15.82 -18.125 -14.789 1 93 105 ASP B CA 1
ATOM 3177 C C . ASP B 1 105 ? 15.414 -16.844 -15.516 1 93 105 ASP B C 1
ATOM 3179 O O . ASP B 1 105 ? 15.758 -16.656 -16.688 1 93 105 ASP B O 1
ATOM 3183 N N . ASN B 1 106 ? 14.727 -16.031 -14.695 1 87.88 106 ASN B N 1
ATOM 3184 C CA . ASN B 1 106 ? 14.094 -14.852 -15.266 1 87.88 106 ASN B CA 1
ATOM 3185 C C . ASN B 1 106 ? 13.164 -15.211 -16.422 1 87.88 106 ASN B C 1
ATOM 3187 O O . ASN B 1 106 ? 12.242 -16.016 -16.266 1 87.88 106 ASN B O 1
ATOM 3191 N N . LEU B 1 107 ? 13.516 -14.758 -17.578 1 87.88 107 LEU B N 1
ATOM 3192 C CA . LEU B 1 107 ? 12.594 -15.008 -18.688 1 87.88 107 LEU B CA 1
ATOM 3193 C C . LEU B 1 107 ? 12.969 -16.297 -19.422 1 87.88 107 LEU B C 1
ATOM 3195 O O . LEU B 1 107 ? 12.227 -16.75 -20.297 1 87.88 107 LEU B O 1
ATOM 3199 N N . ASN B 1 108 ? 13.977 -16.922 -19 1 94.06 108 ASN B N 1
ATOM 3200 C CA . ASN B 1 108 ? 14.328 -18.25 -19.516 1 94.06 108 ASN B CA 1
ATOM 3201 C C . ASN B 1 108 ? 13.672 -19.359 -18.703 1 94.06 108 ASN B C 1
ATOM 3203 O O . ASN B 1 108 ? 14.148 -19.703 -17.609 1 94.06 108 ASN B O 1
ATOM 3207 N N . ILE B 1 109 ? 12.672 -19.938 -19.312 1 96.75 109 ILE B N 1
ATOM 3208 C CA . ILE B 1 109 ? 11.883 -20.938 -18.609 1 96.75 109 ILE B CA 1
ATOM 3209 C C . ILE B 1 109 ? 11.867 -22.234 -19.391 1 96.75 109 ILE B C 1
ATOM 3211 O O . ILE B 1 109 ? 11.664 -22.234 -20.609 1 96.75 109 ILE B O 1
ATOM 3215 N N . SER B 1 110 ? 12.172 -23.297 -18.734 1 97.62 110 SER B N 1
ATOM 3216 C CA . SER B 1 110 ? 12.039 -24.625 -19.312 1 97.62 110 SER B CA 1
ATOM 3217 C C . SER B 1 110 ? 11.023 -25.469 -18.531 1 97.62 110 SER B C 1
ATOM 3219 O O . SER B 1 110 ? 10.945 -25.391 -17.312 1 97.62 110 SER B O 1
ATOM 3221 N N . VAL B 1 111 ? 10.312 -26.219 -19.281 1 98.25 111 VAL B N 1
ATOM 3222 C CA . VAL B 1 111 ? 9.273 -27.062 -18.688 1 98.25 111 VAL B CA 1
ATOM 3223 C C . VAL B 1 111 ? 9.32 -28.453 -19.297 1 98.25 111 VAL B C 1
ATOM 3225 O O . VAL B 1 111 ? 9.586 -28.609 -20.5 1 98.25 111 VAL B O 1
ATOM 3228 N N . LYS B 1 112 ? 9.141 -29.391 -18.5 1 98.44 112 LYS B N 1
ATOM 3229 C CA . LYS B 1 112 ? 9.023 -30.781 -18.922 1 98.44 112 LYS B CA 1
ATOM 3230 C C . LYS B 1 112 ? 7.801 -31.453 -18.297 1 98.44 112 LYS B C 1
ATOM 3232 O O . LYS B 1 112 ? 7.566 -31.328 -17.094 1 98.44 112 LYS B O 1
ATOM 3237 N N . VAL B 1 113 ? 7.059 -32.094 -19.156 1 98.19 113 VAL B N 1
ATOM 3238 C CA . VAL B 1 113 ? 5.871 -32.812 -18.672 1 98.19 113 VAL B CA 1
ATOM 3239 C C . VAL B 1 113 ? 6.059 -34.312 -18.859 1 98.19 113 VAL B C 1
ATOM 3241 O O . VAL B 1 113 ? 6.453 -34.781 -19.938 1 98.19 113 VAL B O 1
ATOM 3244 N N . ILE B 1 114 ? 5.801 -35.062 -17.797 1 98.25 114 ILE B N 1
ATOM 3245 C CA . ILE B 1 114 ? 5.859 -36.5 -17.828 1 98.25 114 ILE B CA 1
ATOM 3246 C C . ILE B 1 114 ? 4.48 -37.094 -17.516 1 98.25 114 ILE B C 1
ATOM 3248 O O . ILE B 1 114 ? 3.852 -36.719 -16.531 1 98.25 114 ILE B O 1
ATOM 3252 N N . LEU B 1 115 ? 4.039 -37.969 -18.422 1 97.81 115 LEU B N 1
ATOM 3253 C CA . LEU B 1 115 ? 2.781 -38.688 -18.188 1 97.81 115 LEU B CA 1
ATOM 3254 C C . LEU B 1 115 ? 2.996 -39.906 -17.281 1 97.81 115 LEU B C 1
ATOM 3256 O O . LEU B 1 115 ? 3.803 -40.781 -17.594 1 97.81 115 LEU B O 1
ATOM 3260 N N . LYS B 1 116 ? 2.266 -39.938 -16.234 1 96.69 116 LYS B N 1
ATOM 3261 C CA . LYS B 1 116 ? 2.426 -41.031 -15.266 1 96.69 116 LYS B CA 1
ATOM 3262 C C . LYS B 1 116 ? 1.598 -42.25 -15.664 1 96.69 116 LYS B C 1
ATOM 3264 O O . LYS B 1 116 ? 1.887 -43.375 -15.234 1 96.69 116 LYS B O 1
ATOM 3269 N N . GLU B 1 117 ? 0.497 -41.969 -16.25 1 95.38 117 GLU B N 1
ATOM 3270 C CA . GLU B 1 117 ? -0.388 -43.031 -16.75 1 95.38 117 GLU B CA 1
ATOM 3271 C C . GLU B 1 117 ? -0.882 -42.688 -18.156 1 95.38 117 GLU B C 1
ATOM 3273 O O . GLU B 1 117 ? -0.891 -41.531 -18.562 1 95.38 117 GLU B O 1
ATOM 3278 N N . LYS B 1 118 ? -1.264 -43.812 -18.859 1 94.19 118 LYS B N 1
ATOM 3279 C CA . LYS B 1 118 ? -1.773 -43.656 -20.219 1 94.19 118 LYS B CA 1
ATOM 3280 C C . LYS B 1 118 ? -3.143 -44.312 -20.375 1 94.19 118 LYS B C 1
ATOM 3282 O O . LYS B 1 118 ? -3.395 -45.375 -19.812 1 94.19 118 LYS B O 1
ATOM 3287 N N . PRO B 1 119 ? -3.943 -43.469 -21.016 1 93.44 119 PRO B N 1
ATOM 3288 C CA . PRO B 1 119 ? -5.223 -44.125 -21.297 1 93.44 119 PRO B CA 1
ATOM 3289 C C . PRO B 1 119 ? -5.074 -45.344 -22.203 1 93.44 119 PRO B C 1
ATOM 3291 O O . PRO B 1 119 ? -4.172 -45.375 -23.047 1 93.44 119 PRO B O 1
ATOM 3294 N N . ILE B 1 120 ? -6.016 -46.219 -21.969 1 90.06 120 ILE B N 1
ATOM 3295 C CA . ILE B 1 120 ? -6.02 -47.438 -22.766 1 90.06 120 ILE B CA 1
ATOM 3296 C C . ILE B 1 120 ? -7.141 -47.375 -23.797 1 90.06 120 ILE B C 1
ATOM 3298 O O . ILE B 1 120 ? -8.148 -46.688 -23.594 1 90.06 120 ILE B O 1
ATOM 3302 N N . ASN B 1 121 ? -7.039 -48.094 -24.953 1 87.25 121 ASN B N 1
ATOM 3303 C CA . ASN B 1 121 ? -8.062 -48.25 -25.984 1 87.25 121 ASN B CA 1
ATOM 3304 C C . ASN B 1 121 ? -8.5 -46.906 -26.562 1 87.25 121 ASN B C 1
ATOM 3306 O O . ASN B 1 121 ? -9.688 -46.594 -26.547 1 87.25 121 ASN B O 1
ATOM 3310 N N . ILE B 1 122 ? -7.605 -46.188 -27.125 1 89.81 122 ILE B N 1
ATOM 3311 C CA . ILE B 1 122 ? -7.895 -44.906 -27.703 1 89.81 122 ILE B CA 1
ATOM 3312 C C . ILE B 1 122 ? -8.359 -45.062 -29.156 1 89.81 122 ILE B C 1
ATOM 3314 O O . ILE B 1 122 ? -7.719 -45.781 -29.938 1 89.81 122 ILE B O 1
ATOM 3318 N N . SER B 1 123 ? -9.508 -44.438 -29.359 1 86.94 123 SER B N 1
ATOM 3319 C CA . SER B 1 123 ? -10.016 -44.469 -30.719 1 86.94 123 SER B CA 1
ATOM 3320 C C . SER B 1 123 ? -9.117 -43.656 -31.672 1 86.94 123 SER B C 1
ATOM 3322 O O . SER B 1 123 ? -8.273 -42.875 -31.219 1 86.94 123 SER B O 1
ATOM 3324 N N . GLN B 1 124 ? -9.422 -43.906 -33 1 83.31 124 GLN B N 1
ATOM 3325 C CA . GLN B 1 124 ? -8.656 -43.156 -33.969 1 83.31 124 GLN B CA 1
ATOM 3326 C C . GLN B 1 124 ? -9.336 -41.812 -34.281 1 83.31 124 GLN B C 1
ATOM 3328 O O . GLN B 1 124 ? -10.547 -41.688 -34.125 1 83.31 124 GLN B O 1
ATOM 3333 N N . GLY B 1 125 ? -8.547 -40.812 -34.688 1 81.62 125 GLY B N 1
ATOM 3334 C CA . GLY B 1 125 ? -9.062 -39.531 -35.125 1 81.62 125 GLY B CA 1
ATOM 3335 C C . GLY B 1 125 ? -9.477 -38.625 -34 1 81.62 125 GLY B C 1
ATOM 3336 O O . GLY B 1 125 ? -8.852 -38.625 -32.938 1 81.62 125 GLY B O 1
ATOM 3337 N N . ILE B 1 126 ? -10.43 -37.812 -34.25 1 87.19 126 ILE B N 1
ATOM 3338 C CA . ILE B 1 126 ? -10.883 -36.75 -33.344 1 87.19 126 ILE B CA 1
ATOM 3339 C C . ILE B 1 126 ? -11.445 -37.375 -32.062 1 87.19 126 ILE B C 1
ATOM 3341 O O . ILE B 1 126 ? -11.297 -36.781 -30.984 1 87.19 126 ILE B O 1
ATOM 3345 N N . GLN B 1 127 ? -12.062 -38.438 -32.219 1 89.5 127 GLN B N 1
ATOM 3346 C CA . GLN B 1 127 ? -12.625 -39.094 -31.062 1 89.5 127 GLN B CA 1
ATOM 3347 C C . GLN B 1 127 ? -11.523 -39.5 -30.078 1 89.5 127 GLN B C 1
ATOM 3349 O O . GLN B 1 127 ? -11.695 -39.406 -28.875 1 89.5 127 GLN B O 1
ATOM 3354 N N . GLY B 1 128 ? -10.461 -40.031 -30.594 1 90.12 128 GLY B N 1
ATOM 3355 C CA . GLY B 1 128 ? -9.32 -40.375 -29.766 1 90.12 128 GLY B CA 1
ATOM 3356 C C . GLY B 1 128 ? -8.727 -39.188 -29.047 1 90.12 128 GLY B C 1
ATOM 3357 O O . GLY B 1 128 ? -8.367 -39.281 -27.859 1 90.12 128 GLY B O 1
ATOM 3358 N N . ASN B 1 129 ? -8.695 -38.062 -29.75 1 91.88 129 ASN B N 1
ATOM 3359 C CA . ASN B 1 129 ? -8.195 -36.844 -29.141 1 91.88 129 ASN B CA 1
ATOM 3360 C C . ASN B 1 129 ? -9.047 -36.438 -27.953 1 91.88 129 ASN B C 1
ATOM 3362 O O . ASN B 1 129 ? -8.516 -36.031 -26.906 1 91.88 129 ASN B O 1
ATOM 3366 N N . PHE B 1 130 ? -10.281 -36.5 -28.125 1 93.62 130 PHE B N 1
ATOM 3367 C CA . PHE B 1 130 ? -11.211 -36.156 -27.047 1 93.62 130 PHE B CA 1
ATOM 3368 C C . PHE B 1 130 ? -11.039 -37.094 -25.859 1 93.62 130 PHE B C 1
ATOM 3370 O O . PHE B 1 130 ? -11.102 -36.656 -24.703 1 93.62 130 PHE B O 1
ATOM 3377 N N . GLN B 1 131 ? -10.883 -38.406 -26.172 1 94.19 131 GLN B N 1
ATOM 3378 C CA . GLN B 1 131 ? -10.719 -39.375 -25.109 1 94.19 131 GLN B CA 1
ATOM 3379 C C . GLN B 1 131 ? -9.461 -39.125 -24.297 1 94.19 131 GLN B C 1
ATOM 3381 O O . GLN B 1 131 ? -9.484 -39.188 -23.062 1 94.19 131 GLN B O 1
ATOM 3386 N N . VAL B 1 132 ? -8.422 -38.812 -24.984 1 94.62 132 VAL B N 1
ATOM 3387 C CA . VAL B 1 132 ? -7.148 -38.531 -24.328 1 94.62 132 VAL B CA 1
ATOM 3388 C C . VAL B 1 132 ? -7.27 -37.281 -23.469 1 94.62 132 VAL B C 1
ATOM 3390 O O . VAL B 1 132 ? -6.879 -37.281 -22.297 1 94.62 132 VAL B O 1
ATOM 3393 N N . ASP B 1 133 ? -7.793 -36.219 -24.031 1 95.88 133 ASP B N 1
ATOM 3394 C CA . ASP B 1 133 ? -7.969 -34.969 -23.297 1 95.88 133 ASP B CA 1
ATOM 3395 C C . ASP B 1 133 ? -8.836 -35.156 -22.062 1 95.88 133 ASP B C 1
ATOM 3397 O O . ASP B 1 133 ? -8.492 -34.719 -20.969 1 95.88 133 ASP B O 1
ATOM 3401 N N . SER B 1 134 ? -9.914 -35.844 -22.266 1 95.44 134 SER B N 1
ATOM 3402 C CA . SER B 1 134 ? -10.828 -36.094 -21.156 1 95.44 134 SER B CA 1
ATOM 3403 C C . SER B 1 134 ? -10.156 -36.906 -20.047 1 95.44 134 SER B C 1
ATOM 3405 O O . SER B 1 134 ? -10.383 -36.656 -18.859 1 95.44 134 SER B O 1
ATOM 3407 N N . PHE B 1 135 ? -9.383 -37.875 -20.422 1 96 135 PHE B N 1
ATOM 3408 C CA . PHE B 1 135 ? -8.688 -38.75 -19.469 1 96 135 PHE B CA 1
ATOM 3409 C C . PHE B 1 135 ? -7.789 -37.906 -18.547 1 96 135 PHE B C 1
ATOM 3411 O O . PHE B 1 135 ? -7.879 -38 -17.328 1 96 135 PHE B O 1
ATOM 3418 N N . TYR B 1 136 ? -7.004 -37.062 -19.078 1 96.25 136 TYR B N 1
ATOM 3419 C CA . TYR B 1 136 ? -6.039 -36.312 -18.281 1 96.25 136 TYR B CA 1
ATOM 3420 C C . TYR B 1 136 ? -6.715 -35.156 -17.547 1 96.25 136 TYR B C 1
ATOM 3422 O O . TYR B 1 136 ? -6.414 -34.906 -16.375 1 96.25 136 TYR B O 1
ATOM 3430 N N . PHE B 1 137 ? -7.617 -34.469 -18.109 1 96 137 PHE B N 1
ATOM 3431 C CA . PHE B 1 137 ? -8.266 -33.312 -17.484 1 96 137 PHE B CA 1
ATOM 3432 C C . PHE B 1 137 ? -9.172 -33.75 -16.344 1 96 137 PHE B C 1
ATOM 3434 O O . PHE B 1 137 ? -9.383 -33 -15.391 1 96 137 PHE B O 1
ATOM 3441 N N . SER B 1 138 ? -9.703 -34.938 -16.469 1 95.38 138 SER B N 1
ATOM 3442 C CA . SER B 1 138 ? -10.555 -35.438 -15.391 1 95.38 138 SER B CA 1
ATOM 3443 C C . SER B 1 138 ? -9.758 -35.688 -14.109 1 95.38 138 SER B C 1
ATOM 3445 O O . SER B 1 138 ? -10.32 -35.719 -13.016 1 95.38 138 SER B O 1
ATOM 3447 N N . LYS B 1 139 ? -8.477 -35.844 -14.242 1 95.06 139 LYS B N 1
ATOM 3448 C CA . LYS B 1 139 ? -7.629 -36.156 -13.102 1 95.06 139 LYS B CA 1
ATOM 3449 C C . LYS B 1 139 ? -6.793 -34.969 -12.68 1 95.06 139 LYS B C 1
ATOM 3451 O O . LYS B 1 139 ? -6.133 -35 -11.641 1 95.06 139 LYS B O 1
ATOM 3456 N N . LEU B 1 140 ? -6.809 -33.938 -13.508 1 94.94 140 LEU B N 1
ATOM 3457 C CA . LEU B 1 140 ? -6.02 -32.75 -13.25 1 94.94 140 LEU B CA 1
ATOM 3458 C C . LEU B 1 140 ? -6.648 -31.906 -12.133 1 94.94 140 LEU B C 1
ATOM 3460 O O . LEU B 1 140 ? -7.801 -31.484 -12.242 1 94.94 140 LEU B O 1
ATOM 3464 N N . GLU B 1 141 ? -5.891 -31.719 -11.078 1 94.06 141 GLU B N 1
ATOM 3465 C CA . GLU B 1 141 ? -6.34 -30.812 -10.023 1 94.06 141 GLU B CA 1
ATOM 3466 C C . GLU B 1 141 ? -6.16 -29.359 -10.43 1 94.06 141 GLU B C 1
ATOM 3468 O O . GLU B 1 141 ? -5.031 -28.875 -10.586 1 94.06 141 GLU B O 1
ATOM 3473 N N . ARG B 1 142 ? -7.273 -28.703 -10.617 1 93.88 142 ARG B N 1
ATOM 3474 C CA . ARG B 1 142 ? -7.27 -27.297 -10.977 1 93.88 142 ARG B CA 1
ATOM 3475 C C . ARG B 1 142 ? -7.902 -26.453 -9.883 1 93.88 142 ARG B C 1
ATOM 3477 O O . ARG B 1 142 ? -9.125 -26.297 -9.828 1 93.88 142 ARG B O 1
ATOM 3484 N N . ILE B 1 143 ? -7.098 -25.875 -9.062 1 95.62 143 ILE B N 1
ATOM 3485 C CA . ILE B 1 143 ? -7.52 -25.016 -7.961 1 95.62 143 ILE B CA 1
ATOM 3486 C C . ILE B 1 143 ? -7.273 -23.547 -8.328 1 95.62 143 ILE B C 1
ATOM 3488 O O . ILE B 1 143 ? -6.191 -23.203 -8.797 1 95.62 143 ILE B O 1
ATOM 3492 N N . LYS B 1 144 ? -8.305 -22.734 -8.172 1 97 144 LYS B N 1
ATOM 3493 C CA . LYS B 1 144 ? -8.156 -21.312 -8.492 1 97 144 LYS B CA 1
ATOM 3494 C C . LYS B 1 144 ? -7.336 -20.594 -7.426 1 97 144 LYS B C 1
ATOM 3496 O O . LYS B 1 144 ? -7.734 -20.531 -6.262 1 97 144 LYS B O 1
ATOM 3501 N N . PRO B 1 145 ? -6.254 -20.031 -7.852 1 98 145 PRO B N 1
ATOM 3502 C CA . PRO B 1 145 ? -5.426 -19.344 -6.859 1 98 145 PRO B CA 1
ATOM 3503 C C . PRO B 1 145 ? -5.793 -17.859 -6.715 1 98 145 PRO B C 1
ATOM 3505 O O . PRO B 1 145 ? -6.188 -17.219 -7.695 1 98 145 PRO B O 1
ATOM 3508 N N . TYR B 1 146 ? -5.699 -17.328 -5.539 1 98.19 146 TYR B N 1
ATOM 3509 C CA . TYR B 1 146 ? -5.734 -15.914 -5.215 1 98.19 146 TYR B CA 1
ATOM 3510 C C . TYR B 1 146 ? -4.523 -15.516 -4.379 1 98.19 146 TYR B C 1
ATOM 3512 O O . TYR B 1 146 ? -4.039 -16.297 -3.561 1 98.19 146 TYR B O 1
ATOM 3520 N N . ILE B 1 147 ? -4.086 -14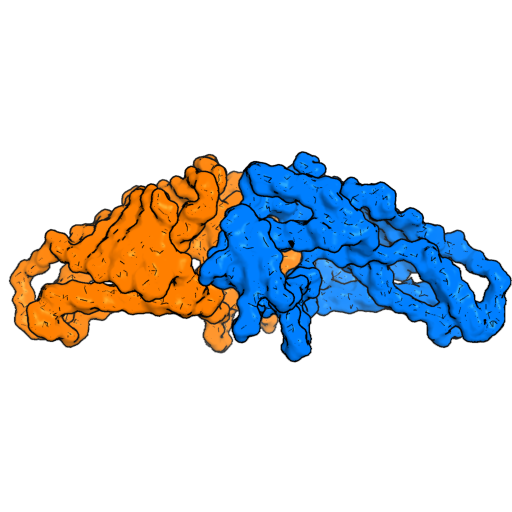.359 -4.637 1 97.94 147 ILE B N 1
ATOM 3521 C CA . ILE B 1 147 ? -2.965 -13.867 -3.842 1 97.94 147 ILE B CA 1
ATOM 3522 C C . ILE B 1 147 ? -3.334 -12.539 -3.186 1 97.94 147 ILE B C 1
ATOM 3524 O O . ILE B 1 147 ? -3.867 -11.648 -3.844 1 97.94 147 ILE B O 1
ATOM 3528 N N . ILE B 1 148 ? -3.137 -12.438 -1.906 1 98.31 148 ILE B N 1
ATOM 3529 C CA . ILE B 1 148 ? -3.318 -11.227 -1.11 1 98.31 148 ILE B CA 1
ATOM 3530 C C . ILE B 1 148 ? -1.967 -10.742 -0.599 1 98.31 148 ILE B C 1
ATOM 3532 O O . ILE B 1 148 ? -1.462 -11.234 0.412 1 98.31 148 ILE B O 1
ATOM 3536 N N . PRO B 1 149 ? -1.43 -9.82 -1.298 1 97.5 149 PRO B N 1
ATOM 3537 C CA . PRO B 1 149 ? -0.059 -9.414 -0.982 1 97.5 149 PRO B CA 1
ATOM 3538 C C . PRO B 1 149 ? 0.044 -8.664 0.346 1 97.5 149 PRO B C 1
ATOM 3540 O O . PRO B 1 149 ? -0.964 -8.18 0.866 1 97.5 149 PRO B O 1
ATOM 3543 N N . SER B 1 150 ? 1.248 -8.57 0.837 1 96.38 150 SER B N 1
ATOM 3544 C CA . SER B 1 150 ? 1.501 -7.883 2.096 1 96.38 150 SER B CA 1
ATOM 3545 C C . SER B 1 150 ? 1.22 -6.387 1.973 1 96.38 150 SER B C 1
ATOM 3547 O O . SER B 1 150 ? 0.855 -5.734 2.953 1 96.38 150 SER B O 1
ATOM 3549 N N . SER B 1 151 ? 1.318 -5.867 0.825 1 96.38 151 SER B N 1
ATOM 3550 C CA . SER B 1 151 ? 1.15 -4.441 0.556 1 96.38 151 SER B CA 1
ATOM 3551 C C . SER B 1 151 ? -0.308 -4.102 0.266 1 96.38 151 SER B C 1
ATOM 3553 O O . SER B 1 151 ? -0.605 -3.049 -0.298 1 96.38 151 SER B O 1
ATOM 3555 N N . ARG B 1 152 ? -1.185 -4.887 0.676 1 97.44 152 ARG B N 1
ATOM 3556 C CA . ARG B 1 152 ? -2.584 -4.824 0.266 1 97.44 152 ARG B CA 1
ATOM 3557 C C . ARG B 1 152 ? -3.213 -3.494 0.663 1 97.44 152 ARG B C 1
ATOM 3559 O O . ARG B 1 152 ? -4 -2.924 -0.094 1 97.44 152 ARG B O 1
ATOM 3566 N N . ALA B 1 153 ? -2.891 -2.955 1.792 1 96.94 153 ALA B N 1
ATOM 3567 C CA . ALA B 1 153 ? -3.514 -1.711 2.236 1 96.94 153 ALA B CA 1
ATOM 3568 C C . ALA B 1 153 ? -3.184 -0.562 1.287 1 96.94 153 ALA B C 1
ATOM 3570 O O . ALA B 1 153 ? -4.074 0.174 0.859 1 96.94 153 ALA B O 1
ATOM 3571 N N . GLY B 1 154 ? -1.945 -0.45 0.96 1 96.94 154 GLY B N 1
ATOM 3572 C CA . GLY B 1 154 ? -1.54 0.588 0.026 1 96.94 154 GLY B CA 1
ATOM 3573 C C . GLY B 1 154 ? -2.1 0.387 -1.37 1 96.94 154 GLY B C 1
ATOM 3574 O O . GLY B 1 154 ? -2.447 1.354 -2.051 1 96.94 154 GLY B O 1
ATOM 3575 N N . LEU B 1 155 ? -2.164 -0.805 -1.763 1 96.81 155 LEU B N 1
ATOM 3576 C CA . LEU B 1 155 ? -2.715 -1.106 -3.08 1 96.81 155 LEU B CA 1
ATOM 3577 C C . LEU B 1 155 ? -4.199 -0.754 -3.141 1 96.81 155 LEU B C 1
ATOM 3579 O O . LEU B 1 155 ? -4.672 -0.214 -4.145 1 96.81 155 LEU B O 1
ATOM 3583 N N . LEU B 1 156 ? -4.887 -1.051 -2.084 1 96.19 156 LEU B N 1
ATOM 3584 C CA . LEU B 1 156 ? -6.297 -0.678 -2.033 1 96.19 156 LEU B CA 1
ATOM 3585 C C . LEU B 1 156 ? -6.457 0.838 -2.025 1 96.19 156 LEU B C 1
ATOM 3587 O O . LEU B 1 156 ? -7.363 1.374 -2.67 1 96.19 156 LEU B O 1
ATOM 3591 N N . TYR B 1 157 ? -5.594 1.465 -1.313 1 94.62 157 TYR B N 1
ATOM 3592 C CA . TYR B 1 157 ? -5.586 2.924 -1.316 1 94.62 157 TYR B CA 1
ATOM 3593 C C . TYR B 1 157 ? -5.43 3.465 -2.732 1 94.62 157 TYR B C 1
ATOM 3595 O O . TYR B 1 157 ? -6.234 4.281 -3.184 1 94.62 157 TYR B O 1
ATOM 3603 N N . ALA B 1 158 ? -4.52 2.951 -3.418 1 93.94 158 ALA B N 1
ATOM 3604 C CA . ALA B 1 158 ? -4.113 3.48 -4.719 1 93.94 158 ALA B CA 1
ATOM 3605 C C . ALA B 1 158 ? -5.137 3.141 -5.797 1 93.94 158 ALA B C 1
ATOM 3607 O O . ALA B 1 158 ? -5.383 3.939 -6.699 1 93.94 158 ALA B O 1
ATOM 3608 N N . PHE B 1 159 ? -5.762 1.997 -5.609 1 92.62 159 PHE B N 1
ATOM 3609 C CA . PHE B 1 159 ? -6.543 1.497 -6.734 1 92.62 159 PHE B CA 1
ATOM 3610 C C . PHE B 1 159 ? -8 1.309 -6.34 1 92.62 159 PHE B C 1
ATOM 3612 O O . PHE B 1 159 ? -8.719 0.508 -6.945 1 92.62 159 PHE B O 1
ATOM 3619 N N . SER B 1 160 ? -8.445 2.002 -5.379 1 90.06 160 SER B N 1
ATOM 3620 C CA . SER B 1 160 ? -9.797 1.844 -4.848 1 90.06 160 SER B CA 1
ATOM 3621 C C . SER B 1 160 ? -10.844 2.062 -5.93 1 90.06 160 SER B C 1
ATOM 3623 O O . SER B 1 160 ? -11.906 1.442 -5.902 1 90.06 160 SER B O 1
ATOM 3625 N N . LYS B 1 161 ? -10.562 2.852 -6.883 1 86.62 161 LYS B N 1
ATOM 3626 C CA . LYS B 1 161 ? -11.516 3.197 -7.93 1 86.62 161 LYS B CA 1
ATOM 3627 C C . LYS B 1 161 ? -11.781 2.004 -8.844 1 86.62 161 LYS B C 1
ATOM 3629 O O . LYS B 1 161 ? -12.781 1.983 -9.57 1 86.62 161 LYS B O 1
ATOM 3634 N N . PHE B 1 162 ? -10.953 1.066 -8.797 1 88 162 PHE B N 1
ATOM 3635 C CA . PHE B 1 162 ? -11.055 -0.063 -9.711 1 88 162 PHE B CA 1
ATOM 3636 C C . PHE B 1 162 ? -11.719 -1.254 -9.031 1 88 162 PHE B C 1
ATOM 3638 O O . PHE B 1 162 ? -11.883 -2.311 -9.641 1 88 162 PHE B O 1
ATOM 3645 N N . LEU B 1 163 ? -12.125 -1.054 -7.836 1 90.94 163 LEU B N 1
ATOM 3646 C CA . LEU B 1 163 ? -12.688 -2.164 -7.078 1 90.94 163 LEU B CA 1
ATOM 3647 C C . LEU B 1 163 ? -14.148 -2.398 -7.449 1 90.94 163 LEU B C 1
ATOM 3649 O O . LEU B 1 163 ? -14.688 -3.479 -7.207 1 90.94 163 LEU B O 1
ATOM 3653 N N . VAL B 1 164 ? -14.75 -1.392 -7.953 1 86.44 164 VAL B N 1
ATOM 3654 C CA . VAL B 1 164 ? -16.188 -1.502 -8.195 1 86.44 164 VAL B CA 1
ATOM 3655 C C . VAL B 1 164 ? -16.422 -2.027 -9.609 1 86.44 164 VAL B C 1
ATOM 3657 O O . VAL B 1 164 ? -15.828 -1.537 -10.57 1 86.44 164 VAL B O 1
ATOM 3660 N N . TYR B 1 165 ? -17.281 -2.994 -9.672 1 79.38 165 TYR B N 1
ATOM 3661 C CA . TYR B 1 165 ? -17.672 -3.562 -10.953 1 79.38 165 TYR B CA 1
ATOM 3662 C C . TYR B 1 165 ? -18.344 -2.516 -11.836 1 79.38 165 TYR B C 1
ATOM 3664 O O . TYR B 1 165 ? -19.266 -1.82 -11.391 1 79.38 165 TYR B O 1
ATOM 3672 N N . GLN B 1 166 ? -17.719 -2.35 -13.008 1 73.06 166 GLN B N 1
ATOM 3673 C CA . GLN B 1 166 ? -18.328 -1.406 -13.945 1 73.06 166 GLN B CA 1
ATOM 3674 C C . GLN B 1 166 ? -18.969 -2.135 -15.117 1 73.06 166 GLN B C 1
ATOM 3676 O O . GLN B 1 166 ? -18.438 -3.141 -15.602 1 73.06 166 GLN B O 1
ATOM 3681 N N . TYR B 1 167 ? -20.188 -1.771 -15.305 1 62.78 167 TYR B N 1
ATOM 3682 C CA . TYR B 1 167 ? -20.891 -2.377 -16.422 1 62.78 167 TYR B CA 1
ATOM 3683 C C . TYR B 1 167 ? -20.234 -2.027 -17.75 1 62.78 167 TYR B C 1
ATOM 3685 O O . TYR B 1 167 ? -20.203 -2.852 -18.672 1 62.78 167 TYR B O 1
ATOM 3693 N N . GLU B 1 168 ? -19.875 -0.783 -17.859 1 60 168 GLU B N 1
ATOM 3694 C CA . GLU B 1 168 ? -19.203 -0.359 -19.078 1 60 168 GLU B CA 1
ATOM 3695 C C . GLU B 1 168 ? -17.703 -0.13 -18.844 1 60 168 GLU B C 1
ATOM 3697 O O . GLU B 1 168 ? -17.312 0.461 -17.828 1 60 168 GLU B O 1
ATOM 3702 N N . GLY B 1 169 ? -16.859 -0.764 -19.703 1 55.5 169 GLY B N 1
ATOM 3703 C CA . GLY B 1 169 ? -15.414 -0.572 -19.656 1 55.5 169 GLY B CA 1
ATOM 3704 C C . GLY B 1 169 ? -14.688 -1.727 -19 1 55.5 169 GLY B C 1
ATOM 3705 O O . GLY B 1 169 ? -15.305 -2.604 -18.391 1 55.5 169 GLY B O 1
ATOM 3706 N N . ALA B 1 170 ? -13.562 -1.896 -19.375 1 54.75 170 ALA B N 1
ATOM 3707 C CA . ALA B 1 170 ? -12.789 -3.025 -18.859 1 54.75 170 ALA B CA 1
ATOM 3708 C C . ALA B 1 170 ? -12.453 -2.842 -17.391 1 54.75 170 ALA B C 1
ATOM 3710 O O . ALA B 1 170 ? -11.875 -1.825 -17 1 54.75 170 ALA B O 1
ATOM 3711 N N . PRO B 1 171 ? -13.062 -3.68 -16.469 1 65.38 171 PRO B N 1
ATOM 3712 C CA . PRO B 1 171 ? -12.781 -3.588 -15.031 1 65.38 171 PRO B CA 1
ATOM 3713 C C . PRO B 1 171 ? -11.352 -3.996 -14.68 1 65.38 171 PRO B C 1
ATOM 3715 O O . PRO B 1 171 ? -10.711 -4.734 -15.438 1 65.38 171 PRO B O 1
ATOM 3718 N N . GLY B 1 172 ? -10.664 -3.213 -13.844 1 81.88 172 GLY B N 1
ATOM 3719 C CA . GLY B 1 172 ? -9.43 -3.668 -13.227 1 81.88 172 GLY B CA 1
ATOM 3720 C C . GLY B 1 172 ? -8.219 -2.85 -13.633 1 81.88 172 GLY B C 1
ATOM 3721 O O . GLY B 1 172 ? -8.352 -1.848 -14.344 1 81.88 172 GLY B O 1
ATOM 3722 N N . ILE B 1 173 ? -7.18 -3.135 -13.125 1 89.75 173 ILE B N 1
ATOM 3723 C CA . ILE B 1 173 ? -5.938 -2.443 -13.445 1 89.75 173 ILE B CA 1
ATOM 3724 C C . ILE B 1 173 ? -5.105 -3.301 -14.398 1 89.75 173 ILE B C 1
ATOM 3726 O O . ILE B 1 173 ? -5.312 -4.512 -14.492 1 89.75 173 ILE B O 1
ATOM 3730 N N . PRO B 1 174 ? -4.289 -2.666 -15.195 1 89.81 174 PRO B N 1
ATOM 3731 C CA . PRO B 1 174 ? -3.49 -3.398 -16.172 1 89.81 174 PRO B CA 1
ATOM 3732 C C . PRO B 1 174 ? -2.682 -4.535 -15.555 1 89.81 174 PRO B C 1
ATOM 3734 O O . PRO B 1 174 ? -2.141 -4.383 -14.461 1 89.81 174 PRO B O 1
ATOM 3737 N N . LYS B 1 175 ? -2.484 -5.566 -16.344 1 90.69 175 LYS B N 1
ATOM 3738 C CA . LYS B 1 175 ? -1.752 -6.754 -15.906 1 90.69 175 LYS B CA 1
ATOM 3739 C C . LYS B 1 175 ? -0.272 -6.441 -15.703 1 90.69 175 LYS B C 1
ATOM 3741 O O . LYS B 1 175 ? 0.438 -7.184 -15.023 1 90.69 175 LYS B O 1
ATOM 3746 N N . ALA B 1 176 ? 0.138 -5.371 -16.25 1 89.19 176 ALA B N 1
ATOM 3747 C CA . ALA B 1 176 ? 1.536 -4.961 -16.156 1 89.19 176 ALA B CA 1
ATOM 3748 C C . ALA B 1 176 ? 1.915 -4.629 -14.711 1 89.19 176 ALA B C 1
ATOM 3750 O O . ALA B 1 176 ? 3.1 -4.555 -14.375 1 89.19 176 ALA B O 1
ATOM 3751 N N . PHE B 1 177 ? 0.885 -4.555 -13.844 1 90.31 177 PHE B N 1
ATOM 3752 C CA . PHE B 1 177 ? 1.143 -4.27 -12.438 1 90.31 177 PHE B CA 1
ATOM 3753 C C . PHE B 1 177 ? 1.407 -5.555 -11.656 1 90.31 177 PHE B C 1
ATOM 3755 O O . PHE B 1 177 ? 1.517 -5.531 -10.43 1 90.31 177 PHE B O 1
ATOM 3762 N N . GLY B 1 178 ? 1.459 -6.641 -12.344 1 91.44 178 GLY B N 1
ATOM 3763 C CA . GLY B 1 178 ? 1.868 -7.902 -11.742 1 91.44 178 GLY B CA 1
ATOM 3764 C C . GLY B 1 178 ? 0.941 -8.367 -10.633 1 91.44 178 GLY B C 1
ATOM 3765 O O . GLY B 1 178 ? -0.274 -8.445 -10.828 1 91.44 178 GLY B O 1
ATOM 3766 N N . ILE B 1 179 ? 1.478 -8.562 -9.523 1 93.56 179 ILE B N 1
ATOM 3767 C CA . ILE B 1 179 ? 0.769 -9.117 -8.375 1 93.56 179 ILE B CA 1
ATOM 3768 C C . ILE B 1 179 ? -0.321 -8.148 -7.926 1 93.56 179 ILE B C 1
ATOM 3770 O O . ILE B 1 179 ? -1.402 -8.57 -7.508 1 93.56 179 ILE B O 1
ATOM 3774 N N . ALA B 1 180 ? -0.049 -6.906 -8.047 1 94.69 180 ALA B N 1
ATOM 3775 C CA . ALA B 1 180 ? -1.07 -5.926 -7.695 1 94.69 180 ALA B CA 1
ATOM 3776 C C . ALA B 1 180 ? -2.314 -6.09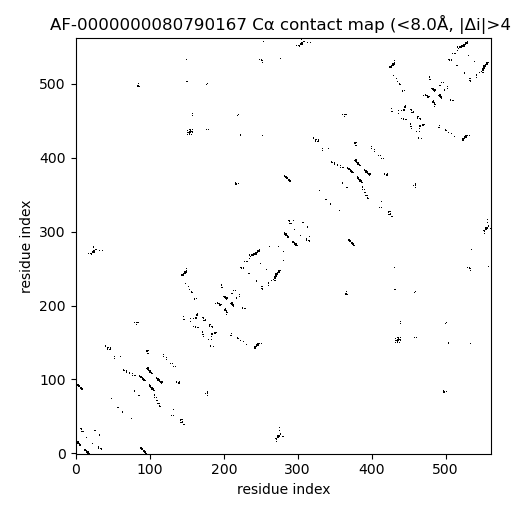 -8.562 1 94.69 180 ALA B C 1
ATOM 3778 O O . ALA B 1 180 ? -3.441 -6.012 -8.062 1 94.69 180 ALA B O 1
ATOM 3779 N N . ALA B 1 181 ? -2.078 -6.301 -9.812 1 94.06 181 ALA B N 1
ATOM 3780 C CA . ALA B 1 181 ? -3.203 -6.488 -10.727 1 94.06 181 ALA B CA 1
ATOM 3781 C C . ALA B 1 181 ? -3.975 -7.762 -10.391 1 94.06 181 ALA B C 1
ATOM 3783 O O . ALA B 1 181 ? -5.207 -7.766 -10.406 1 94.06 181 ALA B O 1
ATOM 3784 N N . GLU B 1 182 ? -3.221 -8.805 -10.109 1 94.88 182 GLU B N 1
ATOM 3785 C CA . GLU B 1 182 ? -3.861 -10.062 -9.734 1 94.88 182 GLU B CA 1
ATOM 3786 C C . GLU B 1 182 ? -4.738 -9.891 -8.492 1 94.88 182 GLU B C 1
ATOM 3788 O O . GLU B 1 182 ? -5.852 -10.414 -8.438 1 94.88 182 GLU B O 1
ATOM 3793 N N . PHE B 1 183 ? -4.285 -9.156 -7.562 1 96.62 183 PHE B N 1
ATOM 3794 C CA . PHE B 1 183 ? -4.969 -8.898 -6.301 1 96.62 183 PHE B CA 1
ATOM 3795 C C . PHE B 1 183 ? -6.176 -7.996 -6.516 1 96.62 183 PHE B C 1
ATOM 3797 O O . PHE B 1 183 ? -7.312 -8.383 -6.223 1 96.62 183 PHE B O 1
ATOM 3804 N N . ILE B 1 184 ? -5.961 -6.852 -7.102 1 96.12 184 ILE B N 1
ATOM 3805 C CA . ILE B 1 184 ? -6.988 -5.824 -7.25 1 96.12 184 ILE B CA 1
ATOM 3806 C C . ILE B 1 184 ? -8.102 -6.34 -8.156 1 96.12 184 ILE B C 1
ATOM 3808 O O . ILE B 1 184 ? -9.289 -6.184 -7.852 1 96.12 184 ILE B O 1
ATOM 3812 N N . ASN B 1 185 ? -7.734 -6.988 -9.219 1 94.25 185 ASN B N 1
ATOM 3813 C CA . ASN B 1 185 ? -8.719 -7.434 -10.195 1 94.25 185 ASN B CA 1
ATOM 3814 C C . ASN B 1 185 ? -9.539 -8.609 -9.68 1 94.25 185 ASN B C 1
ATOM 3816 O O . ASN B 1 185 ? -10.586 -8.938 -10.234 1 94.25 185 ASN B O 1
ATOM 3820 N N . SER B 1 186 ? -9.055 -9.242 -8.68 1 93.88 186 SER B N 1
ATOM 3821 C CA . SER B 1 186 ? -9.781 -10.359 -8.094 1 93.88 186 SER B CA 1
ATOM 3822 C C . SER B 1 186 ? -10.734 -9.891 -7 1 93.88 186 SER B C 1
ATOM 3824 O O . SER B 1 186 ? -11.586 -10.656 -6.539 1 93.88 186 SER B O 1
ATOM 3826 N N . MET B 1 187 ? -10.539 -8.688 -6.52 1 92.44 187 MET B N 1
ATOM 3827 C CA . MET B 1 187 ? -11.367 -8.133 -5.453 1 92.44 187 MET B CA 1
ATOM 3828 C C . MET B 1 187 ? -12.461 -7.238 -6.023 1 92.44 187 MET B C 1
ATOM 3830 O O . MET B 1 187 ? -12.477 -6.031 -5.781 1 92.44 187 MET B O 1
ATOM 3834 N N . LEU B 1 188 ? -13.398 -7.738 -6.66 1 87.81 188 LEU B N 1
ATOM 3835 C CA . LEU B 1 188 ? -14.445 -6.93 -7.27 1 87.81 188 LEU B CA 1
ATOM 3836 C C . LEU B 1 188 ? -15.664 -6.836 -6.352 1 87.81 188 LEU B C 1
ATOM 3838 O O . LEU B 1 188 ? -16.141 -7.855 -5.844 1 87.81 188 LEU B O 1
ATOM 3842 N N . LEU B 1 189 ? -16 -5.621 -6.168 1 91.12 189 LEU B N 1
ATOM 3843 C CA . LEU B 1 189 ? -17.172 -5.355 -5.336 1 91.12 189 LEU B CA 1
ATOM 3844 C C . LEU B 1 189 ? -18.406 -5.074 -6.195 1 91.12 189 LEU B C 1
ATOM 3846 O O . LEU B 1 189 ? -18.359 -4.199 -7.066 1 91.12 189 LEU B O 1
ATOM 3850 N N . PRO B 1 190 ? -19.422 -5.773 -6.031 1 87.75 190 PRO B N 1
ATOM 3851 C CA . PRO B 1 190 ? -20.641 -5.527 -6.816 1 87.75 190 PRO B CA 1
ATOM 3852 C C . PRO B 1 190 ? -21.328 -4.211 -6.441 1 87.75 190 PRO B C 1
ATOM 3854 O O . PRO B 1 190 ? -21.062 -3.658 -5.371 1 87.75 190 PRO B O 1
ATOM 3857 N N . GLN B 1 191 ? -22.188 -3.848 -7.355 1 86.94 191 GLN B N 1
ATOM 3858 C CA . GLN B 1 191 ? -23.047 -2.709 -7.031 1 86.94 191 GLN B CA 1
ATOM 3859 C C . GLN B 1 191 ? -23.938 -3.016 -5.836 1 86.94 191 GLN B C 1
ATOM 3861 O O . GLN B 1 191 ? -24.453 -4.129 -5.711 1 86.94 191 GLN B O 1
ATOM 3866 N N . GLY B 1 192 ? -24.109 -2.043 -4.953 1 88.5 192 GLY B N 1
ATOM 3867 C CA . GLY B 1 192 ? -24.938 -2.248 -3.77 1 88.5 192 GLY B CA 1
ATOM 3868 C C . GLY B 1 192 ? -24.188 -2.922 -2.635 1 88.5 192 GLY B C 1
ATOM 3869 O O . GLY B 1 192 ? -24.75 -3.17 -1.569 1 88.5 192 GLY B O 1
ATOM 3870 N N . PHE B 1 193 ? -22.938 -3.176 -2.867 1 92.81 193 PHE B N 1
ATOM 3871 C CA . PHE B 1 193 ? -22.109 -3.811 -1.847 1 92.81 193 PHE B CA 1
ATOM 3872 C C . PHE B 1 193 ? -22.141 -3.008 -0.551 1 92.81 193 PHE B C 1
ATOM 3874 O O . PHE B 1 193 ? -22.031 -1.779 -0.574 1 92.81 193 PHE B O 1
ATOM 3881 N N . THR B 1 194 ? -22.359 -3.729 0.554 1 95 194 THR B N 1
ATOM 3882 C CA . THR B 1 194 ? -22.25 -3.162 1.894 1 95 194 THR B CA 1
ATOM 3883 C C . THR B 1 194 ? -21.656 -4.18 2.863 1 95 194 THR B C 1
ATOM 3885 O O . THR B 1 194 ? -21.922 -5.379 2.754 1 95 194 THR B O 1
ATOM 3888 N N . ASP B 1 195 ? -20.797 -3.705 3.754 1 95.06 195 ASP B N 1
ATOM 3889 C CA . ASP B 1 195 ? -20.172 -4.527 4.789 1 95.06 195 ASP B CA 1
ATOM 3890 C C . ASP B 1 195 ? -19.766 -3.68 5.992 1 95.06 195 ASP B C 1
ATOM 3892 O O . ASP B 1 195 ? -19.938 -2.459 5.988 1 95.06 195 ASP B O 1
ATOM 3896 N N . GLU B 1 196 ? -19.359 -4.363 7.023 1 96 196 GLU B N 1
ATOM 3897 C CA . GLU B 1 196 ? -18.938 -3.662 8.227 1 96 196 GLU B CA 1
ATOM 3898 C C . GLU B 1 196 ? -17.609 -4.207 8.742 1 96 196 GLU B C 1
ATOM 3900 O O . GLU B 1 196 ? -17.422 -5.422 8.852 1 96 196 GLU B O 1
ATOM 3905 N N . ILE B 1 197 ? -16.688 -3.305 8.953 1 93.38 197 ILE B N 1
ATOM 3906 C CA . ILE B 1 197 ? -15.375 -3.633 9.5 1 93.38 197 ILE B CA 1
ATOM 3907 C C . ILE B 1 197 ? -15.055 -2.699 10.664 1 93.38 197 ILE B C 1
ATOM 3909 O O . ILE B 1 197 ? -15.031 -1.478 10.5 1 93.38 197 ILE B O 1
ATOM 3913 N N . ASN B 1 198 ? -14.711 -3.201 11.836 1 91.06 198 ASN B N 1
ATOM 3914 C CA . ASN B 1 198 ? -14.344 -2.406 13 1 91.06 198 ASN B CA 1
ATOM 3915 C C . ASN B 1 198 ? -15.352 -1.286 13.25 1 91.06 198 ASN B C 1
ATOM 3917 O O . ASN B 1 198 ? -14.969 -0.131 13.445 1 91.06 198 ASN B O 1
ATOM 3921 N N . ASN B 1 199 ? -16.578 -1.617 13.039 1 90.38 199 ASN B N 1
ATOM 3922 C CA . ASN B 1 199 ? -17.703 -0.721 13.297 1 90.38 199 ASN B CA 1
ATOM 3923 C C . ASN B 1 199 ? -17.781 0.388 12.258 1 90.38 199 ASN B C 1
ATOM 3925 O O . ASN B 1 199 ? -18.453 1.404 12.477 1 90.38 199 ASN B O 1
ATOM 3929 N N . HIS B 1 200 ? -17.062 0.239 11.203 1 94.75 200 HIS B N 1
ATOM 3930 C CA . HIS B 1 200 ? -17.188 1.142 10.062 1 94.75 200 HIS B CA 1
ATOM 3931 C C . HIS B 1 200 ? -18.016 0.509 8.953 1 94.75 200 HIS B C 1
ATOM 3933 O O . HIS B 1 200 ? -17.797 -0.651 8.594 1 94.75 200 HIS B O 1
ATOM 3939 N N . LYS B 1 201 ? -18.875 1.306 8.453 1 96.69 201 LYS B N 1
ATOM 3940 C CA . LYS B 1 201 ? -19.641 0.841 7.301 1 96.69 201 LYS B CA 1
ATOM 3941 C C . LYS B 1 201 ? -18.844 1.028 6.008 1 96.69 201 LYS B C 1
ATOM 3943 O O . LYS B 1 201 ? -18.359 2.127 5.723 1 96.69 201 LYS B O 1
ATOM 3948 N N . ILE B 1 202 ? -18.719 -0.014 5.301 1 96.69 202 ILE B N 1
ATOM 3949 C CA . ILE B 1 202 ? -18.109 0.029 3.975 1 96.69 202 ILE B CA 1
ATOM 3950 C C . ILE B 1 202 ? -19.188 -0.162 2.908 1 96.69 202 ILE B C 1
ATOM 3952 O O . ILE B 1 202 ? -19.969 -1.107 2.975 1 96.69 202 ILE B O 1
ATOM 3956 N N . TRP B 1 203 ? -19.172 0.747 1.947 1 96.31 203 TRP B N 1
ATOM 3957 C CA . TRP B 1 203 ? -20.266 0.646 0.977 1 96.31 203 TRP B CA 1
ATOM 3958 C C . TRP B 1 203 ? -19.875 1.299 -0.345 1 96.31 203 TRP B C 1
ATOM 3960 O O . TRP B 1 203 ? -19 2.164 -0.383 1 96.31 203 TRP B O 1
ATOM 3970 N N . VAL B 1 204 ? -20.484 0.829 -1.415 1 93.94 204 VAL B N 1
ATOM 3971 C CA . VAL B 1 204 ? -20.266 1.376 -2.75 1 93.94 204 VAL B CA 1
ATOM 3972 C C . VAL B 1 204 ? -21.328 2.43 -3.057 1 93.94 204 VAL B C 1
ATOM 3974 O O . VAL B 1 204 ? -22.531 2.158 -2.961 1 93.94 204 VAL B O 1
ATOM 3977 N N . ASN B 1 205 ? -20.828 3.602 -3.338 1 91.31 205 ASN B N 1
ATOM 3978 C CA . ASN B 1 205 ? -21.75 4.645 -3.777 1 91.31 205 ASN B CA 1
ATOM 3979 C C . ASN B 1 205 ? -22.172 4.441 -5.23 1 91.31 205 ASN B C 1
ATOM 3981 O O . ASN B 1 205 ? -21.344 4.52 -6.137 1 91.31 205 ASN B O 1
ATOM 3985 N N . GLN B 1 206 ? -23.422 4.375 -5.492 1 87.06 206 GLN B N 1
ATOM 3986 C CA . GLN B 1 206 ? -23.953 4.035 -6.805 1 87.06 206 GLN B CA 1
ATOM 3987 C C . GLN B 1 206 ? -23.859 5.219 -7.766 1 87.06 206 GLN B C 1
ATOM 3989 O O . GLN B 1 206 ? -23.828 5.035 -8.984 1 87.06 206 GLN B O 1
ATOM 3994 N N . GLU B 1 207 ? -23.734 6.355 -7.223 1 87 207 GLU B N 1
ATOM 3995 C CA . GLU B 1 207 ? -23.719 7.559 -8.055 1 87 207 GLU B CA 1
ATOM 3996 C C . GLU B 1 207 ? -22.328 7.789 -8.656 1 87 207 GLU B C 1
ATOM 3998 O O . GLU B 1 207 ? -22.219 8.102 -9.844 1 87 207 GLU B O 1
ATOM 4003 N N . ASN B 1 208 ? -21.328 7.547 -7.855 1 86.88 208 ASN B N 1
ATOM 4004 C CA . ASN B 1 208 ? -20 7.887 -8.359 1 86.88 208 ASN B CA 1
ATOM 4005 C C . ASN B 1 208 ? -19.109 6.652 -8.453 1 86.88 208 ASN B C 1
ATOM 4007 O O . ASN B 1 208 ? -17.969 6.738 -8.93 1 86.88 208 ASN B O 1
ATOM 4011 N N . ASN B 1 209 ? -19.531 5.523 -8.023 1 86.12 209 ASN B N 1
ATOM 4012 C CA . ASN B 1 209 ? -18.859 4.227 -8.109 1 86.12 209 ASN B CA 1
ATOM 4013 C C . ASN B 1 209 ? -17.594 4.191 -7.27 1 86.12 209 ASN B C 1
ATOM 4015 O O . ASN B 1 209 ? -16.609 3.555 -7.652 1 86.12 209 ASN B O 1
ATOM 4019 N N . TYR B 1 210 ? -17.625 4.977 -6.156 1 89.56 210 TYR B N 1
ATOM 4020 C CA . TYR B 1 210 ? -16.531 4.91 -5.191 1 89.56 210 TYR B CA 1
ATOM 4021 C C . TYR B 1 210 ? -16.922 4.055 -3.988 1 89.56 210 TYR B C 1
ATOM 4023 O O . TYR B 1 210 ? -18.109 3.906 -3.682 1 89.56 210 TYR B O 1
ATOM 4031 N N . VAL B 1 211 ? -15.953 3.523 -3.477 1 93.62 211 VAL B N 1
ATOM 4032 C CA . VAL B 1 211 ? -16.156 2.799 -2.225 1 93.62 211 VAL B CA 1
ATOM 4033 C C . VAL B 1 211 ? -15.93 3.74 -1.042 1 93.62 211 VAL B C 1
ATOM 4035 O O . VAL B 1 211 ? -14.969 4.516 -1.029 1 93.62 211 VAL B O 1
ATOM 4038 N N . TYR B 1 212 ? -16.812 3.684 -0.101 1 94.12 212 TYR B N 1
ATOM 4039 C CA . TYR B 1 212 ? -16.766 4.574 1.052 1 94.12 212 TYR B CA 1
ATOM 4040 C C . TYR B 1 212 ? -16.578 3.787 2.344 1 94.12 212 TYR B C 1
ATOM 4042 O O . TYR B 1 212 ? -17.047 2.648 2.451 1 94.12 212 TYR B O 1
ATOM 4050 N N . VAL B 1 213 ? -15.875 4.309 3.213 1 94.12 213 VAL B N 1
ATOM 4051 C CA . VAL B 1 213 ? -15.867 3.939 4.625 1 94.12 213 VAL B CA 1
ATOM 4052 C C . VAL B 1 213 ? -16.547 5.031 5.449 1 94.12 213 VAL B C 1
ATOM 4054 O O . VAL B 1 213 ? -15.984 6.109 5.652 1 94.12 213 VAL B O 1
ATOM 4057 N N . ASP B 1 214 ? -17.719 4.68 5.875 1 91.69 214 ASP B N 1
ATOM 4058 C CA . ASP B 1 214 ? -18.594 5.691 6.473 1 91.69 214 ASP B CA 1
ATOM 4059 C C . ASP B 1 214 ? -18.797 6.867 5.523 1 91.69 214 ASP B C 1
ATOM 4061 O O . ASP B 1 214 ? -19.344 6.707 4.438 1 91.69 214 ASP B O 1
ATOM 4065 N N . ASP B 1 215 ? -18.172 8.055 5.902 1 85.62 215 ASP B N 1
ATOM 4066 C CA . ASP B 1 215 ? -18.422 9.242 5.086 1 85.62 215 ASP B CA 1
ATOM 4067 C C . ASP B 1 215 ? -17.203 9.562 4.219 1 85.62 215 ASP B C 1
ATOM 4069 O O . ASP B 1 215 ? -17.234 10.5 3.412 1 85.62 215 ASP B O 1
ATOM 4073 N N . ASN B 1 216 ? -16.234 8.773 4.352 1 88.12 216 ASN B N 1
ATOM 4074 C CA . ASN B 1 216 ? -14.992 9.047 3.631 1 88.12 216 ASN B CA 1
ATOM 4075 C C . ASN B 1 216 ? -14.758 8.039 2.508 1 88.12 216 ASN B C 1
ATOM 4077 O O . ASN B 1 216 ? -15.156 6.879 2.617 1 88.12 216 ASN B O 1
ATOM 4081 N N . ILE B 1 217 ? -14.141 8.562 1.532 1 90.12 217 ILE B N 1
ATOM 4082 C CA . ILE B 1 217 ? -13.734 7.645 0.47 1 90.12 217 ILE B CA 1
ATOM 4083 C C . ILE B 1 217 ? -12.734 6.629 1.015 1 90.12 217 ILE B C 1
ATOM 4085 O O . ILE B 1 217 ? -11.922 6.953 1.89 1 90.12 217 ILE B O 1
ATOM 4089 N N . LEU B 1 218 ? -12.703 5.473 0.496 1 92.75 218 LEU B N 1
ATOM 4090 C CA . LEU B 1 218 ? -11.945 4.328 0.99 1 92.75 218 LEU B CA 1
ATOM 4091 C C . LEU B 1 218 ? -10.461 4.664 1.104 1 92.75 218 LEU B C 1
ATOM 4093 O O . LEU B 1 218 ? -9.781 4.203 2.025 1 92.75 218 LEU B O 1
ATOM 4097 N N . TYR B 1 219 ? -9.953 5.453 0.22 1 87.25 219 TYR B N 1
ATOM 4098 C CA . TYR B 1 219 ? -8.508 5.668 0.233 1 87.25 219 TYR B CA 1
ATOM 4099 C C . TYR B 1 219 ? -8.109 6.594 1.375 1 87.25 219 TYR B C 1
ATOM 4101 O O . TYR B 1 219 ? -6.918 6.816 1.614 1 87.25 219 TYR B O 1
ATOM 4109 N N . ASN B 1 220 ? -9 7.09 2.17 1 86.44 220 ASN B N 1
ATOM 4110 C CA . ASN B 1 220 ? -8.703 7.879 3.361 1 86.44 220 ASN B CA 1
ATOM 4111 C C . ASN B 1 220 ? -8.789 7.031 4.629 1 86.44 220 ASN B C 1
ATOM 4113 O O . ASN B 1 220 ? -8.484 7.508 5.723 1 86.44 220 ASN B O 1
ATOM 4117 N N . ALA B 1 221 ? -9.141 5.809 4.395 1 92.06 221 ALA B N 1
ATOM 4118 C CA . ALA B 1 221 ? -9.273 4.918 5.547 1 92.06 221 ALA B CA 1
ATOM 4119 C C . ALA B 1 221 ? -7.902 4.539 6.102 1 92.06 221 ALA B C 1
ATOM 4121 O O . ALA B 1 221 ? -6.883 4.68 5.418 1 92.06 221 ALA B O 1
ATOM 4122 N N . THR B 1 222 ? -7.93 4.098 7.305 1 93 222 THR B N 1
ATOM 4123 C CA . THR B 1 222 ? -6.699 3.639 7.941 1 93 222 THR B CA 1
ATOM 4124 C C . THR B 1 222 ? -6.266 2.289 7.375 1 93 222 THR B C 1
ATOM 4126 O O . THR B 1 222 ? -7.082 1.558 6.809 1 93 222 THR B O 1
ATOM 4129 N N . SER B 1 223 ? -5.031 2.02 7.555 1 94.69 223 SER B N 1
ATOM 4130 C CA . SER B 1 223 ? -4.449 0.839 6.922 1 94.69 223 SER B CA 1
ATOM 4131 C C . SER B 1 223 ? -5.039 -0.444 7.5 1 94.69 223 SER B C 1
ATOM 4133 O O . SER B 1 223 ? -5.141 -1.455 6.801 1 94.69 223 SER B O 1
ATOM 4135 N N . ASP B 1 224 ? -5.359 -0.441 8.789 1 94.69 224 ASP B N 1
ATOM 4136 C CA . ASP B 1 224 ? -5.961 -1.631 9.375 1 94.69 224 ASP B CA 1
ATOM 4137 C C . ASP B 1 224 ? -7.312 -1.938 8.742 1 94.69 224 ASP B C 1
ATOM 4139 O O . ASP B 1 224 ? -7.605 -3.092 8.414 1 94.69 224 ASP B O 1
ATOM 4143 N N . VAL B 1 225 ? -8.102 -0.906 8.477 1 95.56 225 VAL B N 1
ATOM 4144 C CA . VAL B 1 225 ? -9.406 -1.083 7.848 1 95.56 225 VAL B CA 1
ATOM 4145 C C . VAL B 1 225 ? -9.234 -1.626 6.43 1 95.56 225 VAL B C 1
ATOM 4147 O O . VAL B 1 225 ? -9.93 -2.562 6.027 1 95.56 225 VAL B O 1
ATOM 4150 N N . LEU B 1 226 ? -8.32 -1.068 5.73 1 96.56 226 LEU B N 1
ATOM 4151 C CA . LEU B 1 226 ? -8.062 -1.504 4.359 1 96.56 226 LEU B CA 1
ATOM 4152 C C . LEU B 1 226 ? -7.586 -2.953 4.332 1 96.56 226 LEU B C 1
ATOM 4154 O O . LEU B 1 226 ? -8.047 -3.744 3.506 1 96.56 226 LEU B O 1
ATOM 4158 N N . SER B 1 227 ? -6.691 -3.279 5.195 1 97 227 SER B N 1
ATOM 4159 C CA . SER B 1 227 ? -6.176 -4.641 5.277 1 97 227 SER B CA 1
ATOM 4160 C C . SER B 1 227 ? -7.285 -5.629 5.633 1 97 227 SER B C 1
ATOM 4162 O O . SER B 1 227 ? -7.422 -6.672 4.988 1 97 227 SER B O 1
ATOM 4164 N N . LEU B 1 228 ? -8.086 -5.27 6.57 1 97.44 228 LEU B N 1
ATOM 4165 C CA . LEU B 1 228 ? -9.156 -6.145 7.035 1 97.44 228 LEU B CA 1
ATOM 4166 C C . LEU B 1 228 ? -10.211 -6.332 5.957 1 97.44 228 LEU B C 1
ATOM 4168 O O . LEU B 1 228 ? -10.773 -7.422 5.809 1 97.44 228 LEU B O 1
ATOM 4172 N N . LEU B 1 229 ? -10.5 -5.316 5.254 1 96.88 229 LEU B N 1
ATOM 4173 C CA . LEU B 1 229 ? -11.484 -5.41 4.184 1 96.88 229 LEU B CA 1
ATOM 4174 C C . LEU B 1 229 ? -11.094 -6.484 3.176 1 96.88 229 LEU B C 1
ATOM 4176 O O . LEU B 1 229 ? -11.914 -7.332 2.814 1 96.88 229 LEU B O 1
ATOM 4180 N N . SER B 1 230 ? -9.859 -6.418 2.727 1 97 230 SER B N 1
ATOM 4181 C CA . SER B 1 230 ? -9.367 -7.387 1.751 1 97 230 SER B CA 1
ATOM 4182 C C . SER B 1 230 ? -9.406 -8.805 2.312 1 97 230 SER B C 1
ATOM 4184 O O . SER B 1 230 ? -9.922 -9.719 1.662 1 97 230 SER B O 1
ATOM 4186 N N . LEU B 1 231 ? -8.875 -8.969 3.502 1 98.25 231 LEU B N 1
ATOM 4187 C CA . LEU B 1 231 ? -8.82 -10.289 4.121 1 98.25 231 LEU B CA 1
ATOM 4188 C C . LEU B 1 231 ? -10.227 -10.852 4.328 1 98.25 231 LEU B C 1
ATOM 4190 O O . LEU B 1 231 ? -10.492 -12.008 3.994 1 98.25 231 LEU B O 1
ATOM 4194 N N . LYS B 1 232 ? -11.094 -10.062 4.809 1 97.75 232 LYS B N 1
ATOM 4195 C CA . LYS B 1 232 ? -12.461 -10.5 5.062 1 97.75 232 LYS B CA 1
ATOM 4196 C C . LYS B 1 232 ? -13.141 -10.953 3.775 1 97.75 232 LYS B C 1
ATOM 4198 O O . LYS B 1 232 ? -13.742 -12.031 3.732 1 97.75 232 LYS B O 1
ATOM 4203 N N . LEU B 1 233 ? -13.031 -10.156 2.777 1 96.5 233 LEU B N 1
ATOM 4204 C CA . LEU B 1 233 ? -13.688 -10.445 1.51 1 96.5 233 LEU B CA 1
ATOM 4205 C C . LEU B 1 233 ? -13.258 -11.805 0.974 1 96.5 233 LEU B C 1
ATOM 4207 O O . LEU B 1 233 ? -14.094 -12.625 0.598 1 96.5 233 LEU B O 1
ATOM 4211 N N . PHE B 1 234 ? -11.977 -12.086 0.932 1 97.69 234 PHE B N 1
ATOM 4212 C CA . PHE B 1 234 ? -11.461 -13.32 0.354 1 97.69 234 PHE B CA 1
ATOM 4213 C C . PHE B 1 234 ? -11.734 -14.5 1.272 1 97.69 234 PHE B C 1
ATOM 4215 O O . PHE B 1 234 ? -12.086 -15.586 0.805 1 97.69 234 PHE B O 1
ATOM 4222 N N . LEU B 1 235 ? -11.578 -14.281 2.543 1 98.06 235 LEU B N 1
ATOM 4223 C CA . LEU B 1 235 ? -11.664 -15.391 3.484 1 98.06 235 LEU B CA 1
ATOM 4224 C C . LEU B 1 235 ? -13.109 -15.797 3.721 1 98.06 235 LEU B C 1
ATOM 4226 O O . LEU B 1 235 ? -13.406 -16.984 3.881 1 98.06 235 LEU B O 1
ATOM 4230 N N . THR B 1 236 ? -13.977 -14.891 3.762 1 96.5 236 THR B N 1
ATOM 4231 C CA . THR B 1 236 ? -15.359 -15.219 4.102 1 96.5 236 THR B CA 1
ATOM 4232 C C . THR B 1 236 ? -16.125 -15.68 2.867 1 96.5 236 THR B C 1
ATOM 4234 O O . THR B 1 236 ? -17.156 -16.359 2.982 1 96.5 236 THR B O 1
ATOM 4237 N N . ARG B 1 237 ? -15.656 -15.383 1.688 1 94.31 237 ARG B N 1
ATOM 4238 C CA . ARG B 1 237 ? -16.359 -15.758 0.461 1 94.31 237 ARG B CA 1
ATOM 4239 C C . ARG B 1 237 ? -15.648 -16.922 -0.238 1 94.31 237 ARG B C 1
ATOM 4241 O O . ARG B 1 237 ? -16.016 -17.297 -1.349 1 94.31 237 ARG B O 1
ATOM 4248 N N . GLY B 1 238 ? -14.672 -17.391 0.395 1 93.75 238 GLY B N 1
ATOM 4249 C CA . GLY B 1 238 ? -13.875 -18.453 -0.191 1 93.75 238 GLY B CA 1
ATOM 4250 C C . GLY B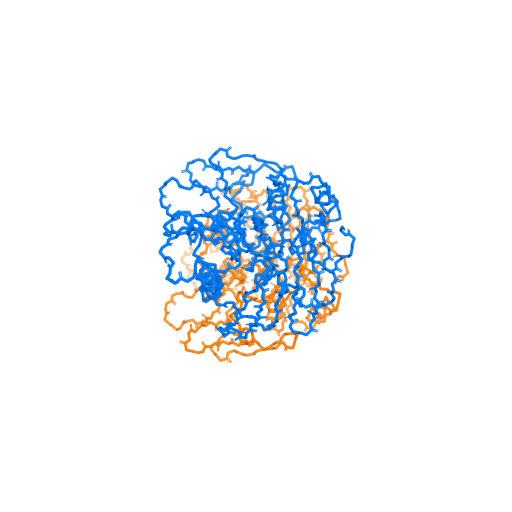 1 238 ? -14.648 -19.734 -0.396 1 93.75 238 GLY B C 1
ATOM 4251 O O . GLY B 1 238 ? -15.586 -20.031 0.351 1 93.75 238 GLY B O 1
ATOM 4252 N N . THR B 1 239 ? -14.242 -20.469 -1.378 1 95.38 239 THR B N 1
ATOM 4253 C CA . THR B 1 239 ? -14.844 -21.766 -1.657 1 95.38 239 THR B CA 1
ATOM 4254 C C . THR B 1 239 ? -13.797 -22.875 -1.582 1 95.38 239 THR B C 1
ATOM 4256 O O . THR B 1 239 ? -12.602 -22.609 -1.55 1 95.38 239 THR B O 1
ATOM 4259 N N . GLU B 1 240 ? -14.242 -24.094 -1.689 1 93.31 240 GLU B N 1
ATOM 4260 C CA . GLU B 1 240 ? -13.367 -25.25 -1.545 1 93.31 240 GLU B CA 1
ATOM 4261 C C . GLU B 1 240 ? -12.453 -25.422 -2.76 1 93.31 240 GLU B C 1
ATOM 4263 O O . GLU B 1 240 ? -11.461 -26.141 -2.705 1 93.31 240 GLU B O 1
ATOM 4268 N N . LYS B 1 241 ? -12.75 -24.797 -3.799 1 93.62 241 LYS B N 1
ATOM 4269 C CA . LYS B 1 241 ? -11.992 -24.953 -5.039 1 93.62 241 LYS B CA 1
ATOM 4270 C C . LYS B 1 241 ? -10.992 -23.812 -5.219 1 93.62 241 LYS B C 1
ATOM 4272 O O . LYS B 1 241 ? -10.484 -23.594 -6.32 1 93.62 241 LYS B O 1
ATOM 4277 N N . GLU B 1 242 ? -10.82 -23.125 -4.129 1 97.06 242 GLU B N 1
ATOM 4278 C CA . GLU B 1 242 ? -9.922 -21.969 -4.191 1 97.06 242 GLU B CA 1
ATOM 4279 C C . GLU B 1 242 ? -8.766 -22.125 -3.205 1 97.06 242 GLU B C 1
ATOM 4281 O O . GLU B 1 242 ? -8.906 -22.781 -2.178 1 97.06 242 GLU B O 1
ATOM 4286 N N . LEU B 1 243 ? -7.652 -21.594 -3.586 1 98.06 243 LEU B N 1
ATOM 4287 C CA . LEU B 1 243 ? -6.48 -21.5 -2.723 1 98.06 243 LEU B CA 1
ATOM 4288 C C . LEU B 1 243 ? -6.09 -20.047 -2.496 1 98.06 243 LEU B C 1
ATOM 4290 O O . LEU B 1 243 ? -5.742 -19.328 -3.443 1 98.06 243 LEU B O 1
ATOM 4294 N N . LEU B 1 244 ? -6.199 -19.625 -1.267 1 98.44 244 LEU B N 1
ATOM 4295 C CA . LEU B 1 244 ? -5.801 -18.281 -0.902 1 98.44 244 LEU B CA 1
ATOM 4296 C C . LEU B 1 244 ? -4.355 -18.25 -0.42 1 98.44 244 LEU B C 1
ATOM 4298 O O . LEU B 1 244 ? -3.98 -19 0.483 1 98.44 244 LEU B O 1
ATOM 4302 N N . MET B 1 245 ? -3.566 -17.453 -1.067 1 98.5 245 MET B N 1
ATOM 4303 C CA . MET B 1 245 ? -2.201 -17.188 -0.628 1 98.5 245 MET B CA 1
ATOM 4304 C C . MET B 1 245 ? -2.092 -15.797 -0.003 1 98.5 245 MET B C 1
ATOM 4306 O O . MET B 1 245 ? -2.17 -14.789 -0.705 1 98.5 245 MET B O 1
ATOM 4310 N N . ILE B 1 246 ? -1.823 -15.766 1.296 1 98.38 246 ILE B N 1
ATOM 4311 C CA . ILE B 1 246 ? -1.868 -14.508 2.035 1 98.38 246 ILE B CA 1
ATOM 4312 C C . ILE B 1 246 ? -0.48 -14.18 2.58 1 98.38 246 ILE B C 1
ATOM 4314 O O . ILE B 1 246 ? 0.095 -14.961 3.342 1 98.38 246 ILE B O 1
ATOM 4318 N N . GLU B 1 247 ? -0.027 -13.047 2.166 1 96.88 247 GLU B N 1
ATOM 4319 C CA . GLU B 1 247 ? 1.234 -12.547 2.705 1 96.88 247 GLU B CA 1
ATOM 4320 C C . GLU B 1 247 ? 1.001 -11.664 3.93 1 96.88 247 GLU B C 1
ATOM 4322 O O . GLU B 1 247 ? 0.194 -10.734 3.887 1 96.88 247 GLU B O 1
ATOM 4327 N N . ASP B 1 248 ? 1.656 -11.914 5.016 1 95.19 248 ASP B N 1
ATOM 4328 C CA . ASP B 1 248 ? 1.705 -11.109 6.23 1 95.19 248 ASP B CA 1
ATOM 4329 C C . ASP B 1 248 ? 0.304 -10.68 6.66 1 95.19 248 ASP B C 1
ATOM 4331 O O . ASP B 1 248 ? 0.008 -9.484 6.727 1 95.19 248 ASP B O 1
ATOM 4335 N N . PRO B 1 249 ? -0.496 -11.633 7.027 1 96.38 249 PRO B N 1
ATOM 4336 C CA . PRO B 1 249 ? -1.843 -11.25 7.453 1 96.38 249 PRO B CA 1
ATOM 4337 C C . PRO B 1 249 ? -1.835 -10.289 8.641 1 96.38 249 PRO B C 1
ATOM 4339 O O . PRO B 1 249 ? -2.807 -9.562 8.859 1 96.38 249 PRO B O 1
ATOM 4342 N N . GLU B 1 250 ? -0.729 -10.203 9.328 1 93.12 250 GLU B N 1
ATOM 4343 C CA . GLU B 1 250 ? -0.637 -9.391 10.539 1 93.12 250 GLU B CA 1
ATOM 4344 C C . GLU B 1 250 ? -0.361 -7.93 10.203 1 93.12 250 GLU B C 1
ATOM 4346 O O . GLU B 1 250 ? -0.503 -7.055 11.055 1 93.12 250 GLU B O 1
ATOM 4351 N N . ALA B 1 251 ? 0.003 -7.664 9.031 1 91.62 251 ALA B N 1
ATOM 4352 C CA . ALA B 1 251 ? 0.401 -6.309 8.672 1 91.62 251 ALA B CA 1
ATOM 4353 C C . ALA B 1 251 ? -0.699 -5.305 9.008 1 91.62 251 ALA B C 1
ATOM 4355 O O . ALA B 1 251 ? -1.86 -5.504 8.641 1 91.62 251 ALA B O 1
ATOM 4356 N N . HIS B 1 252 ? -0.354 -4.25 9.758 1 91.69 252 HIS B N 1
ATOM 4357 C CA . HIS B 1 252 ? -1.17 -3.09 10.102 1 91.69 252 HIS B CA 1
ATOM 4358 C C . HIS B 1 252 ? -2.197 -3.439 11.172 1 91.69 252 HIS B C 1
ATOM 4360 O O . HIS B 1 252 ? -3.066 -2.625 11.492 1 91.69 252 HIS B O 1
ATOM 4366 N N . LEU B 1 253 ? -2.141 -4.617 11.711 1 92 253 LEU B N 1
ATOM 4367 C CA . LEU B 1 253 ? -3.201 -5.055 12.609 1 92 253 LEU B CA 1
ATOM 4368 C C . LEU B 1 253 ? -2.717 -5.059 14.055 1 92 253 LEU B C 1
ATOM 4370 O O . LEU B 1 253 ? -1.558 -5.383 14.328 1 92 253 LEU B O 1
ATOM 4374 N N . ASP B 1 254 ? -3.619 -4.719 14.906 1 88.69 254 ASP B N 1
ATOM 4375 C CA . ASP B 1 254 ? -3.336 -4.938 16.328 1 88.69 254 ASP B CA 1
ATOM 4376 C C . ASP B 1 254 ? -3.711 -6.355 16.75 1 88.69 254 ASP B C 1
ATOM 4378 O O . ASP B 1 254 ? -4.148 -7.16 15.922 1 88.69 254 ASP B O 1
ATOM 4382 N N . GLU B 1 255 ? -3.547 -6.621 18.031 1 89.25 255 GLU B N 1
ATOM 4383 C CA . GLU B 1 255 ? -3.709 -7.992 18.5 1 89.25 255 GLU B CA 1
ATOM 4384 C C . GLU B 1 255 ? -5.156 -8.453 18.359 1 89.25 255 GLU B C 1
ATOM 4386 O O . GLU B 1 255 ? -5.414 -9.602 18 1 89.25 255 GLU B O 1
ATOM 4391 N N . GLU B 1 256 ? -6.078 -7.629 18.672 1 92.31 256 GLU B N 1
ATOM 4392 C CA . GLU B 1 256 ? -7.488 -7.992 18.578 1 92.31 256 GLU B CA 1
ATOM 4393 C C . GLU B 1 256 ? -7.883 -8.266 17.125 1 92.31 256 GLU B C 1
ATOM 4395 O O . GLU B 1 256 ? -8.617 -9.211 16.844 1 92.31 256 GLU B O 1
ATOM 4400 N N . GLU B 1 257 ? -7.414 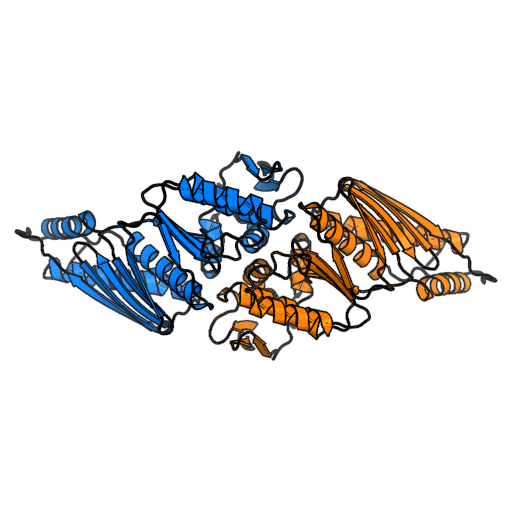-7.492 16.297 1 93.5 257 GLU B N 1
ATOM 4401 C CA . GLU B 1 257 ? -7.695 -7.648 14.867 1 93.5 257 GLU B CA 1
ATOM 4402 C C . GLU B 1 257 ? -7.066 -8.93 14.32 1 93.5 257 GLU B C 1
ATOM 4404 O O . GLU B 1 257 ? -7.652 -9.594 13.469 1 93.5 257 GLU B O 1
ATOM 4409 N N . LYS B 1 258 ? -5.934 -9.266 14.797 1 94.81 258 LYS B N 1
ATOM 4410 C CA . LYS B 1 258 ? -5.293 -10.516 14.398 1 94.81 258 LYS B CA 1
ATOM 4411 C C . LYS B 1 258 ? -6.156 -11.719 14.781 1 94.81 258 LYS B C 1
ATOM 4413 O O . LYS B 1 258 ? -6.293 -12.664 14 1 94.81 258 LYS B O 1
ATOM 4418 N N . GLU B 1 259 ? -6.668 -11.625 15.938 1 96.44 259 GLU B N 1
ATOM 4419 C CA . GLU B 1 259 ? -7.527 -12.719 16.391 1 96.44 259 GLU B CA 1
ATOM 4420 C C . GLU B 1 259 ? -8.766 -12.844 15.508 1 96.44 259 GLU B C 1
ATOM 4422 O O . GLU B 1 259 ? -9.227 -13.953 15.227 1 96.44 259 GLU B O 1
ATOM 4427 N N . LEU B 1 260 ? -9.242 -11.758 15.109 1 96.81 260 LEU B N 1
ATOM 4428 C CA . LEU B 1 260 ? -10.383 -11.75 14.203 1 96.81 260 LEU B CA 1
ATOM 4429 C C . LEU B 1 260 ? -10.031 -12.43 12.883 1 96.81 260 LEU B C 1
ATOM 4431 O O . LEU B 1 260 ? -10.805 -13.242 12.375 1 96.81 260 LEU B O 1
ATOM 4435 N N . VAL B 1 261 ? -8.93 -12.133 12.312 1 97.81 261 VAL B N 1
ATOM 4436 C CA . VAL B 1 261 ? -8.469 -12.719 11.055 1 97.81 261 VAL B CA 1
ATOM 4437 C C . VAL B 1 261 ? -8.25 -14.219 11.234 1 97.81 261 VAL B C 1
ATOM 4439 O O . VAL B 1 261 ? -8.594 -15.008 10.352 1 97.81 261 VAL B O 1
ATOM 4442 N N . LYS B 1 262 ? -7.719 -14.57 12.359 1 97.56 262 LYS B N 1
ATOM 4443 C CA . LYS B 1 262 ? -7.547 -15.984 12.656 1 97.56 262 LYS B CA 1
ATOM 4444 C C . LYS B 1 262 ? -8.883 -16.719 12.602 1 97.56 262 LYS B C 1
ATOM 4446 O O . LYS B 1 262 ? -8.961 -17.844 12.086 1 97.56 262 LYS B O 1
ATOM 4451 N N . LYS B 1 263 ? -9.812 -16.125 13.18 1 97.62 263 LYS B N 1
ATOM 4452 C CA . LYS B 1 263 ? -11.148 -16.703 13.141 1 97.62 263 LYS B CA 1
ATOM 4453 C C . LYS B 1 263 ? -11.617 -16.906 11.703 1 97.62 263 LYS B C 1
ATOM 4455 O O . LYS B 1 263 ? -12.125 -17.984 11.352 1 97.62 263 LYS B O 1
ATOM 4460 N N . TRP B 1 264 ? -11.461 -15.883 10.852 1 98.06 264 TRP B N 1
ATOM 4461 C CA . TRP B 1 264 ? -11.852 -16 9.453 1 98.06 264 TRP B CA 1
ATOM 4462 C C . TRP B 1 264 ? -11.078 -17.109 8.758 1 98.06 264 TRP B C 1
ATOM 4464 O O . TRP B 1 264 ? -11.641 -17.844 7.934 1 98.06 264 TRP B O 1
ATOM 4474 N N . ILE B 1 265 ? -9.789 -17.234 9.055 1 98 265 ILE B N 1
ATOM 4475 C CA . ILE B 1 265 ? -8.922 -18.25 8.461 1 98 265 ILE B CA 1
ATOM 4476 C C . ILE B 1 265 ? -9.422 -19.641 8.844 1 98 265 ILE B C 1
ATOM 4478 O O . ILE B 1 265 ? -9.469 -20.547 8 1 98 265 ILE B O 1
ATOM 4482 N N . ASN B 1 266 ? -9.812 -19.781 10.039 1 96.94 266 ASN B N 1
ATOM 4483 C CA . ASN B 1 266 ? -10.266 -21.078 10.531 1 96.94 266 ASN B CA 1
ATOM 4484 C C . ASN B 1 266 ? -11.625 -21.453 9.938 1 96.94 266 ASN B C 1
ATOM 4486 O O . ASN B 1 266 ? -11.922 -22.641 9.766 1 96.94 266 ASN B O 1
ATOM 4490 N N . GLU B 1 267 ? -12.383 -20.516 9.594 1 97.5 267 GLU B N 1
ATOM 4491 C CA . GLU B 1 267 ? -13.758 -20.766 9.172 1 97.5 267 GLU B CA 1
ATOM 4492 C C . GLU B 1 267 ? -13.867 -20.844 7.652 1 97.5 267 GLU B C 1
ATOM 4494 O O . GLU B 1 267 ? -14.867 -21.312 7.113 1 97.5 267 GLU B O 1
ATOM 4499 N N . THR B 1 268 ? -12.898 -20.359 6.949 1 97.94 268 THR B N 1
ATOM 4500 C CA . THR B 1 268 ? -12.984 -20.297 5.492 1 97.94 268 THR B CA 1
ATOM 4501 C C . THR B 1 268 ? -13.094 -21.688 4.887 1 97.94 268 THR B C 1
ATOM 4503 O O . THR B 1 268 ? -12.555 -22.656 5.434 1 97.94 268 THR B O 1
ATOM 4506 N N . LYS B 1 269 ? -13.695 -21.75 3.82 1 97.31 269 LYS B N 1
ATOM 4507 C CA . LYS B 1 269 ? -13.82 -23.016 3.086 1 97.31 269 LYS B CA 1
ATOM 4508 C C . LYS B 1 269 ? -12.633 -23.219 2.148 1 97.31 269 LYS B C 1
ATOM 4510 O O . LYS B 1 269 ? -12.391 -24.344 1.693 1 97.31 269 LYS B O 1
ATOM 4515 N N . SER B 1 270 ? -11.969 -22.172 1.868 1 97.62 270 SER B N 1
ATOM 4516 C CA . SER B 1 270 ? -10.844 -22.219 0.947 1 97.62 270 SER B CA 1
ATOM 4517 C C . SER B 1 270 ? -9.625 -22.859 1.604 1 97.62 270 SER B C 1
ATOM 4519 O O . SER B 1 270 ? -9.508 -22.875 2.832 1 97.62 270 SER B O 1
ATOM 4521 N N . LYS B 1 271 ? -8.812 -23.422 0.793 1 97.31 271 LYS B N 1
ATOM 4522 C CA . LYS B 1 271 ? -7.457 -23.734 1.251 1 97.31 271 LYS B CA 1
ATOM 4523 C C . LYS B 1 271 ? -6.621 -22.453 1.391 1 97.31 271 LYS B C 1
ATOM 4525 O O . LYS B 1 271 ? -6.859 -21.469 0.693 1 97.31 271 LYS B O 1
ATOM 4530 N N . ILE B 1 272 ? -5.652 -22.562 2.33 1 98 272 ILE B N 1
ATOM 4531 C CA . ILE B 1 272 ? -4.93 -21.312 2.594 1 98 272 ILE B CA 1
ATOM 4532 C C . ILE B 1 272 ? -3.438 -21.609 2.73 1 98 272 ILE B C 1
ATOM 4534 O O . ILE B 1 272 ? -3.047 -22.609 3.326 1 98 272 ILE B O 1
ATOM 4538 N N . ILE B 1 273 ? -2.674 -20.781 2.139 1 97.94 273 ILE B N 1
ATOM 4539 C CA . ILE B 1 273 ? -1.243 -20.688 2.408 1 97.94 273 ILE B CA 1
ATOM 4540 C C . ILE B 1 273 ? -0.923 -19.328 3.023 1 97.94 273 ILE B C 1
ATOM 4542 O O . ILE B 1 273 ? -1.232 -18.281 2.439 1 97.94 273 ILE B O 1
ATOM 4546 N N . ILE B 1 274 ? -0.31 -19.328 4.18 1 97.81 274 ILE B N 1
ATOM 4547 C CA . ILE B 1 274 ? 0.044 -18.094 4.883 1 97.81 274 ILE B CA 1
ATOM 4548 C C . ILE B 1 274 ? 1.562 -17.938 4.91 1 97.81 274 ILE B C 1
ATOM 4550 O O . ILE B 1 274 ? 2.285 -18.859 5.293 1 97.81 274 ILE B O 1
ATOM 4554 N N . VAL B 1 275 ? 1.926 -16.828 4.426 1 95.88 275 VAL B N 1
ATOM 4555 C CA . VAL B 1 275 ? 3.324 -16.422 4.523 1 95.88 275 VAL B CA 1
ATOM 4556 C C . VAL B 1 275 ? 3.471 -15.328 5.574 1 95.88 275 VAL B C 1
ATOM 4558 O O . VAL B 1 275 ? 2.84 -14.273 5.473 1 95.88 275 VAL B O 1
ATOM 4561 N N . SER B 1 276 ? 4.289 -15.523 6.594 1 92.75 276 SER B N 1
ATOM 4562 C CA . SER B 1 276 ? 4.363 -14.57 7.695 1 92.75 276 SER B CA 1
ATOM 4563 C C . SER B 1 276 ? 5.66 -14.742 8.484 1 92.75 276 SER B C 1
ATOM 4565 O O . SER B 1 276 ? 6.309 -15.781 8.406 1 92.75 276 SER B O 1
ATOM 4567 N N . ASN B 1 277 ? 6.035 -13.68 9.156 1 84.81 277 ASN B N 1
ATOM 4568 C CA . ASN B 1 277 ? 7.121 -13.789 10.133 1 84.81 277 ASN B CA 1
ATOM 4569 C C . ASN B 1 277 ? 6.637 -14.398 11.445 1 84.81 277 ASN B C 1
ATOM 4571 O O . ASN B 1 277 ? 7.445 -14.836 12.266 1 84.81 277 ASN B O 1
ATOM 4575 N N . GLU B 1 278 ? 5.402 -14.422 11.578 1 84.62 278 GLU B N 1
ATOM 4576 C CA . GLU B 1 278 ? 4.801 -14.984 12.781 1 84.62 278 GLU B CA 1
ATOM 4577 C C . GLU B 1 278 ? 4.406 -16.438 12.578 1 84.62 278 GLU B C 1
ATOM 4579 O O . GLU B 1 278 ? 3.932 -16.812 11.5 1 84.62 278 GLU B O 1
ATOM 4584 N N . LYS B 1 279 ? 4.574 -17.25 13.602 1 82.62 279 LYS B N 1
ATOM 4585 C CA . LYS B 1 279 ? 4.312 -18.672 13.469 1 82.62 279 LYS B CA 1
ATOM 4586 C C . LYS B 1 279 ? 2.91 -19.031 13.953 1 82.62 279 LYS B C 1
ATOM 4588 O O . LYS B 1 279 ? 2.383 -20.094 13.625 1 82.62 279 LYS B O 1
ATOM 4593 N N . ASN B 1 280 ? 2.324 -18.047 14.633 1 84.19 280 ASN B N 1
ATOM 4594 C CA . ASN B 1 280 ? 1.097 -18.406 15.336 1 84.19 280 ASN B CA 1
ATOM 4595 C C . ASN B 1 280 ? -0.14 -18.078 14.508 1 84.19 280 ASN B C 1
ATOM 4597 O O . ASN B 1 280 ? -1.015 -17.344 14.961 1 84.19 280 ASN B O 1
ATOM 4601 N N . TRP B 1 281 ? -0.144 -18.547 13.383 1 90.38 281 TRP B N 1
ATOM 4602 C CA . TRP B 1 281 ? -1.344 -18.406 12.562 1 90.38 281 TRP B CA 1
ATOM 4603 C C . TRP B 1 281 ? -2.045 -19.766 12.414 1 90.38 281 TRP B C 1
ATOM 4605 O O . TRP B 1 281 ? -1.391 -20.797 12.328 1 90.38 281 TRP B O 1
#